Protein AF-0000000067996068 (afdb_homodimer)

Nearest PDB structures (foldseek):
  8jgx-assembly1_A  TM=4.696E-01  e=1.336E-01  Acinetobacter baumannii 15827
  3rf0-assembly2_B  TM=5.508E-01  e=2.104E+00  Yersinia pestis CO92
  9c12-assembly1_A  TM=1.066E-01  e=7.617E+00  Homo sapiens
  8jgx-assembly1_A  TM=4.696E-01  e=8.582E-02  Acinetobacter baumannii 15827
  3rf0-assembly2_B  TM=5.507E-01  e=8.607E-01  Yersinia pestis CO92

Radius of gyration: 33.27 Å; Cα contacts (8 Å, |Δi|>4): 846; chains: 2; bounding box: 46×104×80 Å

Foldseek 3Di:
DAWAKEAFDCDDPNFTWIWIADLADVVVSVVLCVVLVNDPVQDQQGTGTHTNVCVVVSVVSGHHYDHPVVVVVSSVVSLSDDDPCQGLVNLLVVQLVVVCVLQPPPSVVSVLLQCLLDDPLAFQSHSSLLSQLVVQLVQLCVVLVHDQASLLNLLSSQLQSDPLPDQLVSLLVSLVVLLVPCVPRDDNLSSNSSSVLSNCLSQLDDDDDPSCVVSVDDPVNSLSSSLSSCLQLQDDPSSVVSNVVRVCSSVVVDPLLVVLVVVLVVLCSCPVVANHDDPSSCVRGRVSNVVSSVVSNVVSVVVD/DAWAKEAFDCDDPNFTWIWIADLADVVVSVVLCVVLVNDPVQDQQGTGTGTNVCVVVSVVVGHHYDHPVVVVVSSVVSLSDDDPCLGLVNLLVVQLVVVCVLQPPPSVVSVLLQCLLDDPLAFQSHSSLLSQLLVQLVQLCVVLVHDQASLLNLLSSQLQSDPLPDQLVSLLVSLVVLLVPCVPRDDNLSSNLSSVLSNCLSQLDDDDDPSCVVSVDDPVNSLSSSLSSCLQLQDDPSSVVSNVVRVCSSVVVDPLLVVLVVVLVVLCSCPVVANHDDPSSCVRGRVSNVVSSVVSNVVSVVVD

Structure (mmCIF, N/CA/C/O backbone):
data_AF-0000000067996068-model_v1
#
loop_
_entity.id
_entity.type
_entity.pdbx_description
1 polymer 'DUF4031 domain-containing protein'
#
loop_
_atom_site.group_PDB
_atom_site.id
_atom_site.type_symbol
_atom_site.label_atom_id
_atom_site.label_alt_id
_atom_site.label_comp_id
_atom_site.label_asym_id
_atom_site.label_entity_id
_atom_site.label_seq_id
_atom_site.pdbx_PDB_ins_code
_atom_site.Cartn_x
_atom_site.Cartn_y
_atom_site.Cartn_z
_atom_site.occupancy
_atom_site.B_iso_or_equiv
_atom_site.auth_seq_id
_atom_site.auth_comp_id
_atom_site.auth_asym_id
_atom_site.auth_atom_id
_atom_site.pdbx_PDB_model_num
ATOM 1 N N . MET A 1 1 ? 14.383 -47.344 -15.992 1 62.47 1 MET A N 1
ATOM 2 C CA . MET A 1 1 ? 13.523 -46.938 -14.883 1 62.47 1 MET A CA 1
ATOM 3 C C . MET A 1 1 ? 14.102 -47.406 -13.547 1 62.47 1 MET A C 1
ATOM 5 O O . MET A 1 1 ? 14.172 -48.594 -13.266 1 62.47 1 MET A O 1
ATOM 9 N N . SER A 1 2 ? 14.93 -46.469 -12.914 1 86 2 SER A N 1
ATOM 10 C CA . SER A 1 2 ? 15.711 -47 -11.812 1 86 2 SER A CA 1
ATOM 11 C C . SER A 1 2 ? 15.422 -46.25 -10.508 1 86 2 SER A C 1
ATOM 13 O O . SER A 1 2 ? 15.18 -45.062 -10.516 1 86 2 SER A O 1
ATOM 15 N N . ILE A 1 3 ? 15.125 -47 -9.523 1 94.75 3 ILE A N 1
ATOM 16 C CA . ILE A 1 3 ? 15.125 -46.531 -8.141 1 94.75 3 ILE A CA 1
ATOM 17 C C . ILE A 1 3 ? 16.562 -46.438 -7.625 1 94.75 3 ILE A C 1
ATOM 19 O O . ILE A 1 3 ? 17.328 -47.375 -7.762 1 94.75 3 ILE A O 1
ATOM 23 N N . LEU A 1 4 ? 16.906 -45.188 -7.16 1 96.5 4 LEU A N 1
ATOM 24 C CA . LEU A 1 4 ? 18.266 -44.969 -6.672 1 96.5 4 LEU A CA 1
ATOM 25 C C . LEU A 1 4 ? 18.266 -44.656 -5.176 1 96.5 4 LEU A C 1
ATOM 27 O O . LEU A 1 4 ? 17.297 -44.094 -4.66 1 96.5 4 LEU A O 1
ATOM 31 N N . ILE A 1 5 ? 19.312 -45.062 -4.453 1 96.56 5 ILE A N 1
ATOM 32 C CA . ILE A 1 5 ? 19.438 -44.781 -3.021 1 96.56 5 ILE A CA 1
ATOM 33 C C . ILE A 1 5 ? 20.875 -44.375 -2.697 1 96.56 5 ILE A C 1
ATOM 35 O O . ILE A 1 5 ? 21.828 -44.938 -3.25 1 96.56 5 ILE A O 1
ATOM 39 N N . ASP A 1 6 ? 21.062 -43.344 -1.876 1 95.5 6 ASP A N 1
ATOM 40 C CA . ASP A 1 6 ? 22.406 -42.969 -1.442 1 95.5 6 ASP A CA 1
ATOM 41 C C . ASP A 1 6 ? 22.719 -43.531 -0.057 1 95.5 6 ASP A C 1
ATOM 43 O O . ASP A 1 6 ? 21.844 -44.094 0.604 1 95.5 6 ASP A O 1
ATOM 47 N N . PRO A 1 7 ? 24.047 -43.594 0.291 1 94.88 7 PRO A N 1
ATOM 48 C CA . PRO A 1 7 ? 24.391 -44.125 1.612 1 94.88 7 PRO A CA 1
ATOM 49 C C . PRO A 1 7 ? 23.781 -43.281 2.752 1 94.88 7 PRO A C 1
ATOM 51 O O . PRO A 1 7 ? 23.531 -42.094 2.588 1 94.88 7 PRO A O 1
ATOM 54 N N . PRO A 1 8 ? 23.438 -44 3.842 1 94.19 8 PRO A N 1
ATOM 55 C CA . PRO A 1 8 ? 22.875 -43.281 4.988 1 94.19 8 PRO A CA 1
ATOM 56 C C . PRO A 1 8 ? 23.891 -42.344 5.656 1 94.19 8 PRO A C 1
ATOM 58 O O . PRO A 1 8 ? 24.656 -42.781 6.523 1 94.19 8 PRO A O 1
ATOM 61 N N . THR A 1 9 ? 23.922 -41.094 5.254 1 90.94 9 THR A N 1
ATOM 62 C CA . THR A 1 9 ? 24.906 -40.156 5.766 1 90.94 9 THR A CA 1
ATOM 63 C C . THR A 1 9 ? 24.219 -38.875 6.258 1 90.94 9 THR A C 1
ATOM 65 O O . THR A 1 9 ? 24.859 -38.031 6.863 1 90.94 9 THR A O 1
ATOM 68 N N . TRP A 1 10 ? 23.016 -38.75 6 1 87.44 10 TRP A N 1
ATOM 69 C CA . TRP A 1 10 ? 22.312 -37.531 6.336 1 87.44 10 TRP A CA 1
ATOM 70 C C . TRP A 1 10 ? 21.797 -37.562 7.77 1 87.44 10 TRP A C 1
ATOM 72 O O . TRP A 1 10 ? 20.875 -38.312 8.086 1 87.44 10 TRP A O 1
ATOM 82 N N . ALA A 1 11 ? 22.406 -36.812 8.633 1 81.81 11 ALA A N 1
ATOM 83 C CA . ALA A 1 11 ? 22.094 -36.844 10.055 1 81.81 11 ALA A CA 1
ATOM 84 C C . ALA A 1 11 ? 20.75 -36.156 10.328 1 81.81 11 ALA A C 1
ATOM 86 O O . ALA A 1 11 ? 20.5 -35.031 9.844 1 81.81 11 ALA A O 1
ATOM 87 N N . ALA A 1 12 ? 19.828 -36.844 10.898 1 80.69 12 ALA A N 1
ATOM 88 C CA . ALA A 1 12 ? 18.547 -36.281 11.367 1 80.69 12 ALA A CA 1
ATOM 89 C C . ALA A 1 12 ? 17.953 -37.156 12.469 1 80.69 12 ALA A C 1
ATOM 91 O O . ALA A 1 12 ? 18 -38.375 12.406 1 80.69 12 ALA A O 1
ATOM 92 N N . HIS A 1 13 ? 17.406 -36.469 13.453 1 82.44 13 HIS A N 1
ATOM 93 C CA . HIS A 1 13 ? 16.656 -37.125 14.508 1 82.44 13 HIS A CA 1
ATOM 94 C C . HIS A 1 13 ? 17.516 -38.188 15.219 1 82.44 13 HIS A C 1
ATOM 96 O O . HIS A 1 13 ? 17.047 -39.281 15.492 1 82.44 13 HIS A O 1
ATOM 102 N N . GLY A 1 14 ? 18.766 -37.875 15.406 1 82.12 14 GLY A N 1
ATOM 103 C CA . GLY A 1 14 ? 19.641 -38.719 16.172 1 82.12 14 GLY A CA 1
ATOM 104 C C . GLY A 1 14 ? 20.125 -39.938 15.391 1 82.12 14 GLY A C 1
ATOM 105 O O . GLY A 1 14 ? 20.672 -40.875 15.969 1 82.12 14 GLY A O 1
ATOM 106 N N . THR A 1 15 ? 19.75 -40.062 14.203 1 86.38 15 THR A N 1
ATOM 107 C CA . THR A 1 15 ? 20.203 -41.125 13.336 1 86.38 15 THR A CA 1
ATOM 108 C C . THR A 1 15 ? 20.641 -40.594 11.977 1 86.38 15 THR A C 1
ATOM 110 O O . THR A 1 15 ? 20.812 -39.375 11.812 1 86.38 15 THR A O 1
ATOM 113 N N . VAL A 1 16 ? 20.953 -41.469 11.078 1 91 16 VAL A N 1
ATOM 114 C CA . VAL A 1 16 ? 21.359 -41.062 9.734 1 91 16 VAL A CA 1
ATOM 115 C C . VAL A 1 16 ? 20.406 -41.688 8.711 1 91 16 VAL A C 1
ATOM 117 O O . VAL A 1 16 ? 19.875 -42.781 8.922 1 91 16 VAL A O 1
ATOM 120 N N . PHE A 1 17 ? 20.156 -40.906 7.652 1 93.38 17 PHE A N 1
ATOM 121 C CA . PHE A 1 17 ? 19.156 -41.281 6.648 1 93.38 17 PHE A CA 1
ATOM 122 C C . PHE A 1 17 ? 19.797 -41.344 5.262 1 93.38 17 PHE A C 1
ATOM 124 O O . PHE A 1 17 ? 20.828 -40.75 5.023 1 93.38 17 PHE A O 1
ATOM 131 N N . SER A 1 18 ? 19.219 -42.25 4.379 1 94.88 18 SER A N 1
ATOM 132 C CA . SER A 1 18 ? 19.453 -42.25 2.939 1 94.88 18 SER A CA 1
ATOM 133 C C . SER A 1 18 ? 18.312 -41.531 2.199 1 94.88 18 SER A C 1
ATOM 135 O O . SER A 1 18 ? 17.219 -41.406 2.738 1 94.88 18 SER A O 1
ATOM 137 N N . HIS A 1 19 ? 18.672 -41.062 1.035 1 95.31 19 HIS A N 1
ATOM 138 C CA . HIS A 1 19 ? 17.641 -40.594 0.115 1 95.31 19 HIS A CA 1
ATOM 139 C C . HIS A 1 19 ? 17.328 -41.656 -0.943 1 95.31 19 HIS A C 1
ATOM 141 O O . HIS A 1 19 ? 18.234 -42.25 -1.509 1 95.31 19 HIS A O 1
ATOM 147 N N . LEU A 1 20 ? 16.078 -41.969 -1.111 1 95.25 20 LEU A N 1
ATOM 148 C CA . LEU A 1 20 ? 15.547 -42.875 -2.133 1 95.25 20 LEU A CA 1
ATOM 149 C C . LEU A 1 20 ? 14.805 -42.094 -3.211 1 95.25 20 LEU A C 1
ATOM 151 O O . LEU A 1 20 ? 13.875 -41.312 -2.91 1 95.25 20 LEU A O 1
ATOM 155 N N . ILE A 1 21 ? 15.25 -42.219 -4.5 1 94.75 21 ILE A N 1
ATOM 156 C CA . ILE A 1 21 ? 14.633 -41.438 -5.559 1 94.75 21 ILE A CA 1
ATOM 157 C C . ILE A 1 21 ? 14.336 -42.312 -6.762 1 94.75 21 ILE A C 1
ATOM 159 O O . ILE A 1 21 ? 14.812 -43.469 -6.832 1 94.75 21 ILE A O 1
ATOM 163 N N . SER A 1 22 ? 13.398 -41.938 -7.637 1 92.69 22 SER A N 1
ATOM 164 C CA . SER A 1 22 ? 13.266 -42.438 -9 1 92.69 22 SER A CA 1
ATOM 165 C C . SER A 1 22 ? 13.828 -41.469 -10.016 1 92.69 22 SER A C 1
ATOM 167 O O . SER A 1 22 ? 13.758 -40.25 -9.828 1 92.69 22 SER A O 1
ATOM 169 N N . ASP A 1 23 ? 14.445 -41.969 -10.992 1 88.25 23 ASP A N 1
ATOM 170 C CA . ASP A 1 23 ? 14.969 -41.062 -12.023 1 88.25 23 ASP A CA 1
ATOM 171 C C . ASP A 1 23 ? 13.945 -40.844 -13.133 1 88.25 23 ASP A C 1
ATOM 173 O O . ASP A 1 23 ? 14.258 -40.219 -14.148 1 88.25 23 ASP A O 1
ATOM 177 N N . THR A 1 24 ? 12.773 -41.438 -12.875 1 81.12 24 THR A N 1
ATOM 178 C CA . THR A 1 24 ? 11.828 -41.375 -13.984 1 81.12 24 THR A CA 1
ATOM 179 C C . THR A 1 24 ? 10.477 -40.844 -13.516 1 81.12 24 THR A C 1
ATOM 181 O O . THR A 1 24 ? 9.852 -40.031 -14.203 1 81.12 24 THR A O 1
ATOM 184 N N . SER A 1 25 ? 9.891 -41.344 -12.406 1 84.31 25 SER A N 1
ATOM 185 C CA . SER A 1 25 ? 8.531 -40.938 -12.039 1 84.31 25 SER A CA 1
ATOM 186 C C . SER A 1 25 ? 8.297 -41.125 -10.539 1 84.31 25 SER A C 1
ATOM 188 O O . SER A 1 25 ? 8.75 -42.094 -9.945 1 84.31 25 SER A O 1
ATOM 190 N N . LEU A 1 26 ? 7.527 -40.219 -10.047 1 85.88 26 LEU A N 1
ATOM 191 C CA . LEU A 1 26 ? 7.164 -40.312 -8.641 1 85.88 26 LEU A CA 1
ATOM 192 C C . LEU A 1 26 ? 6.242 -41.5 -8.383 1 85.88 26 LEU A C 1
ATOM 194 O O . LEU A 1 26 ? 6.281 -42.094 -7.312 1 85.88 26 LEU A O 1
ATOM 198 N N . SER A 1 27 ? 5.445 -41.812 -9.391 1 84.25 27 SER A N 1
ATOM 199 C CA . SER A 1 27 ? 4.566 -42.969 -9.242 1 84.25 27 SER A CA 1
ATOM 200 C C . SER A 1 27 ? 5.363 -44.25 -9.016 1 84.25 27 SER A C 1
ATOM 202 O O . SER A 1 27 ? 5.012 -45.062 -8.164 1 84.25 27 SER A O 1
ATOM 204 N N . GLU A 1 28 ? 6.469 -44.375 -9.797 1 89.19 28 GLU A N 1
ATOM 205 C CA . GLU A 1 28 ? 7.371 -45.5 -9.633 1 89.19 28 GLU A CA 1
ATOM 206 C C . GLU A 1 28 ? 8 -45.5 -8.242 1 89.19 28 GLU A C 1
ATOM 208 O O . GLU A 1 28 ? 8.094 -46.562 -7.605 1 89.19 28 GLU A O 1
ATOM 213 N N . LEU A 1 29 ? 8.352 -44.344 -7.828 1 93.06 29 LEU A N 1
ATOM 214 C CA . LEU A 1 29 ? 8.977 -44.188 -6.52 1 93.06 29 LEU A CA 1
ATOM 215 C C . LEU A 1 29 ? 8.016 -44.594 -5.41 1 93.06 29 LEU A C 1
ATOM 217 O O . LEU A 1 29 ? 8.367 -45.375 -4.523 1 93.06 29 LEU A O 1
ATOM 221 N N . HIS A 1 30 ? 6.809 -44.156 -5.465 1 91.88 30 HIS A N 1
ATOM 222 C CA . HIS A 1 30 ? 5.789 -44.469 -4.469 1 91.88 30 HIS A CA 1
ATOM 223 C C . HIS A 1 30 ? 5.453 -45.969 -4.477 1 91.88 30 HIS A C 1
ATOM 225 O O . HIS A 1 30 ? 5.281 -46.562 -3.418 1 91.88 30 HIS A O 1
ATOM 231 N N . ALA A 1 31 ? 5.324 -46.469 -5.676 1 91.81 31 ALA A N 1
ATOM 232 C CA . ALA A 1 31 ? 5.035 -47.906 -5.785 1 91.81 31 ALA A CA 1
ATOM 233 C C . ALA A 1 31 ? 6.125 -48.75 -5.121 1 91.81 31 ALA A C 1
ATOM 235 O O . ALA A 1 31 ? 5.832 -49.688 -4.383 1 91.81 31 ALA A O 1
ATOM 236 N N . PHE A 1 32 ? 7.371 -48.406 -5.375 1 94.44 32 PHE A N 1
ATOM 237 C CA . PHE A 1 32 ? 8.5 -49.094 -4.773 1 94.44 32 PHE A CA 1
ATOM 238 C C . PHE A 1 32 ? 8.477 -48.969 -3.258 1 94.44 32 PHE A C 1
ATOM 240 O O . PHE A 1 32 ? 8.617 -49.938 -2.535 1 94.44 32 PHE A O 1
ATOM 247 N N . ALA A 1 33 ? 8.289 -47.75 -2.783 1 94.94 33 ALA A N 1
ATOM 248 C CA . ALA A 1 33 ? 8.258 -47.469 -1.348 1 94.94 33 ALA A CA 1
ATOM 249 C C . ALA A 1 33 ? 7.148 -48.281 -0.669 1 94.94 33 ALA A C 1
ATOM 251 O O . ALA A 1 33 ? 7.371 -48.906 0.367 1 94.94 33 ALA A O 1
ATOM 252 N N . ARG A 1 34 ? 6.008 -48.281 -1.302 1 93.5 34 ARG A N 1
ATOM 253 C CA . ARG A 1 34 ? 4.875 -49.031 -0.769 1 93.5 34 ARG A CA 1
ATOM 254 C C . ARG A 1 34 ? 5.184 -50.531 -0.712 1 93.5 34 ARG A C 1
ATOM 256 O O . ARG A 1 34 ? 4.902 -51.188 0.291 1 93.5 34 ARG A O 1
ATOM 263 N N . ALA A 1 35 ? 5.715 -51.031 -1.742 1 94.94 35 ALA A N 1
ATOM 264 C CA . ALA A 1 35 ? 6.047 -52.438 -1.833 1 94.94 35 ALA A CA 1
ATOM 265 C C . ALA A 1 35 ? 7.051 -52.844 -0.755 1 94.94 35 ALA A C 1
ATOM 267 O O . ALA A 1 35 ? 7.043 -54 -0.278 1 94.94 35 ALA A O 1
ATOM 268 N N . GLN A 1 36 ? 7.883 -51.906 -0.366 1 94.69 36 GLN A N 1
ATOM 269 C CA . GLN A 1 36 ? 8.945 -52.219 0.586 1 94.69 36 GLN A CA 1
ATOM 270 C C . GLN A 1 36 ? 8.57 -51.75 1.992 1 94.69 36 GLN A C 1
ATOM 272 O O . GLN A 1 36 ? 9.406 -51.75 2.898 1 94.69 36 GLN A O 1
ATOM 277 N N . GLY A 1 37 ? 7.406 -51.25 2.102 1 93.19 37 GLY A N 1
ATOM 278 C CA . GLY A 1 37 ? 6.91 -50.875 3.42 1 93.19 37 GLY A CA 1
ATOM 279 C C . GLY A 1 37 ? 7.473 -49.562 3.939 1 93.19 37 GLY A C 1
ATOM 280 O O . GLY A 1 37 ? 7.605 -49.375 5.152 1 93.19 37 GLY A O 1
ATOM 281 N N . VAL A 1 38 ? 7.977 -48.781 3.066 1 93.62 38 VAL A N 1
ATOM 282 C CA . VAL A 1 38 ? 8.414 -47.438 3.471 1 93.62 38 VAL A CA 1
ATOM 283 C C . VAL A 1 38 ? 7.203 -46.531 3.613 1 93.62 38 VAL A C 1
ATOM 285 O O . VAL A 1 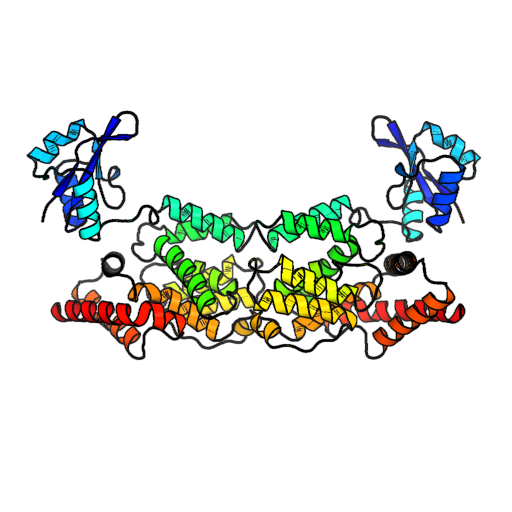38 ? 6.395 -46.406 2.691 1 93.62 38 VAL A O 1
ATOM 288 N N . SER A 1 39 ? 7.105 -45.938 4.773 1 91.19 39 SER A N 1
ATOM 289 C CA . SER A 1 39 ? 5.961 -45.094 5.066 1 91.19 39 SER A CA 1
ATOM 290 C C . SER A 1 39 ? 5.91 -43.875 4.125 1 91.19 39 SER A C 1
ATOM 292 O O . SER A 1 39 ? 6.949 -43.281 3.799 1 91.19 39 SER A O 1
ATOM 294 N N . GLU A 1 40 ? 4.672 -43.531 3.719 1 88.75 40 GLU A N 1
ATOM 295 C CA . GLU A 1 40 ? 4.488 -42.344 2.9 1 88.75 40 GLU A CA 1
ATOM 296 C C . GLU A 1 40 ? 4.93 -41.094 3.648 1 88.75 40 GLU A C 1
ATOM 298 O O . GLU A 1 40 ? 5.297 -40.094 3.031 1 88.75 40 GLU A O 1
ATOM 303 N N . ARG A 1 41 ? 4.992 -41.156 4.984 1 86.06 41 ARG A N 1
ATOM 304 C CA . ARG A 1 41 ? 5.395 -40 5.816 1 86.06 41 ARG A CA 1
ATOM 305 C C . ARG A 1 41 ? 6.867 -39.688 5.605 1 86.06 41 ARG A C 1
ATOM 307 O O . ARG A 1 41 ? 7.305 -38.562 5.926 1 86.06 41 ARG A O 1
ATOM 314 N N . ALA A 1 42 ? 7.566 -40.594 5.016 1 89.5 42 ALA A N 1
ATOM 315 C CA . ALA A 1 42 ? 9.008 -40.438 4.816 1 89.5 42 ALA A CA 1
ATOM 316 C C . ALA A 1 42 ? 9.297 -39.719 3.508 1 89.5 42 ALA A C 1
ATOM 318 O O . ALA A 1 42 ? 10.453 -39.375 3.219 1 89.5 42 ALA A O 1
ATOM 319 N N . PHE A 1 43 ? 8.312 -39.469 2.711 1 89.69 43 PHE A N 1
ATOM 320 C CA . PHE A 1 43 ? 8.477 -38.812 1.434 1 89.69 43 PHE A CA 1
ATOM 321 C C . PHE A 1 43 ? 8.617 -37.312 1.636 1 89.69 43 PHE A C 1
ATOM 323 O O . PHE A 1 43 ? 7.801 -36.688 2.32 1 89.69 43 PHE A O 1
ATOM 330 N N . ASP A 1 44 ? 9.719 -36.781 1.161 1 83.62 44 ASP A N 1
ATOM 331 C CA . ASP A 1 44 ? 9.953 -35.344 1.183 1 83.62 44 ASP A CA 1
ATOM 332 C C . ASP A 1 44 ? 10.008 -34.75 -0.234 1 83.62 44 ASP A C 1
ATOM 334 O O . ASP A 1 44 ? 11.086 -34.5 -0.763 1 83.62 44 ASP A O 1
ATOM 338 N N . MET A 1 45 ? 8.898 -34.594 -0.755 1 79.75 45 MET A N 1
ATOM 339 C CA . MET A 1 45 ? 8.562 -33.906 -2 1 79.75 45 MET A CA 1
ATOM 340 C C . MET A 1 45 ? 9.141 -34.625 -3.201 1 79.75 45 MET A C 1
ATOM 342 O O . MET A 1 45 ? 8.461 -34.812 -4.211 1 79.75 45 MET A O 1
ATOM 346 N N . ASP A 1 46 ? 10.477 -35.031 -3.115 1 85.12 46 ASP A N 1
ATOM 347 C CA . ASP A 1 46 ? 11.055 -35.625 -4.316 1 85.12 46 ASP A CA 1
ATOM 348 C C . ASP A 1 46 ? 11.883 -36.844 -3.971 1 85.12 46 ASP A C 1
ATOM 350 O O . ASP A 1 46 ? 12.492 -37.469 -4.852 1 85.12 46 ASP A O 1
ATOM 354 N N . HIS A 1 47 ? 11.953 -37.125 -2.666 1 90.94 47 HIS A N 1
ATOM 355 C CA . HIS A 1 47 ? 12.695 -38.312 -2.227 1 90.94 47 HIS A CA 1
ATOM 356 C C . HIS A 1 47 ? 12.117 -38.844 -0.928 1 90.94 47 HIS A C 1
ATOM 358 O O . HIS A 1 47 ? 11.312 -38.188 -0.267 1 90.94 47 HIS A O 1
ATOM 364 N N . TYR A 1 48 ? 12.352 -40.094 -0.69 1 93.81 48 TYR A N 1
ATOM 365 C CA . TYR A 1 48 ? 12.062 -40.656 0.621 1 93.81 48 TYR A CA 1
ATOM 366 C C . TYR A 1 48 ? 13.297 -40.625 1.511 1 93.81 48 TYR A C 1
ATOM 368 O O . TYR A 1 48 ? 14.406 -40.938 1.059 1 93.81 48 TYR A O 1
ATOM 376 N N . ASP A 1 49 ? 13.125 -40.156 2.67 1 93.25 49 ASP A N 1
ATOM 377 C CA . ASP A 1 49 ? 14.133 -40.312 3.709 1 93.25 49 ASP A CA 1
ATOM 378 C C . ASP A 1 49 ? 14.031 -41.688 4.363 1 93.25 49 ASP A C 1
ATOM 380 O O . ASP A 1 49 ? 13.047 -42 5.047 1 93.25 49 ASP A O 1
ATOM 384 N N . VAL A 1 50 ? 15.07 -42.5 4.152 1 94.75 50 VAL A N 1
ATOM 385 C CA . VAL A 1 50 ? 15.016 -43.844 4.672 1 94.75 50 VAL A CA 1
ATOM 386 C C . VAL A 1 50 ? 16.109 -44.062 5.719 1 94.75 50 VAL A C 1
ATOM 388 O O . VAL A 1 50 ? 17.266 -43.688 5.488 1 94.75 50 VAL A O 1
ATOM 391 N N . PRO A 1 51 ? 15.688 -44.531 6.953 1 93.25 51 PRO A N 1
ATOM 392 C CA . PRO A 1 51 ? 16.703 -44.719 7.992 1 93.25 51 PRO A CA 1
ATOM 393 C C . PRO A 1 51 ? 17.766 -45.75 7.594 1 93.25 51 PRO A C 1
ATOM 395 O O . PRO A 1 51 ? 17.5 -46.625 6.777 1 93.25 51 PRO A O 1
ATOM 398 N N . ALA A 1 52 ? 18.859 -45.625 8.305 1 93.94 52 ALA A N 1
ATOM 399 C CA . ALA A 1 52 ? 20.062 -46.406 7.988 1 93.94 52 ALA A CA 1
ATOM 400 C C . ALA A 1 52 ? 19.766 -47.906 8.016 1 93.94 52 ALA A C 1
ATOM 402 O O . ALA A 1 52 ? 20.266 -48.656 7.184 1 93.94 52 ALA A O 1
ATOM 403 N N . HIS A 1 53 ? 18.938 -48.312 8.898 1 93.25 53 HIS A N 1
ATOM 404 C CA . HIS A 1 53 ? 18.719 -49.75 9.094 1 93.25 53 HIS A CA 1
ATOM 405 C C . HIS A 1 53 ? 17.906 -50.344 7.945 1 93.25 53 HIS A C 1
ATOM 407 O O . HIS A 1 53 ? 17.828 -51.562 7.793 1 93.25 53 HIS A O 1
ATOM 413 N N . ARG A 1 54 ? 17.297 -49.5 7.094 1 94.81 54 ARG A N 1
ATOM 414 C CA . ARG A 1 54 ? 16.484 -49.969 5.973 1 94.81 54 ARG A CA 1
ATOM 415 C C . ARG A 1 54 ? 17.312 -50.031 4.691 1 94.81 54 ARG A C 1
ATOM 417 O O . ARG A 1 54 ? 16.844 -50.531 3.67 1 94.81 54 ARG A O 1
ATOM 424 N N . TYR A 1 55 ? 18.547 -49.594 4.656 1 95.81 55 TYR A N 1
ATOM 425 C CA . TYR A 1 55 ? 19.375 -49.406 3.465 1 95.81 55 TYR A CA 1
ATOM 426 C C . TYR A 1 55 ? 19.578 -50.75 2.748 1 95.81 55 TYR A C 1
ATOM 428 O O . TYR A 1 55 ? 19.25 -50.875 1.568 1 95.81 55 TYR A O 1
ATOM 436 N N . ASP A 1 56 ? 20.016 -51.75 3.467 1 95.69 56 ASP A N 1
ATOM 437 C CA . ASP A 1 56 ? 20.359 -53.031 2.867 1 95.69 56 ASP A CA 1
ATOM 438 C C . ASP A 1 56 ? 19.125 -53.719 2.295 1 95.69 56 ASP A C 1
ATOM 440 O O . ASP A 1 56 ? 19.172 -54.312 1.223 1 95.69 56 ASP A O 1
ATOM 444 N N . ASP A 1 57 ? 18.031 -53.562 2.998 1 95.81 57 ASP A N 1
ATOM 445 C CA . ASP A 1 57 ? 16.797 -54.188 2.531 1 95.81 57 ASP A CA 1
ATOM 446 C C . ASP A 1 57 ? 16.344 -53.562 1.209 1 95.81 57 ASP A C 1
ATOM 448 O O . ASP A 1 57 ? 15.875 -54.25 0.314 1 95.81 57 ASP A O 1
ATOM 452 N N . LEU A 1 58 ? 16.5 -52.281 1.085 1 96.69 58 LEU A N 1
ATOM 453 C CA . LEU A 1 58 ? 16.047 -51.562 -0.107 1 96.69 58 LEU A CA 1
ATOM 454 C C . LEU A 1 58 ? 16.969 -51.844 -1.292 1 96.69 58 LEU A C 1
ATOM 456 O O . LEU A 1 58 ? 16.5 -51.969 -2.428 1 96.69 58 LEU A O 1
ATOM 460 N N . VAL A 1 59 ? 18.219 -52.031 -1.036 1 96.06 59 VAL A N 1
ATOM 461 C CA . VAL A 1 59 ? 19.172 -52.406 -2.082 1 96.06 59 VAL A CA 1
ATOM 462 C C . VAL A 1 59 ? 18.844 -53.812 -2.576 1 96.06 59 VAL A C 1
ATOM 464 O O . VAL A 1 59 ? 18.828 -54.062 -3.783 1 96.06 59 VAL A O 1
ATOM 467 N N . ALA A 1 60 ? 18.562 -54.688 -1.646 1 95.75 60 ALA A N 1
ATOM 468 C CA . ALA A 1 60 ? 18.219 -56.062 -1.987 1 95.75 60 ALA A CA 1
ATOM 469 C C . ALA A 1 60 ? 16.938 -56.125 -2.801 1 95.75 60 ALA A C 1
ATOM 471 O O . ALA A 1 60 ? 16.766 -57 -3.637 1 95.75 60 ALA A O 1
ATOM 472 N N . ALA A 1 61 ? 16.094 -55.156 -2.533 1 95.31 61 ALA A N 1
ATOM 473 C CA . ALA A 1 61 ? 14.805 -55.125 -3.205 1 95.31 61 ALA A CA 1
ATOM 474 C C . ALA A 1 61 ? 14.93 -54.531 -4.609 1 95.31 61 ALA A C 1
ATOM 476 O O . ALA A 1 61 ? 13.961 -54.531 -5.371 1 95.31 61 ALA A O 1
ATOM 477 N N . GLY A 1 62 ? 16.125 -53.906 -4.922 1 94.25 62 GLY A N 1
ATOM 478 C CA . GLY A 1 62 ? 16.328 -53.5 -6.301 1 94.25 62 GLY A CA 1
ATOM 479 C C . GLY A 1 62 ? 16.781 -52.062 -6.422 1 94.25 62 GLY A C 1
ATOM 480 O O . GLY A 1 62 ? 17.031 -51.562 -7.523 1 94.25 62 GLY A O 1
ATOM 481 N N . ALA A 1 63 ? 16.812 -51.312 -5.348 1 97 63 ALA A N 1
ATOM 482 C CA . ALA A 1 63 ? 17.328 -49.969 -5.422 1 97 63 ALA A CA 1
ATOM 483 C C . ALA A 1 63 ? 18.828 -49.969 -5.73 1 97 63 ALA A C 1
ATOM 485 O O . ALA A 1 63 ? 19.594 -50.688 -5.094 1 97 63 ALA A O 1
ATOM 486 N N . ARG A 1 64 ? 19.188 -49.156 -6.629 1 96.81 64 ARG A N 1
ATOM 487 C CA . ARG A 1 64 ? 20.578 -49.094 -7.027 1 96.81 64 ARG A CA 1
ATOM 488 C C . ARG A 1 64 ? 21.359 -48.125 -6.16 1 96.81 64 ARG A C 1
ATOM 490 O O . ARG A 1 64 ? 21.047 -46.938 -6.141 1 96.81 64 ARG A O 1
ATOM 497 N N . PRO A 1 65 ? 22.375 -48.562 -5.473 1 95.94 65 PRO A N 1
ATOM 498 C CA . PRO A 1 65 ? 23.172 -47.656 -4.66 1 95.94 65 PRO A CA 1
ATOM 499 C C . PRO A 1 65 ? 24.031 -46.719 -5.504 1 95.94 65 PRO A C 1
ATOM 501 O O . PRO A 1 65 ? 24.656 -47.125 -6.477 1 95.94 65 PRO A O 1
ATOM 504 N N . VAL A 1 66 ? 23.969 -45.438 -5.215 1 95.5 66 VAL A N 1
ATOM 505 C CA . VAL A 1 66 ? 24.797 -44.406 -5.832 1 95.5 66 VAL A CA 1
ATOM 506 C C . VAL A 1 66 ? 25.312 -43.438 -4.762 1 95.5 66 VAL A C 1
ATOM 508 O O . VAL A 1 66 ? 24.828 -43.438 -3.625 1 95.5 66 VAL A O 1
ATOM 511 N N . SER A 1 67 ? 26.328 -42.688 -5.074 1 94 67 SER A N 1
ATOM 512 C CA . SER A 1 67 ? 26.797 -41.656 -4.145 1 94 67 SER A CA 1
ATOM 513 C C . SER A 1 67 ? 25.75 -40.562 -3.955 1 94 67 SER A C 1
ATOM 515 O O . SER A 1 67 ? 24.875 -40.375 -4.797 1 94 67 SER A O 1
ATOM 517 N N . GLY A 1 68 ? 25.859 -39.875 -2.867 1 93 68 GLY A N 1
ATOM 518 C CA . GLY A 1 68 ? 24.969 -38.75 -2.637 1 93 68 GLY A CA 1
ATOM 519 C C . GLY A 1 68 ? 25 -37.719 -3.748 1 93 68 GLY A C 1
ATOM 520 O O . GLY A 1 68 ? 23.953 -37.219 -4.184 1 93 68 GLY A O 1
ATOM 521 N N . ASN A 1 69 ? 26.188 -37.375 -4.16 1 91.31 69 ASN A N 1
ATOM 522 C CA . ASN A 1 69 ? 26.375 -36.406 -5.238 1 91.31 69 ASN A CA 1
ATOM 523 C C . ASN A 1 69 ? 25.703 -36.875 -6.531 1 91.31 69 ASN A C 1
ATOM 525 O O . ASN A 1 69 ? 25.047 -36.094 -7.215 1 91.31 69 ASN A O 1
ATOM 529 N N . ARG A 1 70 ? 25.953 -38.094 -6.832 1 90.25 70 ARG A N 1
ATOM 530 C CA . ARG A 1 70 ? 25.344 -38.656 -8.039 1 90.25 70 ARG A CA 1
ATOM 531 C C . ARG A 1 70 ? 23.828 -38.688 -7.926 1 90.25 70 ARG A C 1
ATOM 533 O O . ARG A 1 70 ? 23.125 -38.375 -8.891 1 90.25 70 ARG A O 1
ATOM 540 N N . LEU A 1 71 ? 23.344 -39.031 -6.77 1 93.5 71 LEU A N 1
ATOM 541 C CA . LEU A 1 71 ? 21.891 -39.062 -6.555 1 93.5 71 LEU A CA 1
ATOM 542 C C . LEU A 1 71 ? 21.281 -37.688 -6.797 1 93.5 71 LEU A C 1
ATOM 544 O O . LEU A 1 71 ? 20.266 -37.594 -7.504 1 93.5 71 LEU A O 1
ATOM 548 N N . THR A 1 72 ? 21.875 -36.719 -6.266 1 89.31 72 THR A N 1
ATOM 549 C CA . THR A 1 72 ? 21.375 -35.344 -6.43 1 89.31 72 THR A CA 1
ATOM 550 C C . THR A 1 72 ? 21.391 -34.938 -7.902 1 89.31 72 THR A C 1
ATOM 552 O O . THR A 1 72 ? 20.438 -34.375 -8.398 1 89.31 72 THR A O 1
ATOM 555 N N . ARG A 1 73 ? 22.422 -35.281 -8.547 1 88.5 73 ARG A N 1
ATOM 556 C CA . ARG A 1 73 ? 22.531 -34.969 -9.969 1 88.5 73 ARG A CA 1
ATOM 557 C C . ARG A 1 73 ? 21.438 -35.656 -10.781 1 88.5 73 ARG A C 1
ATOM 559 O O . ARG A 1 73 ? 20.844 -35.031 -11.672 1 88.5 73 ARG A O 1
ATOM 566 N N . VAL A 1 74 ? 21.25 -36.875 -10.477 1 88.06 74 VAL A N 1
ATOM 567 C CA . VAL A 1 74 ? 20.219 -37.625 -11.188 1 88.06 74 VAL A CA 1
ATOM 568 C C . VAL A 1 74 ? 18.844 -37.031 -10.891 1 88.06 74 VAL A C 1
ATOM 570 O O . VAL A 1 74 ? 18.016 -36.906 -11.789 1 88.06 74 VAL A O 1
ATOM 573 N N . LEU A 1 75 ? 18.656 -36.719 -9.68 1 88.25 75 LEU A N 1
ATOM 574 C CA . LEU A 1 75 ? 17.375 -36.156 -9.281 1 88.25 75 LEU A CA 1
ATOM 575 C C . LEU A 1 75 ? 17.109 -34.844 -10.023 1 88.25 75 LEU A C 1
ATOM 577 O O . LEU A 1 75 ? 16.016 -34.625 -10.531 1 88.25 75 LEU A O 1
ATOM 581 N N . VAL A 1 76 ? 18.141 -34.094 -10.156 1 80.88 76 VAL A N 1
ATOM 582 C CA . VAL A 1 76 ? 18.047 -32.844 -10.883 1 80.88 76 VAL A CA 1
ATOM 583 C C . VAL A 1 76 ? 17.797 -33.125 -12.367 1 80.88 76 VAL A C 1
ATOM 585 O O . VAL A 1 76 ? 16.891 -32.531 -12.969 1 80.88 76 VAL A O 1
ATOM 588 N N . ALA A 1 77 ? 18.516 -34.062 -12.875 1 78 77 ALA A N 1
ATOM 589 C CA . ALA A 1 77 ? 18.422 -34.406 -14.289 1 78 77 ALA A CA 1
ATOM 590 C C . ALA A 1 77 ? 17.062 -35 -14.641 1 78 77 ALA A C 1
ATOM 592 O O . ALA A 1 77 ? 16.562 -34.812 -15.758 1 78 77 ALA A O 1
ATOM 593 N N . SER A 1 78 ? 16.5 -35.625 -13.672 1 77.69 78 SER A N 1
ATOM 594 C CA . SER A 1 78 ? 15.211 -36.281 -13.891 1 77.69 78 SER A CA 1
ATOM 595 C C . SER A 1 78 ? 14.078 -35.281 -13.961 1 77.69 78 SER A C 1
ATOM 597 O O . SER A 1 78 ? 12.977 -35.594 -14.422 1 77.69 78 SER A O 1
ATOM 599 N N . GLY A 1 79 ? 14.398 -34.062 -13.43 1 72.38 79 GLY A N 1
ATOM 600 C CA . GLY A 1 79 ? 13.383 -33.031 -13.391 1 72.38 79 GLY A CA 1
ATOM 601 C C . GLY A 1 79 ? 12.453 -33.156 -12.195 1 72.38 79 GLY A C 1
ATOM 602 O O . GLY A 1 79 ? 11.555 -32.312 -12.016 1 72.38 79 GLY A O 1
ATOM 603 N N . LEU A 1 80 ? 12.664 -34.188 -11.414 1 74.62 80 LEU A N 1
ATOM 604 C CA . LEU A 1 80 ? 11.766 -34.469 -10.305 1 74.62 80 LEU A CA 1
ATOM 605 C C . LEU A 1 80 ? 12.148 -33.625 -9.078 1 74.62 80 LEU A C 1
ATOM 607 O O . LEU A 1 80 ? 11.375 -33.531 -8.125 1 74.62 80 LEU A O 1
ATOM 611 N N . ARG A 1 81 ? 13.336 -33.031 -9.18 1 74.5 81 ARG A N 1
ATOM 612 C CA . ARG A 1 81 ? 13.836 -32.344 -8 1 74.5 81 ARG A CA 1
ATOM 613 C C . ARG A 1 81 ? 12.984 -31.109 -7.695 1 74.5 81 ARG A C 1
ATOM 615 O O . ARG A 1 81 ? 12.719 -30.297 -8.586 1 74.5 81 ARG A O 1
ATOM 622 N N . VAL A 1 82 ? 12.516 -31.125 -6.512 1 71.06 82 VAL A N 1
ATOM 623 C CA . VAL A 1 82 ? 11.875 -29.906 -6.023 1 71.06 82 VAL A CA 1
ATOM 624 C C . VAL A 1 82 ? 12.875 -29.078 -5.215 1 71.06 82 VAL A C 1
ATOM 626 O O . VAL A 1 82 ? 13.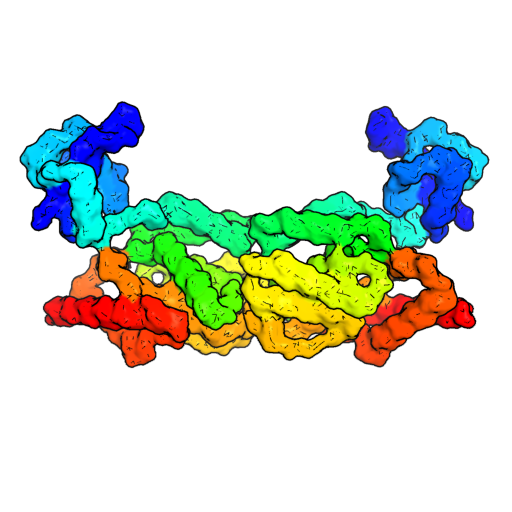258 -29.469 -4.113 1 71.06 82 VAL A O 1
ATOM 629 N N . PRO A 1 83 ? 13.289 -28.047 -5.824 1 68.25 83 PRO A N 1
ATOM 630 C CA . PRO A 1 83 ? 14.281 -27.219 -5.125 1 68.25 83 PRO A CA 1
ATOM 631 C C . PRO A 1 83 ? 13.805 -26.781 -3.742 1 68.25 83 PRO A C 1
ATOM 633 O O . PRO A 1 83 ? 12.602 -26.688 -3.498 1 68.25 83 PRO A O 1
ATOM 636 N N . LEU A 1 84 ? 14.805 -26.703 -2.812 1 61.41 84 LEU A N 1
ATOM 637 C CA . LEU A 1 84 ? 14.531 -26.328 -1.432 1 61.41 84 LEU A CA 1
ATOM 638 C C . LEU A 1 84 ? 13.656 -25.078 -1.374 1 61.41 84 LEU A C 1
ATOM 640 O O . LEU A 1 84 ? 12.742 -25 -0.552 1 61.41 84 LEU A O 1
ATOM 644 N N . LYS A 1 85 ? 13.922 -24.234 -2.307 1 63.5 85 LYS A N 1
ATOM 645 C CA . LYS A 1 85 ? 13.195 -22.969 -2.307 1 63.5 85 LYS A CA 1
ATOM 646 C C . LYS A 1 85 ? 11.734 -23.172 -2.699 1 63.5 85 LYS A C 1
ATOM 648 O O . LYS A 1 85 ? 10.898 -22.281 -2.484 1 63.5 85 LYS A O 1
ATOM 653 N N . GLU A 1 86 ? 11.492 -24.297 -3.07 1 67.25 86 GLU A N 1
ATOM 654 C CA . GLU A 1 86 ? 10.141 -24.609 -3.529 1 67.25 86 GLU A CA 1
ATOM 655 C C . GLU A 1 86 ? 9.414 -25.5 -2.529 1 67.25 86 GLU A C 1
ATOM 657 O O . GLU A 1 86 ? 8.312 -25.984 -2.805 1 67.25 86 GLU A O 1
ATOM 662 N N . ARG A 1 87 ? 10.016 -25.562 -1.428 1 71.12 87 ARG A N 1
ATOM 663 C CA . ARG A 1 87 ? 9.391 -26.375 -0.391 1 71.12 87 ARG A CA 1
ATOM 664 C C . ARG A 1 87 ? 8.25 -25.609 0.284 1 71.12 87 ARG A C 1
ATOM 666 O O . ARG A 1 87 ? 8.352 -24.406 0.516 1 71.12 87 ARG A O 1
ATOM 673 N N . PRO A 1 88 ? 7.211 -26.281 0.636 1 74.62 88 PRO A N 1
ATOM 674 C CA . PRO A 1 88 ? 5.98 -25.656 1.129 1 74.62 88 PRO A CA 1
ATOM 675 C C . PRO A 1 88 ? 6.211 -24.797 2.371 1 74.62 88 PRO A C 1
ATOM 677 O O . PRO A 1 88 ? 5.648 -23.703 2.482 1 74.62 88 PRO A O 1
ATOM 680 N N . SER A 1 89 ? 7.129 -25.297 3.271 1 76.06 89 SER A N 1
ATOM 681 C CA . SER A 1 89 ? 7.312 -24.547 4.504 1 76.06 89 SER A CA 1
ATOM 682 C C . SER A 1 89 ? 7.984 -23.203 4.234 1 76.06 89 SER A C 1
ATOM 684 O O . SER A 1 89 ? 7.621 -22.188 4.836 1 76.06 89 SER A O 1
ATOM 686 N N . LYS A 1 90 ? 8.938 -23.219 3.484 1 84.62 90 LYS A N 1
ATOM 687 C CA . LYS A 1 90 ? 9.625 -21.969 3.137 1 84.62 90 LYS A CA 1
ATOM 688 C C . LYS A 1 90 ? 8.719 -21.047 2.334 1 84.62 90 LYS A C 1
ATOM 690 O O . LYS A 1 90 ? 8.703 -19.828 2.564 1 84.62 90 LYS A O 1
ATOM 695 N N . ILE A 1 91 ? 7.996 -21.656 1.42 1 91.38 91 ILE A N 1
ATOM 696 C CA . ILE A 1 91 ? 7.055 -20.891 0.614 1 91.38 91 ILE A CA 1
ATOM 697 C C . ILE A 1 91 ? 6.027 -20.219 1.521 1 91.38 91 ILE A C 1
ATOM 699 O O . ILE A 1 91 ? 5.746 -19.016 1.376 1 91.38 91 ILE A O 1
ATOM 703 N N . ARG A 1 92 ? 5.605 -21 2.494 1 91.94 92 ARG A N 1
ATOM 704 C CA . ARG A 1 92 ? 4.598 -20.484 3.41 1 91.94 92 ARG A CA 1
ATOM 705 C C . ARG A 1 92 ? 5.133 -19.297 4.199 1 91.94 92 ARG A C 1
ATOM 707 O O . ARG A 1 92 ? 4.457 -18.266 4.328 1 91.94 92 ARG A O 1
ATOM 714 N N . ARG A 1 93 ? 6.289 -19.406 4.723 1 90.69 93 ARG A N 1
ATOM 715 C CA . ARG A 1 93 ? 6.887 -18.312 5.488 1 90.69 93 ARG A CA 1
ATOM 716 C C . ARG A 1 93 ? 7.035 -17.062 4.633 1 90.69 93 ARG A C 1
ATOM 718 O O . ARG A 1 93 ? 6.754 -15.953 5.09 1 90.69 93 ARG A O 1
ATOM 725 N N . THR A 1 94 ? 7.52 -17.266 3.436 1 94.44 94 THR A N 1
ATOM 726 C CA . THR A 1 94 ? 7.711 -16.156 2.516 1 94.44 94 THR A CA 1
ATOM 727 C C . THR A 1 94 ? 6.375 -15.477 2.197 1 94.44 94 THR A C 1
ATOM 729 O O . THR A 1 94 ? 6.273 -14.25 2.225 1 94.44 94 THR A O 1
ATOM 732 N N . LEU A 1 95 ? 5.371 -16.266 1.969 1 97.62 95 LEU A N 1
ATOM 733 C CA . LEU A 1 95 ? 4.07 -15.734 1.579 1 97.62 95 LEU A CA 1
ATOM 734 C C . LEU A 1 95 ? 3.398 -15.023 2.752 1 97.62 95 LEU A C 1
ATOM 736 O O . LEU A 1 95 ? 2.721 -14.016 2.566 1 97.62 95 LEU A O 1
ATOM 740 N N . VAL A 1 96 ? 3.604 -15.547 3.936 1 95.38 96 VAL A N 1
ATOM 741 C CA . VAL A 1 96 ? 3.074 -14.883 5.121 1 95.38 96 VAL A CA 1
ATOM 742 C C . VAL A 1 96 ? 3.68 -13.484 5.25 1 95.38 96 VAL A C 1
ATOM 744 O O . VAL A 1 96 ? 2.963 -12.516 5.5 1 95.38 96 VAL A O 1
ATOM 747 N N . GLY A 1 97 ? 4.949 -13.391 5.059 1 94.19 97 GLY A N 1
ATOM 748 C CA . GLY A 1 97 ? 5.617 -12.102 5.102 1 94.19 97 GLY A CA 1
ATOM 749 C C . GLY A 1 97 ? 5.137 -11.141 4.031 1 94.19 97 GLY A C 1
ATOM 750 O O . GLY A 1 97 ? 4.926 -9.961 4.301 1 94.19 97 GLY A O 1
ATOM 751 N N . ARG A 1 98 ? 4.945 -11.648 2.883 1 96.5 98 ARG A N 1
ATOM 752 C CA . ARG A 1 98 ? 4.492 -10.812 1.771 1 96.5 98 ARG A CA 1
ATOM 753 C C . ARG A 1 98 ? 3.076 -10.305 2.012 1 96.5 98 ARG A C 1
ATOM 755 O O . ARG A 1 98 ? 2.764 -9.156 1.697 1 96.5 98 ARG A O 1
ATOM 762 N N . TRP A 1 99 ? 2.225 -11.195 2.572 1 97.56 99 TRP A N 1
ATOM 763 C CA . TRP A 1 99 ? 0.864 -10.766 2.875 1 97.56 99 TRP A CA 1
ATOM 764 C C . TRP A 1 99 ? 0.867 -9.656 3.924 1 97.56 99 TRP A C 1
ATOM 766 O O . TRP A 1 99 ? 0.135 -8.672 3.799 1 97.56 99 TRP A O 1
ATOM 776 N N . GLU A 1 100 ? 1.702 -9.789 4.91 1 93.25 100 GLU A N 1
ATOM 777 C CA . GLU A 1 100 ? 1.762 -8.797 5.98 1 93.25 100 GLU A CA 1
ATOM 778 C C . GLU A 1 100 ? 2.205 -7.438 5.445 1 93.25 100 GLU A C 1
ATOM 780 O O . GLU A 1 100 ? 1.761 -6.398 5.934 1 93.25 100 GLU A O 1
ATOM 785 N N . ARG A 1 101 ? 3.072 -7.477 4.523 1 92.5 101 ARG A N 1
ATOM 786 C CA . ARG A 1 101 ? 3.516 -6.227 3.914 1 92.5 101 ARG A CA 1
ATOM 787 C C . ARG A 1 101 ? 2.418 -5.625 3.043 1 92.5 101 ARG A C 1
ATOM 789 O O . ARG A 1 101 ? 2.297 -4.402 2.945 1 92.5 101 ARG A O 1
ATOM 796 N N . LEU A 1 102 ? 1.629 -6.473 2.438 1 95.94 102 LEU A N 1
ATOM 797 C CA . LEU A 1 102 ? 0.567 -6.047 1.531 1 95.94 102 LEU A CA 1
ATOM 798 C C . LEU A 1 102 ? -0.594 -5.434 2.305 1 95.94 102 LEU A C 1
ATOM 800 O O . LEU A 1 102 ? -1.101 -4.371 1.935 1 95.94 102 LEU A O 1
ATOM 804 N N . LEU A 1 103 ? -1.052 -6.137 3.344 1 95.38 103 LEU A N 1
ATOM 805 C CA . LEU A 1 103 ? -2.156 -5.68 4.18 1 95.38 103 LEU A CA 1
ATOM 806 C C . LEU A 1 103 ? -1.824 -5.848 5.66 1 95.38 103 LEU A C 1
ATOM 808 O O . LEU A 1 103 ? -2.332 -6.758 6.316 1 95.38 103 LEU A O 1
ATOM 812 N N . PRO A 1 104 ? -1.05 -4.926 6.172 1 89.75 104 PRO A N 1
ATOM 813 C CA . PRO A 1 104 ? -0.639 -5.035 7.574 1 89.75 104 PRO A CA 1
ATOM 814 C C . PRO A 1 104 ? -1.825 -5.152 8.531 1 89.75 104 PRO A C 1
ATOM 816 O O . PRO A 1 104 ? -2.848 -4.488 8.336 1 89.75 104 PRO A O 1
ATOM 819 N N . GLY A 1 105 ? -1.723 -6.043 9.492 1 87.62 105 GLY A N 1
ATOM 820 C CA . GLY A 1 105 ? -2.734 -6.207 10.523 1 87.62 105 GLY A CA 1
ATOM 821 C C . GLY A 1 105 ? -3.809 -7.211 10.156 1 87.62 105 GLY A C 1
ATOM 822 O O . GLY A 1 105 ? -4.699 -7.5 10.953 1 87.62 105 GLY A O 1
ATOM 823 N N . GLN A 1 106 ? -3.711 -7.723 8.961 1 94.75 106 GLN A N 1
ATOM 824 C CA . GLN A 1 106 ? -4.719 -8.672 8.5 1 94.75 106 GLN A CA 1
ATOM 825 C C . GLN A 1 106 ? -4.129 -10.07 8.344 1 94.75 106 GLN A C 1
ATOM 827 O O . GLN A 1 106 ? -4.414 -10.766 7.363 1 94.75 106 GLN A O 1
ATOM 832 N N . SER A 1 107 ? -3.348 -10.484 9.273 1 92.69 107 SER A N 1
ATOM 833 C CA . SER A 1 107 ? -2.621 -11.75 9.203 1 92.69 107 SER A CA 1
ATOM 834 C C . SER A 1 107 ? -3.576 -12.93 9.094 1 92.69 107 SER A C 1
ATOM 836 O O . SER A 1 107 ? -3.289 -13.906 8.391 1 92.69 107 SER A O 1
ATOM 838 N N . GLU A 1 108 ? -4.695 -12.852 9.773 1 95 108 GLU A N 1
ATOM 839 C CA . GLU A 1 108 ? -5.652 -13.961 9.766 1 95 108 GLU A CA 1
ATOM 840 C C . GLU A 1 108 ? -6.219 -14.188 8.367 1 95 108 GLU A C 1
ATOM 842 O O . GLU A 1 108 ? -6.43 -15.328 7.953 1 95 108 GLU A O 1
ATOM 847 N N . LEU A 1 109 ? -6.465 -13.133 7.668 1 97.62 109 LEU A N 1
ATOM 848 C CA . LEU A 1 109 ? -6.957 -13.234 6.297 1 97.62 109 LEU A CA 1
ATOM 849 C C . LEU A 1 109 ? -5.914 -13.883 5.395 1 97.62 109 LEU A C 1
ATOM 851 O O . LEU A 1 109 ? -6.246 -14.742 4.574 1 97.62 109 LEU A O 1
ATOM 855 N N . GLY A 1 110 ? -4.66 -13.477 5.555 1 97.94 110 GLY A N 1
ATOM 856 C CA . GLY A 1 110 ? -3.578 -14.078 4.793 1 97.94 110 GLY A CA 1
ATOM 857 C C . GLY A 1 110 ? -3.434 -15.57 5.039 1 97.94 110 GLY A C 1
ATOM 858 O O . GLY A 1 110 ? -3.266 -16.344 4.094 1 97.94 110 GLY A O 1
ATOM 859 N N . LEU A 1 111 ? -3.564 -15.977 6.277 1 95.75 111 LEU A N 1
ATOM 860 C CA . LEU A 1 111 ? -3.455 -17.391 6.641 1 95.75 111 LEU A CA 1
ATOM 861 C C . LEU A 1 111 ? -4.629 -18.188 6.086 1 95.75 111 LEU A C 1
ATOM 863 O O . LEU A 1 111 ? -4.461 -19.328 5.652 1 95.75 111 LEU A O 1
ATOM 867 N N . ASN A 1 112 ? -5.758 -17.547 6.125 1 97.12 112 ASN A N 1
ATOM 868 C CA . ASN A 1 112 ? -6.934 -18.188 5.535 1 97.12 112 ASN A CA 1
ATOM 869 C C . ASN A 1 112 ? -6.746 -18.438 4.039 1 97.12 112 ASN A C 1
ATOM 871 O O . ASN A 1 112 ? -7.059 -19.516 3.543 1 97.12 112 ASN A O 1
ATOM 875 N N . LEU A 1 113 ? -6.27 -17.453 3.326 1 98.38 113 LEU A N 1
ATOM 876 C CA . LEU A 1 113 ? -6.023 -17.609 1.897 1 98.38 113 LEU A CA 1
ATOM 877 C C . LEU A 1 113 ? -4.961 -18.656 1.636 1 98.38 113 LEU A C 1
ATOM 879 O O . LEU A 1 113 ? -5.102 -19.484 0.72 1 98.38 113 LEU A O 1
ATOM 883 N N . LEU A 1 114 ? -3.924 -18.672 2.447 1 97.19 114 LEU A N 1
ATOM 884 C CA . LEU A 1 114 ? -2.852 -19.641 2.271 1 97.19 114 LEU A CA 1
ATOM 885 C C . LEU A 1 114 ? -3.363 -21.062 2.5 1 97.19 114 LEU A C 1
ATOM 887 O O . LEU A 1 114 ? -2.941 -21.984 1.815 1 97.19 114 LEU A O 1
ATOM 891 N N . ALA A 1 115 ? -4.219 -21.219 3.482 1 96.19 115 ALA A N 1
ATOM 892 C CA . ALA A 1 115 ? -4.824 -22.531 3.717 1 96.19 115 ALA A CA 1
ATOM 893 C C . ALA A 1 115 ? -5.578 -23.016 2.482 1 96.19 115 ALA A C 1
ATOM 895 O O . ALA A 1 115 ? -5.566 -24.219 2.168 1 96.19 115 ALA A O 1
ATOM 896 N N . ARG A 1 116 ? -6.203 -22.109 1.79 1 97.69 116 ARG A N 1
ATOM 897 C CA . ARG A 1 116 ? -6.91 -22.469 0.562 1 97.69 116 ARG A CA 1
ATOM 898 C C . ARG A 1 116 ? -5.934 -22.875 -0.534 1 97.69 116 ARG A C 1
ATOM 900 O O . ARG A 1 116 ? -6.145 -23.875 -1.219 1 97.69 116 ARG A O 1
ATOM 907 N N . TRP A 1 117 ? -4.852 -22.156 -0.651 1 97 117 TRP A N 1
ATOM 908 C CA . TRP A 1 117 ? -3.828 -22.422 -1.654 1 97 117 TRP A CA 1
ATOM 909 C C . TRP A 1 117 ? -3.139 -23.766 -1.375 1 97 117 TRP A C 1
ATOM 911 O O . TRP A 1 117 ? -2.506 -24.344 -2.262 1 97 117 TRP A O 1
ATOM 921 N N . GLU A 1 118 ? -3.289 -24.266 -0.195 1 93.5 118 GLU A N 1
ATOM 922 C CA . GLU A 1 118 ? -2.562 -25.469 0.225 1 93.5 118 GLU A CA 1
ATOM 923 C C . GLU A 1 118 ? -3.506 -26.641 0.404 1 93.5 118 GLU A C 1
ATOM 925 O O . GLU A 1 118 ? -3.162 -27.625 1.072 1 93.5 118 GLU A O 1
ATOM 930 N N . GLU A 1 119 ? -4.684 -26.5 -0.058 1 95.06 119 GLU A N 1
ATOM 931 C CA . GLU A 1 119 ? -5.621 -27.625 0.005 1 95.06 119 GLU A CA 1
ATOM 932 C C . GLU A 1 119 ? -5.047 -28.859 -0.68 1 95.06 119 GLU A C 1
ATOM 934 O O . GLU A 1 119 ? -4.379 -28.75 -1.71 1 95.06 119 GLU A O 1
ATOM 939 N N . PRO A 1 120 ? -5.363 -30.062 -0.293 1 90.19 120 PRO A N 1
ATOM 940 C CA . PRO A 1 120 ? -4.691 -31.297 -0.717 1 90.19 120 PRO A CA 1
ATOM 941 C C . PRO A 1 120 ? -5.004 -31.672 -2.164 1 90.19 120 PRO A C 1
ATOM 943 O O . PRO A 1 120 ? -4.191 -32.312 -2.824 1 90.19 120 PRO A O 1
ATOM 946 N N . HIS A 1 121 ? -6.168 -31.266 -2.65 1 92.62 121 HIS A N 1
ATOM 947 C CA . HIS A 1 121 ? -6.543 -31.672 -3.998 1 92.62 121 HIS A CA 1
ATOM 948 C C . HIS A 1 121 ? -5.82 -30.844 -5.051 1 92.62 121 HIS A C 1
ATOM 950 O O . HIS A 1 121 ? -5.883 -31.156 -6.242 1 92.62 121 HIS A O 1
ATOM 956 N N . ARG A 1 122 ? -5.113 -29.812 -4.566 1 94.19 122 ARG A N 1
ATOM 957 C CA . ARG A 1 122 ? -4.375 -28.953 -5.484 1 94.19 122 ARG A CA 1
ATOM 958 C C . ARG A 1 122 ? -3 -29.531 -5.797 1 94.19 122 ARG A C 1
ATOM 960 O O . ARG A 1 122 ? -2.346 -30.094 -4.914 1 94.19 122 ARG A O 1
ATOM 967 N N . SER A 1 123 ? -2.627 -29.391 -7.012 1 91.69 123 SER A N 1
ATOM 968 C CA . SER A 1 123 ? -1.319 -29.891 -7.414 1 91.69 123 SER A CA 1
ATOM 969 C C . SER A 1 123 ? -0.477 -28.797 -8.062 1 91.69 123 SER A C 1
ATOM 971 O O . SER A 1 123 ? 0.595 -28.453 -7.559 1 91.69 123 SER A O 1
ATOM 973 N N . TYR A 1 124 ? -0.899 -28.219 -9.117 1 94.25 124 TYR A N 1
ATOM 974 C CA . TYR A 1 124 ? -0.187 -27.094 -9.703 1 94.25 124 TYR A CA 1
ATOM 975 C C . TYR A 1 124 ? -0.636 -25.781 -9.07 1 94.25 124 TYR A C 1
ATOM 977 O O . TYR A 1 124 ? 0.194 -24.938 -8.711 1 94.25 124 TYR A O 1
ATOM 985 N N . HIS A 1 125 ? -1.999 -25.641 -9.016 1 96.12 125 HIS A N 1
ATOM 986 C CA . HIS A 1 125 ? -2.549 -24.406 -8.477 1 96.12 125 HIS A CA 1
ATOM 987 C C . HIS A 1 125 ? -2.479 -24.391 -6.953 1 96.12 125 HIS A C 1
ATOM 989 O O . HIS A 1 125 ? -3.51 -24.328 -6.277 1 96.12 125 HIS A O 1
ATOM 995 N N . ASN A 1 126 ? -1.247 -24.344 -6.453 1 95.25 126 ASN A N 1
ATOM 996 C CA . ASN A 1 126 ? -0.94 -24.344 -5.027 1 95.25 126 ASN A CA 1
ATOM 997 C C . ASN A 1 126 ? -0.109 -23.109 -4.637 1 95.25 126 ASN A C 1
ATOM 999 O O . ASN A 1 126 ? 0.006 -22.172 -5.41 1 95.25 126 ASN A O 1
ATOM 1003 N N . SER A 1 127 ? 0.407 -23.125 -3.42 1 95.81 127 SER A N 1
ATOM 1004 C CA . SER A 1 127 ? 1.123 -21.969 -2.9 1 95.81 127 SER A CA 1
ATOM 1005 C C . SER A 1 127 ? 2.395 -21.703 -3.697 1 95.81 127 SER A C 1
ATOM 1007 O O . SER A 1 127 ? 2.828 -20.562 -3.818 1 95.81 127 SER A O 1
ATOM 1009 N N . ALA A 1 128 ? 2.982 -22.719 -4.289 1 93.5 128 ALA A N 1
ATOM 1010 C CA . ALA A 1 128 ? 4.16 -22.516 -5.133 1 93.5 128 ALA A CA 1
ATOM 1011 C C . ALA A 1 128 ? 3.818 -21.688 -6.367 1 93.5 128 ALA A C 1
ATOM 1013 O O . ALA A 1 128 ? 4.578 -20.797 -6.75 1 93.5 128 ALA A O 1
ATOM 1014 N N . HIS A 1 129 ? 2.676 -22 -7.004 1 96.5 129 HIS A N 1
ATOM 1015 C CA . HIS A 1 129 ? 2.215 -21.219 -8.141 1 96.5 129 HIS A CA 1
ATOM 1016 C C . HIS A 1 129 ? 1.987 -19.766 -7.75 1 96.5 129 HIS A C 1
ATOM 1018 O O . HIS A 1 129 ? 2.383 -18.844 -8.477 1 96.5 129 HIS A O 1
ATOM 1024 N N . LEU A 1 130 ? 1.352 -19.562 -6.605 1 98 130 LEU A N 1
ATOM 1025 C CA . LEU A 1 130 ? 1.104 -18.203 -6.125 1 98 130 LEU A CA 1
ATOM 1026 C C . LEU A 1 130 ? 2.41 -17.438 -5.965 1 98 130 LEU A C 1
ATOM 1028 O O . LEU A 1 130 ? 2.537 -16.312 -6.453 1 98 130 LEU A O 1
ATOM 1032 N N . LEU A 1 131 ? 3.379 -18.094 -5.289 1 96.94 131 LEU A N 1
ATOM 1033 C CA . LEU A 1 131 ? 4.66 -17.422 -5.066 1 96.94 131 LEU A CA 1
ATOM 1034 C C . LEU A 1 131 ? 5.344 -17.109 -6.395 1 96.94 131 LEU A C 1
ATOM 1036 O O . LEU A 1 131 ? 5.891 -16.016 -6.57 1 96.94 131 LEU A O 1
ATOM 1040 N N . GLU A 1 132 ? 5.297 -18 -7.305 1 96.25 132 GLU A N 1
ATOM 1041 C CA . GLU A 1 132 ? 5.898 -17.797 -8.617 1 96.25 132 GLU A CA 1
ATOM 1042 C C . GLU A 1 132 ? 5.246 -16.625 -9.344 1 96.25 132 GLU A C 1
ATOM 1044 O O . GLU A 1 132 ? 5.938 -15.789 -9.938 1 96.25 132 GLU A O 1
ATOM 1049 N N . MET A 1 133 ? 3.947 -16.594 -9.297 1 98.06 133 MET A N 1
ATOM 1050 C CA . MET A 1 133 ? 3.23 -15.508 -9.969 1 98.06 133 MET A CA 1
ATOM 1051 C C . MET A 1 133 ? 3.596 -14.156 -9.367 1 98.06 133 MET A C 1
ATOM 1053 O O . MET A 1 133 ? 3.811 -13.188 -10.102 1 98.06 133 MET A O 1
ATOM 1057 N N . LEU A 1 134 ? 3.637 -14.094 -8.055 1 98.19 134 LEU A N 1
ATOM 1058 C CA . LEU A 1 134 ? 4 -12.852 -7.375 1 98.19 134 LEU A CA 1
ATOM 1059 C C . LEU A 1 134 ? 5.406 -12.406 -7.773 1 98.19 134 LEU A C 1
ATOM 1061 O O . LEU A 1 134 ? 5.637 -11.227 -8.023 1 98.19 134 LEU A O 1
ATOM 1065 N N . ASN A 1 135 ? 6.328 -13.359 -7.844 1 97.31 135 ASN A N 1
ATOM 1066 C CA . ASN A 1 135 ? 7.684 -13.055 -8.289 1 97.31 135 ASN A CA 1
ATOM 1067 C C . ASN A 1 135 ? 7.699 -12.523 -9.719 1 97.31 135 ASN A C 1
ATOM 1069 O O . ASN A 1 135 ? 8.406 -11.562 -10.016 1 97.31 135 ASN A O 1
ATOM 1073 N N . HIS A 1 136 ? 6.953 -13.133 -10.555 1 98.19 136 HIS A N 1
ATOM 1074 C CA . HIS A 1 136 ? 6.898 -12.703 -11.945 1 98.19 136 HIS A CA 1
ATOM 1075 C C . HIS A 1 136 ? 6.27 -11.32 -12.078 1 98.19 136 HIS A C 1
ATOM 1077 O O . HIS A 1 136 ? 6.695 -10.516 -12.906 1 98.19 136 HIS A O 1
ATOM 1083 N N . LEU A 1 137 ? 5.219 -11.062 -11.305 1 98.06 137 LEU A N 1
ATOM 1084 C CA . LEU A 1 137 ? 4.598 -9.742 -11.32 1 98.06 137 LEU A CA 1
ATOM 1085 C C . LEU A 1 137 ? 5.621 -8.656 -11.016 1 98.06 137 LEU A C 1
ATOM 1087 O O . LEU A 1 137 ? 5.703 -7.656 -11.727 1 98.06 137 LEU A O 1
ATOM 1091 N N . GLU A 1 138 ? 6.379 -8.875 -9.945 1 95.56 138 GLU A N 1
ATOM 1092 C CA . GLU A 1 138 ? 7.391 -7.91 -9.539 1 95.56 138 GLU A CA 1
ATOM 1093 C C . GLU A 1 138 ? 8.461 -7.738 -10.609 1 95.56 138 GLU A C 1
ATOM 1095 O O . GLU A 1 138 ? 8.836 -6.613 -10.953 1 95.56 138 GLU A O 1
ATOM 1100 N N . ARG A 1 139 ? 8.898 -8.805 -11.164 1 96.81 139 ARG A N 1
ATOM 1101 C CA . ARG A 1 139 ? 9.953 -8.781 -12.172 1 96.81 139 ARG A CA 1
ATOM 1102 C C . ARG A 1 139 ? 9.477 -8.07 -13.438 1 96.81 139 ARG A C 1
ATOM 1104 O O . ARG A 1 139 ? 10.188 -7.23 -13.992 1 96.81 139 ARG A O 1
ATOM 1111 N N . LEU A 1 140 ? 8.312 -8.445 -13.93 1 97.88 140 LEU A N 1
ATOM 1112 C CA . LEU A 1 140 ? 7.77 -7.852 -15.148 1 97.88 140 LEU A CA 1
ATOM 1113 C C . LEU A 1 140 ? 7.535 -6.355 -14.969 1 97.88 140 LEU A C 1
ATOM 1115 O O . LEU A 1 140 ? 7.844 -5.562 -15.859 1 97.88 140 LEU A O 1
ATOM 1119 N N . ALA A 1 141 ? 6.996 -5.973 -13.844 1 96.88 141 ALA A N 1
ATOM 1120 C CA . ALA A 1 141 ? 6.781 -4.551 -13.57 1 96.88 141 ALA A CA 1
ATOM 1121 C C . ALA A 1 141 ? 8.102 -3.783 -13.594 1 96.88 141 ALA A C 1
ATOM 1123 O O . ALA A 1 141 ? 8.172 -2.682 -14.148 1 96.88 141 ALA A O 1
ATOM 1124 N N . GLN A 1 142 ? 9.109 -4.406 -12.992 1 93.81 142 GLN A N 1
ATOM 1125 C CA . GLN A 1 142 ? 10.43 -3.783 -12.961 1 93.81 142 GLN A CA 1
ATOM 1126 C C . GLN A 1 142 ? 10.977 -3.58 -14.367 1 93.81 142 GLN A C 1
ATOM 1128 O O . GLN A 1 142 ? 11.461 -2.494 -14.703 1 93.81 142 GLN A O 1
ATOM 1133 N N . ILE A 1 143 ? 10.875 -4.57 -15.172 1 95.5 143 ILE A N 1
ATOM 1134 C CA . ILE A 1 143 ? 11.406 -4.508 -16.531 1 95.5 143 ILE A CA 1
ATOM 1135 C C . ILE A 1 143 ? 10.617 -3.496 -17.344 1 95.5 143 ILE A C 1
ATOM 1137 O O . ILE A 1 143 ? 11.188 -2.727 -18.125 1 95.5 143 ILE A O 1
ATOM 1141 N N . GLU A 1 144 ? 9.258 -3.482 -17.188 1 95.62 144 GLU A N 1
ATOM 1142 C CA . GLU A 1 144 ? 8.391 -2.566 -17.938 1 95.62 144 GLU A CA 1
ATOM 1143 C C . GLU A 1 144 ? 8.555 -1.133 -17.438 1 95.62 144 GLU A C 1
ATOM 1145 O O . GLU A 1 144 ? 8.148 -0.186 -18.109 1 95.62 144 GLU A O 1
ATOM 1150 N N . GLY A 1 145 ? 9.156 -0.991 -16.25 1 92.94 145 GLY A N 1
ATOM 1151 C CA . GLY A 1 145 ? 9.352 0.333 -15.68 1 92.94 145 GLY A CA 1
ATOM 1152 C C . GLY A 1 145 ? 8.062 0.949 -15.164 1 92.94 145 GLY A C 1
ATOM 1153 O O . GLY A 1 145 ? 7.84 2.152 -15.312 1 92.94 145 GLY A O 1
ATOM 1154 N N . VAL A 1 146 ? 7.145 0.139 -14.625 1 95.69 146 VAL A N 1
ATOM 1155 C CA . VAL A 1 146 ? 5.883 0.654 -14.094 1 95.69 146 VAL A CA 1
ATOM 1156 C C . VAL A 1 146 ? 5.73 0.252 -12.633 1 95.69 146 VAL A C 1
ATOM 1158 O O . VAL A 1 146 ? 6.348 -0.714 -12.18 1 95.69 146 VAL A O 1
ATOM 1161 N N . CYS A 1 147 ? 4.957 1.012 -11.859 1 95.44 147 CYS A N 1
ATOM 1162 C CA . CYS A 1 147 ? 4.652 0.664 -10.477 1 95.44 147 CYS A CA 1
ATOM 1163 C C . CYS A 1 147 ? 3.74 -0.555 -10.406 1 95.44 147 CYS A C 1
ATOM 1165 O O . CYS A 1 147 ? 2.902 -0.759 -11.289 1 95.44 147 CYS A O 1
ATOM 1167 N N . LEU A 1 148 ? 3.922 -1.334 -9.445 1 95.94 148 LEU A N 1
ATOM 1168 C CA . LEU A 1 148 ? 3.051 -2.48 -9.203 1 95.94 148 LEU A CA 1
ATOM 1169 C C . LEU A 1 148 ? 1.988 -2.146 -8.164 1 95.94 148 LEU A C 1
ATOM 1171 O O . LEU A 1 148 ? 2.273 -2.123 -6.961 1 95.94 148 LEU A O 1
ATOM 1175 N N . PRO A 1 149 ? 0.749 -1.934 -8.594 1 96.19 149 PRO A N 1
ATOM 1176 C CA . PRO A 1 149 ? -0.306 -1.6 -7.633 1 96.19 149 PRO A CA 1
ATOM 1177 C C . PRO A 1 149 ? -0.652 -2.766 -6.711 1 96.19 149 PRO A C 1
ATOM 1179 O O . PRO A 1 149 ? -0.666 -3.92 -7.145 1 96.19 149 PRO A O 1
ATOM 1182 N N . ASN A 1 150 ? -1.013 -2.473 -5.477 1 96.06 150 ASN A N 1
ATOM 1183 C CA . ASN A 1 150 ? -1.433 -3.494 -4.523 1 96.06 150 ASN A CA 1
ATOM 1184 C C . ASN A 1 150 ? -2.623 -4.293 -5.043 1 96.06 150 ASN A C 1
ATOM 1186 O O . ASN A 1 150 ? -2.777 -5.469 -4.719 1 96.06 150 ASN A O 1
ATOM 1190 N N . THR A 1 151 ? -3.43 -3.643 -5.863 1 97.94 151 THR A N 1
ATOM 1191 C CA . THR A 1 151 ? -4.602 -4.289 -6.438 1 97.94 151 THR A CA 1
ATOM 1192 C C . THR A 1 151 ? -4.203 -5.543 -7.215 1 97.94 151 THR A C 1
ATOM 1194 O O . THR A 1 151 ? -4.887 -6.566 -7.148 1 97.94 151 THR A O 1
ATOM 1197 N N . LEU A 1 152 ? -3.098 -5.457 -7.957 1 98.25 152 LEU A N 1
ATOM 1198 C CA . LEU A 1 152 ? -2.629 -6.609 -8.719 1 98.25 152 LEU A CA 1
ATOM 1199 C C . LEU A 1 152 ? -2.164 -7.723 -7.789 1 98.25 152 LEU A C 1
ATOM 1201 O O . LEU A 1 152 ? -2.412 -8.898 -8.055 1 98.25 152 LEU A O 1
ATOM 1205 N N . VAL A 1 153 ? -1.473 -7.344 -6.746 1 98.62 153 VAL A N 1
ATOM 1206 C CA . VAL A 1 153 ? -0.969 -8.312 -5.781 1 98.62 153 VAL A CA 1
ATOM 1207 C C . VAL A 1 153 ? -2.139 -9 -5.082 1 98.62 153 VAL A C 1
ATOM 1209 O O . VAL A 1 153 ? -2.129 -10.219 -4.895 1 98.62 153 VAL A O 1
ATOM 1212 N N . LEU A 1 154 ? -3.148 -8.195 -4.738 1 98.81 154 LEU A N 1
ATOM 1213 C CA . LEU A 1 154 ? -4.355 -8.766 -4.148 1 98.81 154 LEU A CA 1
ATOM 1214 C C . LEU A 1 154 ? -5.027 -9.734 -5.113 1 98.81 154 LEU A C 1
ATOM 1216 O O . LEU A 1 154 ? -5.449 -10.82 -4.715 1 98.81 154 LEU A O 1
ATOM 1220 N N . ALA A 1 155 ? -5.098 -9.336 -6.355 1 98.81 155 ALA A N 1
ATOM 1221 C CA . ALA A 1 155 ? -5.711 -10.203 -7.355 1 98.81 155 ALA A CA 1
ATOM 1222 C C . ALA A 1 155 ? -4.953 -11.523 -7.48 1 98.81 155 ALA A C 1
ATOM 1224 O O . ALA A 1 155 ? -5.559 -12.586 -7.645 1 98.81 155 ALA A O 1
ATOM 1225 N N . ALA A 1 156 ? -3.645 -11.445 -7.414 1 98.81 156 ALA A N 1
ATOM 1226 C CA . ALA A 1 156 ? -2.836 -12.656 -7.473 1 98.81 156 ALA A CA 1
ATOM 1227 C C . ALA A 1 156 ? -3.156 -13.586 -6.305 1 98.81 156 ALA A C 1
ATOM 1229 O O . ALA A 1 156 ? -3.275 -14.805 -6.484 1 98.81 156 ALA A O 1
ATOM 1230 N N . TRP A 1 157 ? -3.342 -13.055 -5.16 1 98.81 157 TRP A N 1
ATOM 1231 C CA . TRP A 1 157 ? -3.652 -13.844 -3.971 1 98.81 157 TRP A CA 1
ATOM 1232 C C . TRP A 1 157 ? -5.02 -14.508 -4.102 1 98.81 157 TRP A C 1
ATOM 1234 O O . TRP A 1 157 ? -5.223 -15.625 -3.613 1 98.81 157 TRP A O 1
ATOM 1244 N N . PHE A 1 158 ? -5.945 -13.875 -4.879 1 98.88 158 PHE A N 1
ATOM 1245 C CA . PHE A 1 158 ? -7.328 -14.336 -4.859 1 98.88 158 PHE A CA 1
ATOM 1246 C C . PHE A 1 158 ? -7.648 -15.148 -6.109 1 98.88 158 PHE A C 1
ATOM 1248 O O . PHE A 1 158 ? -8.656 -15.859 -6.152 1 98.88 158 PHE A O 1
ATOM 1255 N N . HIS A 1 159 ? -7.023 -15.031 -7.402 1 97.44 159 HIS A N 1
ATOM 1256 C CA . HIS A 1 159 ? -7.438 -15.539 -8.703 1 97.44 159 HIS A CA 1
ATOM 1257 C C . HIS A 1 159 ? -7.578 -17.062 -8.688 1 97.44 159 HIS A C 1
ATOM 1259 O O . HIS A 1 159 ? -8.336 -17.625 -9.477 1 97.44 159 HIS A O 1
ATOM 1265 N N . ASP A 1 160 ? -7.508 -17.844 -7.84 1 96.62 160 ASP A N 1
ATOM 1266 C CA . ASP A 1 160 ? -7.648 -19.281 -7.656 1 96.62 160 ASP A CA 1
ATOM 1267 C C . ASP A 1 160 ? -7.848 -19.625 -6.18 1 96.62 160 ASP A C 1
ATOM 1269 O O . ASP A 1 160 ? -7.59 -20.766 -5.766 1 96.62 160 ASP A O 1
ATOM 1273 N N . ALA A 1 161 ? -8.273 -18.688 -5.465 1 98.31 161 ALA A N 1
ATOM 1274 C CA . ALA A 1 161 ? -8.477 -18.953 -4.043 1 98.31 161 ALA A CA 1
ATOM 1275 C C . ALA A 1 161 ? -9.516 -20.062 -3.836 1 98.31 161 ALA A C 1
ATOM 1277 O O . ALA A 1 161 ? -9.43 -20.828 -2.877 1 98.31 161 ALA A O 1
ATOM 1278 N N . VAL A 1 162 ? -10.461 -20.062 -4.633 1 98.19 162 VAL A N 1
ATOM 1279 C CA . VAL A 1 162 ? -11.367 -21.203 -4.754 1 98.19 162 VAL A CA 1
ATOM 1280 C C . VAL A 1 162 ? -11 -22.031 -5.984 1 98.19 162 VAL A C 1
ATOM 1282 O O . VAL A 1 162 ? -10.961 -21.5 -7.102 1 98.19 162 VAL A O 1
ATOM 1285 N N . TYR A 1 163 ? -10.68 -23.281 -5.781 1 96.94 163 TYR A N 1
ATOM 1286 C CA . TYR A 1 163 ? -10.25 -24.141 -6.879 1 96.94 163 TYR A CA 1
ATOM 1287 C C . TYR A 1 163 ? -10.812 -25.547 -6.723 1 96.94 163 TYR A C 1
ATOM 1289 O O . TYR A 1 163 ? -10.25 -26.375 -6 1 96.94 163 TYR A O 1
ATOM 1297 N N . GLN A 1 164 ? -11.836 -25.828 -7.473 1 93.12 164 GLN A N 1
ATOM 1298 C CA . GLN A 1 164 ? -12.516 -27.109 -7.422 1 93.12 164 GLN A CA 1
ATOM 1299 C C . GLN A 1 164 ? -12.453 -27.828 -8.773 1 93.12 164 GLN A C 1
ATOM 1301 O O . GLN A 1 164 ? -13.07 -28.875 -8.961 1 93.12 164 GLN A O 1
ATOM 1306 N N . GLY A 1 165 ? -11.773 -27.25 -9.711 1 88.56 165 GLY A N 1
ATOM 1307 C CA . GLY A 1 165 ? -11.617 -27.844 -11.023 1 88.56 165 GLY A CA 1
ATOM 1308 C C . GLY A 1 165 ? -12.797 -27.594 -11.945 1 88.56 165 GLY A C 1
ATOM 1309 O O . GLY A 1 165 ? -13.094 -28.422 -12.82 1 88.56 165 GLY A O 1
ATOM 1310 N N . VAL A 1 166 ? -13.516 -26.531 -11.703 1 88.81 166 VAL A N 1
ATOM 1311 C CA . VAL A 1 166 ? -14.641 -26.141 -12.555 1 88.81 166 VAL A CA 1
ATOM 1312 C C . VAL A 1 166 ? -14.344 -24.797 -13.219 1 88.81 166 VAL A C 1
ATOM 1314 O O . VAL A 1 166 ? -14.68 -23.75 -12.68 1 88.81 166 VAL A O 1
ATOM 1317 N N . PRO A 1 167 ? -13.867 -24.906 -14.461 1 86.12 167 PRO A N 1
ATOM 1318 C CA . PRO A 1 167 ? -13.492 -23.672 -15.141 1 86.12 167 PRO A CA 1
ATOM 1319 C C . PRO A 1 167 ? -14.648 -22.688 -15.258 1 86.12 167 PRO A C 1
ATOM 1321 O O . PRO A 1 167 ? -15.781 -23.094 -15.531 1 86.12 167 PRO A O 1
ATOM 1324 N N . GLY A 1 168 ? -14.414 -21.453 -15.062 1 89.62 168 GLY A N 1
ATOM 1325 C CA . GLY A 1 168 ? -15.438 -20.422 -15.094 1 89.62 168 GLY A CA 1
ATOM 1326 C C . GLY A 1 168 ? -16.078 -20.172 -13.734 1 89.62 168 GLY A C 1
ATOM 1327 O O . GLY A 1 168 ? -16.141 -19.031 -13.273 1 89.62 168 GLY A O 1
ATOM 1328 N N . SER A 1 169 ? -16.484 -21.266 -13.117 1 93.56 169 SER A N 1
ATOM 1329 C CA . SER A 1 169 ? -17.125 -21.156 -11.805 1 93.56 169 SER A CA 1
ATOM 1330 C C . SER A 1 169 ? -16.109 -20.828 -10.719 1 93.56 169 SER A C 1
ATOM 1332 O O . SER A 1 169 ? -16.359 -19.969 -9.867 1 93.56 169 SER A O 1
ATOM 1334 N N . ASP A 1 170 ? -14.953 -21.469 -10.734 1 96.31 170 ASP A N 1
ATOM 1335 C CA . ASP A 1 170 ? -13.922 -21.234 -9.727 1 96.31 170 ASP A CA 1
ATOM 1336 C C . ASP A 1 170 ? -13.492 -19.766 -9.711 1 96.31 170 ASP A C 1
ATOM 1338 O O . ASP A 1 170 ? -13.336 -19.172 -8.641 1 96.31 170 ASP A O 1
ATOM 1342 N N . GLU A 1 171 ? -13.328 -19.188 -10.93 1 96.94 171 GLU A N 1
ATOM 1343 C CA . GLU A 1 171 ? -12.922 -17.797 -11.031 1 96.94 171 GLU A CA 1
ATOM 1344 C C . GLU A 1 171 ? -14.008 -16.859 -10.5 1 96.94 171 GLU A C 1
ATOM 1346 O O . GLU A 1 171 ? -13.719 -15.906 -9.773 1 96.94 171 GLU A O 1
ATOM 1351 N N . ALA A 1 172 ? -15.281 -17.203 -10.812 1 97.81 172 ALA A N 1
ATOM 1352 C CA . ALA A 1 172 ? -16.391 -16.375 -10.352 1 97.81 172 ALA A CA 1
ATOM 1353 C C . ALA A 1 172 ? -16.516 -16.422 -8.828 1 97.81 172 ALA A C 1
ATOM 1355 O O . ALA A 1 172 ? -16.719 -15.398 -8.18 1 97.81 172 ALA A O 1
ATOM 1356 N N . VAL A 1 173 ? -16.391 -17.609 -8.297 1 98.5 173 VAL A N 1
ATOM 1357 C CA . VAL A 1 173 ? -16.516 -17.766 -6.852 1 98.5 173 VAL A CA 1
ATOM 1358 C C . VAL A 1 173 ? -15.32 -17.125 -6.148 1 98.5 173 VAL A C 1
ATOM 1360 O O . VAL A 1 173 ? -15.461 -16.547 -5.07 1 98.5 173 VAL A O 1
ATOM 1363 N N . SER A 1 174 ? -14.125 -17.25 -6.727 1 98.75 174 SER A N 1
ATOM 1364 C CA . SER A 1 174 ? -12.945 -16.578 -6.188 1 98.75 174 SER A CA 1
ATOM 1365 C C . SER A 1 174 ? -13.117 -15.07 -6.191 1 98.75 174 SER A C 1
ATOM 1367 O O . SER A 1 174 ? -12.711 -14.391 -5.246 1 98.75 174 SER A O 1
ATOM 1369 N N . ALA A 1 175 ? -13.703 -14.531 -7.273 1 98.62 175 ALA A N 1
ATOM 1370 C CA . ALA A 1 175 ? -13.977 -13.102 -7.355 1 98.62 175 ALA A CA 1
ATOM 1371 C C . ALA A 1 175 ? -14.945 -12.664 -6.262 1 98.62 175 ALA A C 1
ATOM 1373 O O . ALA A 1 175 ? -14.734 -11.641 -5.613 1 98.62 175 ALA A O 1
ATOM 1374 N N . ASP A 1 176 ? -15.961 -13.492 -6.051 1 98.75 176 ASP A N 1
ATOM 1375 C CA . ASP A 1 176 ? -16.938 -13.195 -4.996 1 98.75 176 ASP A CA 1
ATOM 1376 C C . ASP A 1 176 ? -16.281 -13.25 -3.619 1 98.75 176 ASP A C 1
ATOM 1378 O O . ASP A 1 176 ? -16.594 -12.445 -2.74 1 98.75 176 ASP A O 1
ATOM 1382 N N . LEU A 1 177 ? -15.422 -14.195 -3.445 1 98.81 177 LEU A N 1
ATOM 1383 C CA . LEU A 1 177 ? -14.68 -14.305 -2.193 1 98.81 177 LEU A CA 1
ATOM 1384 C C . LEU A 1 177 ? -13.859 -13.047 -1.939 1 98.81 177 LEU A C 1
ATOM 1386 O O . LEU A 1 177 ? -13.797 -12.555 -0.809 1 98.81 177 LEU A O 1
ATOM 1390 N N . ALA A 1 178 ? -13.203 -12.516 -2.969 1 98.81 178 ALA A N 1
ATOM 1391 C CA . ALA A 1 178 ? -12.438 -11.281 -2.852 1 98.81 178 ALA A CA 1
ATOM 1392 C C . ALA A 1 178 ? -13.328 -10.117 -2.408 1 98.81 178 ALA A C 1
ATOM 1394 O O . ALA A 1 178 ? -12.961 -9.352 -1.518 1 98.81 178 ALA A O 1
ATOM 1395 N N . ARG A 1 179 ? -14.516 -10.008 -3.031 1 98.75 179 ARG A N 1
ATOM 1396 C CA . ARG A 1 179 ? -15.445 -8.945 -2.66 1 98.75 179 ARG A CA 1
ATOM 1397 C C . ARG A 1 179 ? -15.828 -9.047 -1.188 1 98.75 179 ARG A C 1
ATOM 1399 O O . ARG A 1 179 ? -15.867 -8.039 -0.482 1 98.75 179 ARG A O 1
ATOM 1406 N N . GLN A 1 180 ? -16.031 -10.227 -0.747 1 98.5 180 GLN A N 1
ATOM 1407 C CA . GLN A 1 180 ? -16.484 -10.453 0.62 1 98.5 180 GLN A CA 1
ATOM 1408 C C . GLN A 1 180 ? -15.375 -10.18 1.627 1 98.5 180 GLN A C 1
ATOM 1410 O O . GLN A 1 180 ? -15.586 -9.461 2.607 1 98.5 180 GLN A O 1
ATOM 1415 N N . LEU A 1 181 ? -14.227 -10.688 1.39 1 98.44 181 LEU A N 1
ATOM 1416 C CA . LEU A 1 181 ? -13.18 -10.688 2.404 1 98.44 181 LEU A CA 1
ATOM 1417 C C . LEU A 1 181 ? -12.438 -9.352 2.42 1 98.44 181 LEU A C 1
ATOM 1419 O O . LEU A 1 181 ? -11.867 -8.961 3.441 1 98.44 181 LEU A O 1
ATOM 1423 N N . LEU A 1 182 ? -12.461 -8.641 1.305 1 98.44 182 LEU A N 1
ATOM 1424 C CA . LEU A 1 182 ? -11.719 -7.387 1.234 1 98.44 182 LEU A CA 1
ATOM 1425 C C . LEU A 1 182 ? -12.617 -6.207 1.584 1 98.44 182 LEU A C 1
ATOM 1427 O O . LEU A 1 182 ? -12.133 -5.09 1.775 1 98.44 182 LEU A O 1
ATOM 1431 N N . ALA A 1 183 ? -13.922 -6.477 1.652 1 97.31 183 ALA A N 1
ATOM 1432 C CA . ALA A 1 183 ? -14.867 -5.406 1.964 1 97.31 183 ALA A CA 1
ATOM 1433 C C . ALA A 1 183 ? -14.5 -4.707 3.268 1 97.31 183 ALA A C 1
ATOM 1435 O O . ALA A 1 183 ? -14.328 -5.359 4.301 1 97.31 183 ALA A O 1
ATOM 1436 N N . GLY A 1 184 ? -14.328 -3.408 3.188 1 94.06 184 GLY A N 1
ATOM 1437 C CA . GLY A 1 184 ? -14.047 -2.619 4.375 1 94.06 184 GLY A CA 1
ATOM 1438 C C . GLY A 1 184 ? -12.57 -2.588 4.742 1 94.06 184 GLY A C 1
ATOM 1439 O O . GLY A 1 184 ? -12.156 -1.798 5.59 1 94.06 184 GLY A O 1
ATOM 1440 N N . LEU A 1 185 ? -11.766 -3.432 4.105 1 93.94 185 LEU A N 1
ATOM 1441 C CA . LEU A 1 185 ? -10.336 -3.484 4.402 1 93.94 185 LEU A CA 1
ATOM 1442 C C . LEU A 1 185 ? -9.547 -2.602 3.441 1 93.94 185 LEU A C 1
ATOM 1444 O O . LEU A 1 185 ? -8.484 -2.088 3.795 1 93.94 185 LEU A O 1
ATOM 1448 N N . VAL A 1 186 ? -10.055 -2.439 2.217 1 95.31 186 VAL A N 1
ATOM 1449 C CA . VAL A 1 186 ? -9.516 -1.552 1.192 1 95.31 186 VAL A CA 1
ATOM 1450 C C . VAL A 1 186 ? -10.648 -0.772 0.532 1 95.31 186 VAL A C 1
ATOM 1452 O O . VAL A 1 186 ? -11.828 -1.032 0.798 1 95.31 186 VAL A O 1
ATOM 1455 N N . CYS A 1 187 ? -10.305 0.19 -0.244 1 94.69 187 CYS A N 1
ATOM 1456 C CA . CYS A 1 187 ? -11.336 1.031 -0.835 1 94.69 187 CYS A CA 1
ATOM 1457 C C . CYS A 1 187 ? -12.195 0.235 -1.811 1 94.69 187 CYS A C 1
ATOM 1459 O O . CYS A 1 187 ? -11.766 -0.794 -2.33 1 94.69 187 CYS A O 1
ATOM 1461 N N . ASP A 1 188 ? -13.367 0.653 -2.1 1 96.62 188 ASP A N 1
ATOM 1462 C CA . ASP A 1 188 ? -14.367 -0.075 -2.883 1 96.62 188 ASP A CA 1
ATOM 1463 C C . ASP A 1 188 ? -13.867 -0.327 -4.305 1 96.62 188 ASP A C 1
ATOM 1465 O O . ASP A 1 188 ? -14.078 -1.405 -4.859 1 96.62 188 ASP A O 1
ATOM 1469 N N . ALA A 1 189 ? -13.289 0.644 -4.898 1 97.12 189 ALA A N 1
ATOM 1470 C CA . ALA A 1 189 ? -12.797 0.482 -6.266 1 97.12 189 ALA A CA 1
ATOM 1471 C C . ALA A 1 189 ? -11.742 -0.618 -6.336 1 97.12 189 ALA A C 1
ATOM 1473 O O . ALA A 1 189 ? -11.695 -1.384 -7.301 1 97.12 189 ALA A O 1
ATOM 1474 N N . THR A 1 190 ? -10.891 -0.692 -5.293 1 97.94 190 THR A N 1
ATOM 1475 C CA . THR A 1 190 ? -9.875 -1.737 -5.227 1 97.94 190 THR A CA 1
ATOM 1476 C C . THR A 1 190 ? -10.523 -3.113 -5.102 1 97.94 190 THR A C 1
ATOM 1478 O O . THR A 1 190 ? -10.086 -4.074 -5.738 1 97.94 190 THR A O 1
ATOM 1481 N N . VAL A 1 191 ? -11.555 -3.186 -4.262 1 98.56 191 VAL A N 1
ATOM 1482 C CA . VAL A 1 191 ? -12.289 -4.438 -4.098 1 98.56 191 VAL A CA 1
ATOM 1483 C C . VAL A 1 191 ? -12.82 -4.906 -5.449 1 98.56 191 VAL A C 1
ATOM 1485 O O . VAL A 1 191 ? -12.578 -6.043 -5.859 1 98.56 191 VAL A O 1
ATOM 1488 N N . GLU A 1 192 ? -13.469 -4.027 -6.105 1 98.56 192 GLU A N 1
ATOM 1489 C CA . GLU A 1 192 ? -14.125 -4.379 -7.355 1 98.56 192 GLU A CA 1
ATOM 1490 C C . GLU A 1 192 ? -13.109 -4.684 -8.453 1 98.56 192 GLU A C 1
ATOM 1492 O O . GLU A 1 192 ? -13.289 -5.621 -9.227 1 98.56 192 GLU A O 1
ATOM 1497 N N . ALA A 1 193 ? -12.094 -3.885 -8.547 1 98.38 193 ALA A N 1
ATOM 1498 C CA . ALA A 1 193 ? -11.047 -4.121 -9.531 1 98.38 193 ALA A CA 1
ATOM 1499 C C . ALA A 1 193 ? -10.375 -5.477 -9.305 1 98.38 193 ALA A C 1
ATOM 1501 O O . ALA A 1 193 ? -10.109 -6.207 -10.266 1 98.38 193 ALA A O 1
ATOM 1502 N N . THR A 1 194 ? -10.078 -5.793 -8.016 1 98.75 194 THR A N 1
ATOM 1503 C CA . THR A 1 194 ? -9.492 -7.086 -7.672 1 98.75 194 THR A CA 1
ATOM 1504 C C . THR A 1 194 ? -10.391 -8.227 -8.141 1 98.75 194 THR A C 1
ATOM 1506 O O . THR A 1 194 ? -9.938 -9.148 -8.812 1 98.75 194 THR A O 1
ATOM 1509 N N . ALA A 1 195 ? -11.656 -8.102 -7.848 1 98.69 195 ALA A N 1
ATOM 1510 C CA . ALA A 1 195 ? -12.617 -9.141 -8.211 1 98.69 195 ALA A CA 1
ATOM 1511 C C . ALA A 1 195 ? -12.727 -9.281 -9.727 1 98.69 195 ALA A C 1
ATOM 1513 O O . ALA A 1 195 ? -12.797 -10.398 -10.242 1 98.69 195 ALA A O 1
ATOM 1514 N N . GLN A 1 196 ? -12.719 -8.188 -10.352 1 98.44 196 GLN A N 1
ATOM 1515 C CA . GLN A 1 196 ? -12.852 -8.211 -11.805 1 98.44 196 GLN A CA 1
ATOM 1516 C C . GLN A 1 196 ? -11.625 -8.852 -12.461 1 98.44 196 GLN A C 1
ATOM 1518 O O . GLN A 1 196 ? -11.758 -9.586 -13.438 1 98.44 196 GLN A O 1
ATOM 1523 N N . LEU A 1 197 ? -10.461 -8.562 -11.969 1 98.25 197 LEU A N 1
ATOM 1524 C CA . LEU A 1 197 ? -9.242 -9.188 -12.484 1 98.25 197 LEU A CA 1
ATOM 1525 C C . LEU A 1 197 ? -9.266 -10.695 -12.25 1 98.25 197 LEU A C 1
ATOM 1527 O O . LEU A 1 197 ? -8.898 -11.469 -13.141 1 98.25 197 LEU A O 1
ATOM 1531 N N . VAL A 1 198 ? -9.695 -11.086 -11.031 1 98.44 198 VAL A N 1
ATOM 1532 C CA . VAL A 1 198 ? -9.797 -12.5 -10.688 1 98.44 198 VAL A CA 1
ATOM 1533 C C . VAL A 1 198 ? -10.758 -13.195 -11.648 1 98.44 198 VAL A C 1
ATOM 1535 O O . VAL A 1 198 ? -10.438 -14.25 -12.195 1 98.44 198 VAL A O 1
ATOM 1538 N N . GLN A 1 199 ? -11.891 -12.578 -11.883 1 97.56 199 GLN A N 1
ATOM 1539 C CA . GLN A 1 199 ? -12.891 -13.141 -12.789 1 97.56 199 GLN A CA 1
ATOM 1540 C C . GLN A 1 199 ? -12.336 -13.25 -14.203 1 97.56 199 GLN A C 1
ATOM 1542 O O . GLN A 1 199 ? -12.625 -14.219 -14.914 1 97.56 199 GLN A O 1
ATOM 1547 N N . ALA A 1 200 ? -11.523 -12.336 -14.594 1 96.31 200 ALA A N 1
ATOM 1548 C CA . ALA A 1 200 ? -11.008 -12.25 -15.961 1 96.31 200 ALA A CA 1
ATOM 1549 C C . ALA A 1 200 ? -9.984 -13.344 -16.234 1 96.31 200 ALA A C 1
ATOM 1551 O O . ALA A 1 200 ? -9.625 -13.602 -17.391 1 96.31 200 ALA A O 1
ATOM 1552 N N . THR A 1 201 ? -9.484 -14.023 -15.211 1 94.75 201 THR A N 1
ATOM 1553 C CA . THR A 1 201 ? -8.516 -15.086 -15.414 1 94.75 201 THR A CA 1
ATOM 1554 C C . THR A 1 201 ? -9.164 -16.281 -16.109 1 94.75 201 THR A C 1
ATOM 1556 O O . THR A 1 201 ? -8.461 -17.156 -16.625 1 94.75 201 THR A O 1
ATOM 1559 N N . ALA A 1 202 ? -10.5 -16.297 -16.156 1 91.69 202 ALA A N 1
ATOM 1560 C CA . ALA A 1 202 ? -11.203 -17.359 -16.859 1 91.69 202 ALA A CA 1
ATOM 1561 C C . ALA A 1 202 ? -10.898 -17.328 -18.359 1 91.69 202 ALA A C 1
ATOM 1563 O O . ALA A 1 202 ? -10.867 -18.375 -19.016 1 91.69 202 ALA A O 1
ATOM 1564 N N . THR A 1 203 ? -10.617 -16.125 -18.844 1 86.94 203 THR A N 1
ATOM 1565 C CA . THR A 1 203 ? -10.383 -15.984 -20.281 1 86.94 203 THR A CA 1
ATOM 1566 C C . THR A 1 203 ? -9.055 -15.297 -20.547 1 86.94 203 THR A C 1
ATOM 1568 O O . THR A 1 203 ? -8.617 -15.195 -21.703 1 86.94 203 THR A O 1
ATOM 1571 N N . HIS A 1 204 ? -8.391 -14.789 -19.547 1 88.38 204 HIS A N 1
ATOM 1572 C CA . HIS A 1 204 ? -7.137 -14.047 -19.609 1 88.38 204 HIS A CA 1
ATOM 1573 C C . HIS A 1 204 ? -7.223 -12.898 -20.609 1 88.38 204 HIS A C 1
ATOM 1575 O O . HIS A 1 204 ? -6.309 -12.695 -21.422 1 88.38 204 HIS A O 1
ATOM 1581 N N . SER A 1 205 ? -8.273 -12.328 -20.609 1 81.75 205 SER A N 1
ATOM 1582 C CA . SER A 1 205 ? -8.555 -11.133 -21.406 1 81.75 205 SER A CA 1
ATOM 1583 C C . SER A 1 205 ? -9.539 -10.211 -20.688 1 81.75 205 SER A C 1
ATOM 1585 O O . SER A 1 205 ? -10.492 -10.68 -20.062 1 81.75 205 SER A O 1
ATOM 1587 N N . SER A 1 206 ? -9.07 -8.945 -20.656 1 82.62 206 SER A N 1
ATOM 1588 C CA . SER A 1 206 ? -9.969 -7.977 -20.031 1 82.62 206 SER A CA 1
ATOM 1589 C C . SER A 1 206 ? -9.703 -6.566 -20.547 1 82.62 206 SER A C 1
ATOM 1591 O O . SER A 1 206 ? -8.625 -6.285 -21.078 1 82.62 206 SER A O 1
ATOM 1593 N N . GLN A 1 207 ? -10.773 -5.871 -20.484 1 90.62 207 GLN A N 1
ATOM 1594 C CA . GLN A 1 207 ? -10.672 -4.441 -20.75 1 90.62 207 GLN A CA 1
ATOM 1595 C C . GLN A 1 207 ? -10.703 -3.633 -19.453 1 90.62 207 GLN A C 1
ATOM 1597 O O . GLN A 1 207 ? -11.266 -4.074 -18.453 1 90.62 207 GLN A O 1
ATOM 1602 N N . LEU A 1 208 ? -10.109 -2.525 -19.609 1 94.12 208 LEU A N 1
ATOM 1603 C CA . LEU A 1 208 ? -10.086 -1.632 -18.453 1 94.12 208 LEU A CA 1
ATOM 1604 C C . LEU A 1 208 ? -11.484 -1.148 -18.109 1 94.12 208 LEU A C 1
ATOM 1606 O O . LEU A 1 208 ? -12.211 -0.652 -18.969 1 94.12 208 LEU A O 1
ATOM 1610 N N . THR A 1 209 ? -11.891 -1.338 -16.875 1 95.81 209 THR A N 1
ATOM 1611 C CA . THR A 1 209 ? -13.195 -0.879 -16.406 1 95.81 209 THR A CA 1
ATOM 1612 C C . THR A 1 209 ? -13.055 0.401 -15.586 1 95.81 209 THR A C 1
ATOM 1614 O O . THR A 1 209 ? -11.945 0.817 -15.258 1 95.81 209 THR A O 1
ATOM 1617 N N . HIS A 1 210 ? -14.195 0.96 -15.297 1 94.56 210 HIS A N 1
ATOM 1618 C CA . HIS A 1 210 ? -14.211 2.164 -14.477 1 94.56 210 HIS A CA 1
ATOM 1619 C C . HIS A 1 210 ? -13.625 1.894 -13.094 1 94.56 210 HIS A C 1
ATOM 1621 O O . HIS A 1 210 ? -12.875 2.709 -12.562 1 94.56 210 HIS A O 1
ATOM 1627 N N . ALA A 1 211 ? -13.969 0.793 -12.5 1 95.31 211 ALA A N 1
ATOM 1628 C CA . ALA A 1 211 ? -13.469 0.426 -11.18 1 95.31 211 ALA A CA 1
ATOM 1629 C C . ALA A 1 211 ? -11.953 0.25 -11.203 1 95.31 211 ALA A C 1
ATOM 1631 O O . ALA A 1 211 ? -11.266 0.637 -10.25 1 95.31 211 ALA A O 1
ATOM 1632 N N . MET A 1 212 ? -11.445 -0.289 -12.273 1 96.06 212 MET A N 1
ATOM 1633 C CA . MET A 1 212 ? -10.008 -0.499 -12.398 1 96.06 212 MET A CA 1
ATOM 1634 C C . MET A 1 212 ? -9.273 0.832 -12.508 1 96.06 212 MET A C 1
ATOM 1636 O O . MET A 1 212 ? -8.242 1.028 -11.859 1 96.06 212 MET A O 1
ATOM 1640 N N . VAL A 1 213 ? -9.852 1.689 -13.25 1 93.81 213 VAL A N 1
ATOM 1641 C CA . VAL A 1 213 ? -9.266 3.021 -13.359 1 93.81 213 VAL A CA 1
ATOM 1642 C C . VAL A 1 213 ? -9.305 3.717 -12 1 93.81 213 VAL A C 1
ATOM 1644 O O . VAL A 1 213 ? -8.312 4.312 -11.57 1 93.81 213 VAL A O 1
ATOM 1647 N N . ALA A 1 214 ? -10.406 3.619 -11.352 1 93.44 214 ALA A N 1
ATOM 1648 C CA . ALA A 1 214 ? -10.586 4.242 -10.039 1 93.44 214 ALA A CA 1
ATOM 1649 C C . ALA A 1 214 ? -9.633 3.645 -9.008 1 93.44 214 ALA A C 1
ATOM 1651 O O . ALA A 1 214 ? -9.273 4.305 -8.031 1 93.44 214 ALA A O 1
ATOM 1652 N N . ALA A 1 215 ? -9.188 2.465 -9.258 1 95.06 215 ALA A N 1
ATOM 1653 C CA . ALA A 1 215 ? -8.234 1.807 -8.367 1 95.06 215 ALA A CA 1
ATOM 1654 C C . ALA A 1 215 ? -6.797 2.119 -8.773 1 95.06 215 ALA A C 1
ATOM 1656 O O . ALA A 1 215 ? -5.852 1.594 -8.188 1 95.06 215 ALA A O 1
ATOM 1657 N N . GLY A 1 216 ? -6.656 2.906 -9.844 1 91.31 216 GLY A N 1
ATOM 1658 C CA . GLY A 1 216 ? -5.34 3.355 -10.266 1 91.31 216 GLY A CA 1
ATOM 1659 C C . GLY A 1 216 ? -4.695 2.436 -11.289 1 91.31 216 GLY A C 1
ATOM 1660 O O . GLY A 1 216 ? -3.473 2.439 -11.453 1 91.31 216 GLY A O 1
ATOM 1661 N N . LEU A 1 217 ? -5.461 1.611 -11.93 1 95.44 217 LEU A N 1
ATOM 1662 C CA . LEU A 1 217 ? -4.898 0.663 -12.883 1 95.44 217 LEU A CA 1
ATOM 1663 C C . LEU A 1 217 ? -4.945 1.225 -14.297 1 95.44 217 LEU A C 1
ATOM 1665 O O . LEU A 1 217 ? -5.863 1.973 -14.641 1 95.44 217 LEU A O 1
ATOM 1669 N N . GLU A 1 218 ? -3.977 0.851 -15.07 1 94.06 218 GLU A N 1
ATOM 1670 C CA . GLU A 1 218 ? -3.912 1.078 -16.516 1 94.06 218 GLU A CA 1
ATOM 1671 C C . GLU A 1 218 ? -3.881 -0.241 -17.281 1 94.06 218 GLU A C 1
ATOM 1673 O O . GLU A 1 218 ? -3.762 -1.311 -16.672 1 94.06 218 GLU A O 1
ATOM 1678 N N . GLN A 1 219 ? -3.969 -0.16 -18.5 1 95.06 219 GLN A N 1
ATOM 1679 C CA . GLN A 1 219 ? -4.004 -1.357 -19.328 1 95.06 219 GLN A CA 1
ATOM 1680 C C . GLN A 1 219 ? -2.754 -2.209 -19.125 1 95.06 219 GLN A C 1
ATOM 1682 O O . GLN A 1 219 ? -2.834 -3.439 -19.078 1 95.06 219 GLN A O 1
ATOM 1687 N N . VAL A 1 220 ? -1.634 -1.59 -18.984 1 95.75 220 VAL A N 1
ATOM 1688 C CA . VAL A 1 220 ? -0.382 -2.324 -18.828 1 95.75 220 VAL A CA 1
ATOM 1689 C C . VAL A 1 220 ? -0.45 -3.209 -17.578 1 95.75 220 VAL A C 1
ATOM 1691 O O . VAL A 1 220 ? 0.133 -4.297 -17.562 1 95.75 220 VAL A O 1
ATOM 1694 N N . HIS A 1 221 ? -1.18 -2.787 -16.594 1 97.12 221 HIS A N 1
ATOM 1695 C CA . HIS A 1 221 ? -1.31 -3.559 -15.359 1 97.12 221 HIS A CA 1
ATOM 1696 C C . HIS A 1 221 ? -2.076 -4.855 -15.602 1 97.12 221 HIS A C 1
ATOM 1698 O O . HIS A 1 221 ? -1.711 -5.906 -15.07 1 97.12 221 HIS A O 1
ATOM 1704 N N . LEU A 1 222 ? -3.109 -4.766 -16.406 1 97.75 222 LEU A N 1
ATOM 1705 C CA . LEU A 1 222 ? -3.859 -5.965 -16.75 1 97.75 222 LEU A CA 1
ATOM 1706 C C . LEU A 1 222 ? -2.98 -6.949 -17.516 1 97.75 222 LEU A C 1
ATOM 1708 O O . LEU A 1 222 ? -2.982 -8.148 -17.219 1 97.75 222 LEU A O 1
ATOM 1712 N N . ASP A 1 223 ? -2.26 -6.371 -18.453 1 97.38 223 ASP A N 1
ATOM 1713 C CA . ASP A 1 223 ? -1.365 -7.195 -19.266 1 97.38 223 ASP A CA 1
ATOM 1714 C C . ASP A 1 223 ? -0.324 -7.895 -18.391 1 97.38 223 ASP A C 1
ATOM 1716 O O . ASP A 1 223 ? -0.052 -9.086 -18.578 1 97.38 223 ASP A O 1
ATOM 1720 N N . LEU A 1 224 ? 0.237 -7.156 -17.453 1 97.94 224 LEU A N 1
ATOM 1721 C CA . LEU A 1 224 ? 1.217 -7.711 -16.531 1 97.94 224 LEU A CA 1
ATOM 1722 C C . LEU A 1 224 ? 0.614 -8.859 -15.727 1 97.94 224 LEU A C 1
ATOM 1724 O O . LEU A 1 224 ? 1.266 -9.883 -15.508 1 97.94 224 LEU A O 1
ATOM 1728 N N . PHE A 1 225 ? -0.605 -8.703 -15.305 1 98.5 225 PHE A N 1
ATOM 1729 C CA . PHE A 1 225 ? -1.294 -9.68 -14.469 1 98.5 225 PHE A CA 1
ATOM 1730 C C . PHE A 1 225 ? -1.445 -11.008 -15.188 1 98.5 225 PHE A C 1
ATOM 1732 O O . PHE A 1 225 ? -1.088 -12.055 -14.656 1 98.5 225 PHE A O 1
ATOM 1739 N N . PHE A 1 226 ? -1.906 -10.898 -16.359 1 97.94 226 PHE A N 1
ATOM 1740 C CA . PHE A 1 226 ? -2.143 -12.117 -17.141 1 97.94 226 PHE A CA 1
ATOM 1741 C C . PHE A 1 226 ? -0.824 -12.75 -17.562 1 97.94 226 PHE A C 1
ATOM 1743 O O . PHE A 1 226 ? -0.678 -13.969 -17.531 1 97.94 226 PHE A O 1
ATOM 1750 N N . ASP A 1 227 ? 0.131 -11.883 -17.969 1 98.25 227 ASP A N 1
ATOM 1751 C CA . ASP A 1 227 ? 1.446 -12.391 -18.344 1 98.25 227 ASP A CA 1
ATOM 1752 C C . ASP A 1 227 ? 2.1 -13.141 -17.188 1 98.25 227 ASP A C 1
ATOM 1754 O O . ASP A 1 227 ? 2.703 -14.195 -17.391 1 98.25 227 ASP A O 1
ATOM 1758 N N . ALA A 1 228 ? 1.96 -12.609 -16.031 1 98.5 228 ALA A N 1
ATOM 1759 C CA . ALA A 1 228 ? 2.568 -13.242 -14.859 1 98.5 228 ALA A CA 1
ATOM 1760 C C . ALA A 1 228 ? 1.931 -14.602 -14.57 1 98.5 228 ALA A C 1
ATOM 1762 O O . ALA A 1 228 ? 2.623 -15.555 -14.219 1 98.5 228 ALA A O 1
ATOM 1763 N N . ASP A 1 229 ? 0.629 -14.68 -14.711 1 98.12 229 ASP A N 1
ATOM 1764 C CA . ASP A 1 229 ? -0.098 -15.922 -14.469 1 98.12 229 ASP A CA 1
ATOM 1765 C C . ASP A 1 229 ? 0.289 -16.984 -15.484 1 98.12 229 ASP A C 1
ATOM 1767 O O . ASP A 1 229 ? 0.338 -18.172 -15.156 1 98.12 229 ASP A O 1
ATOM 1771 N N . LEU A 1 230 ? 0.607 -16.562 -16.703 1 97.94 230 LEU A N 1
ATOM 1772 C CA . LEU A 1 230 ? 0.877 -17.5 -17.781 1 97.94 230 LEU A CA 1
ATOM 1773 C C . LEU A 1 230 ? 2.375 -17.75 -17.922 1 97.94 230 LEU A C 1
ATOM 1775 O O . LEU A 1 230 ? 2.799 -18.547 -18.766 1 97.94 230 LEU A O 1
ATOM 1779 N N . ALA A 1 231 ? 3.168 -17.172 -17.094 1 98.38 231 ALA A N 1
ATOM 1780 C CA . ALA A 1 231 ? 4.621 -17.234 -17.219 1 98.38 231 ALA A CA 1
ATOM 1781 C C . ALA A 1 231 ? 5.113 -18.688 -17.109 1 98.38 231 ALA A C 1
ATOM 1783 O O . ALA A 1 231 ? 6.152 -19.031 -17.672 1 98.38 231 ALA A O 1
ATOM 1784 N N . ILE A 1 232 ? 4.34 -19.531 -16.453 1 97.94 232 ILE A N 1
ATOM 1785 C CA . ILE A 1 232 ? 4.695 -20.938 -16.266 1 97.94 232 ILE A CA 1
ATOM 1786 C C . ILE A 1 232 ? 4.875 -21.594 -17.625 1 97.94 232 ILE A C 1
ATOM 1788 O O . ILE A 1 232 ? 5.695 -22.516 -17.781 1 97.94 232 ILE A O 1
ATOM 1792 N N . LEU A 1 233 ? 4.211 -21.172 -18.656 1 98.25 233 LEU A N 1
ATOM 1793 C CA . LEU A 1 233 ? 4.301 -21.766 -19.984 1 98.25 233 LEU A CA 1
ATOM 1794 C C . LEU A 1 233 ? 5.68 -21.531 -20.594 1 98.25 233 LEU A C 1
ATOM 1796 O O . LEU A 1 233 ? 6.094 -22.25 -21.5 1 98.25 233 LEU A O 1
ATOM 1800 N N . GLY A 1 234 ? 6.355 -20.531 -20.062 1 98.12 234 GLY A N 1
ATOM 1801 C CA . GLY A 1 234 ? 7.691 -20.203 -20.547 1 98.12 234 GLY A CA 1
ATOM 1802 C C . GLY A 1 234 ? 8.789 -20.641 -19.594 1 98.12 234 GLY A C 1
ATOM 1803 O O . GLY A 1 234 ? 9.938 -20.203 -19.719 1 98.12 234 GLY A O 1
ATOM 1804 N N . SER A 1 235 ? 8.492 -21.484 -18.625 1 95.81 235 SER A N 1
ATOM 1805 C CA . SER A 1 235 ? 9.484 -21.984 -17.672 1 95.81 235 SER A CA 1
ATOM 1806 C C . SER A 1 235 ? 10.445 -22.953 -18.344 1 95.81 235 SER A C 1
ATOM 1808 O O . SER A 1 235 ? 10.258 -23.328 -19.5 1 95.81 235 SER A O 1
ATOM 1810 N N . ASN A 1 236 ? 11.562 -23.281 -17.672 1 91.94 236 ASN A N 1
ATOM 1811 C CA . ASN A 1 236 ? 12.453 -24.297 -18.219 1 91.94 236 ASN A CA 1
ATOM 1812 C C . ASN A 1 236 ? 11.766 -25.656 -18.328 1 91.94 236 ASN A C 1
ATOM 1814 O O . ASN A 1 236 ? 10.719 -25.875 -17.719 1 91.94 236 ASN A O 1
ATOM 1818 N N . LEU A 1 237 ? 12.359 -26.516 -19.016 1 89.5 237 LEU A N 1
ATOM 1819 C CA . LEU A 1 237 ? 11.711 -27.766 -19.422 1 89.5 237 LEU A CA 1
ATOM 1820 C C . LEU A 1 237 ? 11.359 -28.594 -18.203 1 89.5 237 LEU A C 1
ATOM 1822 O O . LEU A 1 237 ? 10.273 -29.172 -18.125 1 89.5 237 LEU A O 1
ATOM 1826 N N . ASP A 1 238 ? 12.188 -28.641 -17.203 1 82.44 238 ASP A N 1
ATOM 1827 C CA . ASP A 1 238 ? 11.938 -29.453 -16.016 1 82.44 238 ASP A CA 1
ATOM 1828 C C . ASP A 1 238 ? 10.734 -28.922 -15.234 1 82.44 238 ASP A C 1
ATOM 1830 O O . ASP A 1 238 ? 9.859 -29.688 -14.836 1 82.44 238 ASP A O 1
ATOM 1834 N N . ARG A 1 239 ? 10.711 -27.672 -15.07 1 90 239 ARG A N 1
ATOM 1835 C CA . ARG A 1 239 ? 9.594 -27.062 -14.359 1 90 239 ARG A CA 1
ATOM 1836 C C . ARG A 1 239 ? 8.305 -27.188 -15.164 1 90 239 ARG A C 1
ATOM 1838 O O . ARG A 1 239 ? 7.227 -27.391 -14.594 1 90 239 ARG A O 1
ATOM 1845 N N . TYR A 1 240 ? 8.406 -27.062 -16.469 1 94.94 240 TYR A N 1
ATOM 1846 C CA . TYR A 1 240 ? 7.227 -27.188 -17.312 1 94.94 240 TYR A CA 1
ATOM 1847 C C . TYR A 1 240 ? 6.625 -28.594 -17.219 1 94.94 240 TYR A C 1
ATOM 1849 O O . TYR A 1 240 ? 5.402 -28.734 -17.172 1 94.94 240 TYR A O 1
ATOM 1857 N N . ARG A 1 241 ? 7.469 -29.594 -17.172 1 90.38 241 ARG A N 1
ATOM 1858 C CA . ARG A 1 241 ? 7 -30.969 -17.047 1 90.38 241 ARG A CA 1
ATOM 1859 C C . ARG A 1 241 ? 6.258 -31.172 -15.734 1 90.38 241 ARG A C 1
ATOM 1861 O O . ARG A 1 241 ? 5.211 -31.828 -15.703 1 90.38 241 ARG A O 1
ATOM 1868 N N . ARG A 1 242 ? 6.762 -30.625 -14.664 1 88.75 242 ARG A N 1
ATOM 1869 C CA . ARG A 1 242 ? 6.086 -30.719 -13.375 1 88.75 242 ARG A CA 1
ATOM 1870 C C . ARG A 1 242 ? 4.75 -29.984 -13.406 1 88.75 242 ARG A C 1
ATOM 1872 O O . ARG A 1 242 ? 3.777 -30.438 -12.797 1 88.75 242 ARG A O 1
ATOM 1879 N N . TYR A 1 243 ? 4.777 -28.922 -14.125 1 95 243 TYR A N 1
ATOM 1880 C CA . TYR A 1 243 ? 3.549 -28.156 -14.32 1 95 243 TYR A CA 1
ATOM 1881 C C . TYR A 1 243 ? 2.494 -29 -15.023 1 95 243 TYR A C 1
ATOM 1883 O O . TYR A 1 243 ? 1.359 -29.109 -14.555 1 95 243 TYR A O 1
ATOM 1891 N N . VAL A 1 244 ? 2.865 -29.609 -16.094 1 95.25 244 VAL A N 1
ATOM 1892 C CA . VAL A 1 244 ? 1.941 -30.422 -16.875 1 95.25 244 VAL A CA 1
ATOM 1893 C C . VAL A 1 244 ? 1.436 -31.594 -16.047 1 95.25 244 VAL A C 1
ATOM 1895 O O . VAL A 1 244 ? 0.24 -31.891 -16.047 1 95.25 244 VAL A O 1
ATOM 1898 N N . ALA A 1 245 ? 2.33 -32.188 -15.336 1 90.56 245 ALA A N 1
ATOM 1899 C CA . ALA A 1 245 ? 1.947 -33.312 -14.461 1 90.56 245 ALA A CA 1
ATOM 1900 C C . ALA A 1 245 ? 0.98 -32.844 -13.375 1 90.56 245 ALA A C 1
ATOM 1902 O O . ALA A 1 245 ? 0.045 -33.562 -13.023 1 90.56 245 ALA A O 1
ATOM 1903 N N . GLY A 1 246 ? 1.223 -31.688 -12.844 1 92.56 246 GLY A N 1
ATOM 1904 C CA . GLY A 1 246 ? 0.343 -31.125 -11.836 1 92.56 246 GLY A CA 1
ATOM 1905 C C . GLY A 1 246 ? -1.053 -30.844 -12.352 1 92.56 246 GLY A C 1
ATOM 1906 O O . GLY A 1 246 ? -2.045 -31.156 -11.688 1 92.56 246 GLY A O 1
ATOM 1907 N N . VAL A 1 247 ? -1.115 -30.312 -13.539 1 95.62 247 VAL A N 1
ATOM 1908 C CA . VAL A 1 247 ? -2.406 -30.031 -14.156 1 95.62 247 VAL A CA 1
ATOM 1909 C C . VAL A 1 247 ? -3.164 -31.344 -14.383 1 95.62 247 VAL A C 1
ATOM 1911 O O . VAL A 1 247 ? -4.359 -31.438 -14.094 1 95.62 247 VAL A O 1
ATOM 1914 N N . ARG A 1 248 ? -2.473 -32.344 -14.859 1 94.31 248 ARG A N 1
ATOM 1915 C CA . ARG A 1 248 ? -3.111 -33.656 -15.078 1 94.31 248 ARG A CA 1
ATOM 1916 C C . ARG A 1 248 ? -3.646 -34.219 -13.773 1 94.31 248 ARG A C 1
ATOM 1918 O O . ARG A 1 248 ? -4.758 -34.75 -13.734 1 94.31 248 ARG A O 1
ATOM 1925 N N . ALA A 1 249 ? -2.896 -34.094 -12.742 1 91.12 249 ALA A N 1
ATOM 1926 C CA . ALA A 1 249 ? -3.305 -34.625 -11.438 1 91.12 249 ALA A CA 1
ATOM 1927 C C . ALA A 1 249 ? -4.57 -33.906 -10.945 1 91.12 249 ALA A C 1
ATOM 1929 O O . ALA A 1 249 ? -5.441 -34.562 -10.344 1 91.12 249 ALA A O 1
ATOM 1930 N N . GLU A 1 250 ? -4.707 -32.688 -11.219 1 93.12 250 GLU A N 1
ATOM 1931 C CA . GLU A 1 250 ? -5.855 -31.922 -10.773 1 93.12 250 GLU A CA 1
ATOM 1932 C C . GLU A 1 250 ? -7.125 -32.312 -11.516 1 93.12 250 GLU A C 1
ATOM 1934 O O . GLU A 1 250 ? -8.234 -32.125 -11.016 1 93.12 250 GLU A O 1
ATOM 1939 N N . PHE A 1 251 ? -6.926 -32.906 -12.695 1 94.25 251 PHE A N 1
ATOM 1940 C CA . PHE A 1 251 ? -8.07 -33.344 -13.484 1 94.25 251 PHE A CA 1
ATOM 1941 C C . PHE A 1 251 ? -8.07 -34.875 -13.633 1 94.25 251 PHE A C 1
ATOM 1943 O O . PHE A 1 251 ? -8.484 -35.406 -14.672 1 94.25 251 PHE A O 1
ATOM 1950 N N . SER A 1 252 ? -7.602 -35.562 -12.672 1 90.75 252 SER A N 1
ATOM 1951 C CA . SER A 1 252 ? -7.434 -37 -12.695 1 90.75 252 SER A CA 1
ATOM 1952 C C . SER A 1 252 ? -8.773 -37.719 -12.859 1 90.75 252 SER A C 1
ATOM 1954 O O . SER A 1 252 ? -8.828 -38.844 -13.352 1 90.75 252 SER A O 1
ATOM 1956 N N . GLN A 1 253 ? -9.836 -37.031 -12.461 1 91.38 253 GLN A N 1
ATOM 1957 C CA . GLN A 1 253 ? -11.156 -37.656 -12.531 1 91.38 253 GLN A CA 1
ATOM 1958 C C . GLN A 1 253 ? -11.656 -37.719 -13.969 1 91.38 253 GLN A C 1
ATOM 1960 O O . GLN A 1 253 ? -12.602 -38.469 -14.273 1 91.38 253 GLN A O 1
ATOM 1965 N N . LEU A 1 254 ? -11.047 -37.031 -14.875 1 93.56 254 LEU A N 1
ATOM 1966 C CA . LEU A 1 254 ? -11.453 -37.031 -16.281 1 93.56 254 LEU A CA 1
ATOM 1967 C C . LEU A 1 254 ? -10.797 -38.188 -17.031 1 93.56 254 LEU A C 1
ATOM 1969 O O . LEU A 1 254 ? -9.609 -38.469 -16.828 1 93.56 254 LEU A O 1
ATOM 1973 N N . PRO A 1 255 ? -11.57 -38.844 -17.844 1 95.5 255 PRO A N 1
ATOM 1974 C CA . PRO A 1 255 ? -10.93 -39.812 -18.734 1 95.5 255 PRO A CA 1
ATOM 1975 C C . PRO A 1 255 ? -9.836 -39.188 -19.594 1 95.5 255 PRO A C 1
ATOM 1977 O O . PRO A 1 255 ? -9.93 -38.031 -19.969 1 95.5 255 PRO A O 1
ATOM 1980 N N . GLU A 1 256 ? -8.898 -40 -19.875 1 93.88 256 GLU A N 1
ATOM 1981 C CA . GLU A 1 256 ? -7.715 -39.531 -20.578 1 93.88 256 GLU A CA 1
ATOM 1982 C C . GLU A 1 256 ? -8.094 -38.781 -21.859 1 93.88 256 GLU A C 1
ATOM 1984 O O . GLU A 1 256 ? -7.547 -37.719 -22.156 1 93.88 256 GLU A O 1
ATOM 1989 N N . HIS A 1 257 ? -9.023 -39.406 -22.562 1 95.5 257 HIS A N 1
ATOM 1990 C CA . HIS A 1 257 ? -9.406 -38.844 -23.844 1 95.5 257 HIS A CA 1
ATOM 1991 C C . HIS A 1 257 ? -10.016 -37.438 -23.672 1 95.5 257 HIS A C 1
ATOM 1993 O O . HIS A 1 257 ? -9.719 -36.531 -24.438 1 95.5 257 HIS A O 1
ATOM 1999 N N . ASP A 1 258 ? -10.836 -37.25 -22.625 1 95.56 258 ASP A N 1
ATOM 2000 C CA . ASP A 1 258 ? -11.484 -36 -22.359 1 95.56 258 ASP A CA 1
ATOM 2001 C C . ASP A 1 258 ? -10.469 -34.938 -21.906 1 95.56 258 ASP A C 1
ATOM 2003 O O . ASP A 1 258 ? -10.547 -33.781 -22.312 1 95.56 258 ASP A O 1
ATOM 2007 N N . PHE A 1 259 ? -9.625 -35.438 -21.125 1 95.88 259 PHE A N 1
ATOM 2008 C CA . PHE A 1 259 ? -8.586 -34.531 -20.641 1 95.88 259 PHE A CA 1
ATOM 2009 C C . PHE A 1 259 ? -7.734 -34.031 -21.797 1 95.88 259 PHE A C 1
ATOM 2011 O O . PHE A 1 259 ? -7.469 -32.812 -21.906 1 95.88 259 PHE A O 1
ATOM 2018 N N . VAL A 1 260 ? -7.27 -34.906 -22.641 1 97.19 260 VAL A N 1
ATOM 2019 C CA . VAL A 1 260 ? -6.387 -34.562 -23.75 1 97.19 260 VAL A CA 1
ATOM 2020 C C . VAL A 1 260 ? -7.062 -33.562 -24.672 1 97.19 260 VAL A C 1
ATOM 2022 O O . VAL A 1 260 ? -6.453 -32.562 -25.062 1 97.19 260 VAL A O 1
ATOM 2025 N N . ARG A 1 261 ? -8.32 -33.75 -24.984 1 96.94 261 ARG A N 1
ATOM 2026 C CA . ARG A 1 261 ? -9.055 -32.812 -25.844 1 96.94 261 ARG A CA 1
ATOM 2027 C C . ARG A 1 261 ? -9.172 -31.438 -25.203 1 96.94 261 ARG A C 1
ATOM 2029 O O . ARG A 1 261 ? -8.992 -30.422 -25.875 1 96.94 261 ARG A O 1
ATOM 2036 N N . GLY A 1 262 ? -9.5 -31.453 -23.906 1 95.38 262 GLY A N 1
ATOM 2037 C CA . GLY A 1 262 ? -9.625 -30.188 -23.188 1 95.38 262 GLY A CA 1
ATOM 2038 C C . GLY A 1 262 ? -8.32 -29.422 -23.094 1 95.38 262 GLY A C 1
ATOM 2039 O O . GLY A 1 262 ? -8.289 -28.219 -23.312 1 95.38 262 GLY A O 1
ATOM 2040 N N . ARG A 1 263 ? -7.32 -30.141 -22.781 1 96.56 263 ARG A N 1
ATOM 2041 C CA . ARG A 1 263 ? -6.008 -29.516 -22.656 1 96.56 263 ARG A CA 1
ATOM 2042 C C . ARG A 1 263 ? -5.531 -28.953 -23.984 1 96.56 263 ARG A C 1
ATOM 2044 O O . ARG A 1 263 ? -4.992 -27.844 -24.031 1 96.56 263 ARG A O 1
ATOM 2051 N N . LEU A 1 264 ? -5.691 -29.734 -25.031 1 97.12 264 LEU A N 1
ATOM 2052 C CA . LEU A 1 264 ? -5.332 -29.25 -26.375 1 97.12 264 LEU A CA 1
ATOM 2053 C C . LEU A 1 264 ? -6.098 -27.984 -26.719 1 97.12 264 LEU A C 1
ATOM 2055 O O . LEU A 1 264 ? -5.527 -27.047 -27.297 1 97.12 264 LEU A O 1
ATOM 2059 N N . ALA A 1 265 ? -7.359 -27.938 -26.375 1 95.62 265 ALA A N 1
ATOM 2060 C CA . ALA A 1 265 ? -8.188 -26.766 -26.656 1 95.62 265 ALA A CA 1
ATOM 2061 C C . ALA A 1 265 ? -7.664 -25.531 -25.922 1 95.62 265 ALA A C 1
ATOM 2063 O O . ALA A 1 265 ? -7.609 -24.438 -26.5 1 95.62 265 ALA A O 1
ATOM 2064 N N . VAL A 1 266 ? -7.32 -25.719 -24.703 1 94.31 266 VAL A N 1
ATOM 2065 C CA . VAL A 1 266 ? -6.809 -24.625 -23.891 1 94.31 266 VAL A CA 1
ATOM 2066 C C . VAL A 1 266 ? -5.5 -24.109 -24.469 1 94.31 266 VAL A C 1
ATOM 2068 O O . VAL A 1 266 ? -5.309 -22.891 -24.609 1 94.31 266 VAL A O 1
ATOM 2071 N N . LEU A 1 267 ? -4.594 -24.984 -24.828 1 97.12 267 LEU A N 1
ATOM 2072 C CA . LEU A 1 267 ? -3.293 -24.594 -25.375 1 97.12 267 LEU A CA 1
ATOM 2073 C C . LEU A 1 267 ? -3.453 -23.891 -26.703 1 97.12 267 LEU A C 1
ATOM 2075 O O . LEU A 1 267 ? -2.77 -22.891 -26.984 1 97.12 267 LEU A O 1
ATOM 2079 N N . LYS A 1 268 ? -4.34 -24.391 -27.531 1 96.31 268 LYS A N 1
ATOM 2080 C CA . LYS A 1 268 ? -4.594 -23.766 -28.828 1 96.31 268 LYS A CA 1
ATOM 2081 C C . LYS A 1 268 ? -5.141 -22.344 -28.656 1 96.31 268 LYS A C 1
ATOM 2083 O O . LYS A 1 268 ? -4.758 -21.438 -29.375 1 96.31 268 LYS A O 1
ATOM 2088 N N . GLN A 1 269 ? -5.992 -22.219 -27.734 1 94 269 GLN A N 1
ATOM 2089 C CA . GLN A 1 269 ? -6.559 -20.891 -27.469 1 94 269 GLN A CA 1
ATOM 2090 C C . GLN A 1 269 ? -5.484 -19.922 -26.969 1 94 269 GLN A C 1
ATOM 2092 O O . GLN A 1 269 ? -5.426 -18.781 -27.406 1 94 269 GLN A O 1
ATOM 2097 N N . LEU A 1 270 ? -4.637 -20.391 -26.078 1 94.12 270 LEU A N 1
ATOM 2098 C CA . LEU A 1 270 ? -3.621 -19.547 -25.453 1 94.12 270 LEU A CA 1
ATOM 2099 C C . LEU A 1 270 ? -2.562 -19.141 -26.469 1 94.12 270 LEU A C 1
ATOM 2101 O O . LEU A 1 270 ? -1.994 -18.047 -26.391 1 94.12 270 LEU A O 1
ATOM 2105 N N . THR A 1 271 ? -2.35 -19.953 -27.453 1 95.06 271 THR A N 1
ATOM 2106 C CA . THR A 1 271 ? -1.248 -19.703 -28.375 1 95.06 271 THR A CA 1
ATOM 2107 C C . THR A 1 271 ? -1.75 -19.031 -29.656 1 95.06 271 THR A C 1
ATOM 2109 O O . THR A 1 271 ? -0.954 -18.625 -30.516 1 95.06 271 THR A O 1
ATOM 2112 N N . ALA A 1 272 ? -3.051 -18.891 -29.812 1 92 272 ALA A N 1
ATOM 2113 C CA . ALA A 1 272 ? -3.664 -18.422 -31.062 1 92 272 ALA A CA 1
ATOM 2114 C C . ALA A 1 272 ? -3.162 -17.016 -31.422 1 92 272 ALA A C 1
ATOM 2116 O O . ALA A 1 272 ? -2.918 -16.734 -32.594 1 92 272 ALA A O 1
ATOM 2117 N N . HIS A 1 273 ? -3.037 -16.078 -30.516 1 88.38 273 HIS A N 1
ATOM 2118 C CA . HIS A 1 273 ? -2.654 -14.711 -30.812 1 88.38 273 HIS A CA 1
ATOM 2119 C C . HIS A 1 273 ? -1.437 -14.289 -29.984 1 88.38 273 HIS A C 1
ATOM 2121 O O . HIS A 1 273 ? -1.271 -13.109 -29.672 1 88.38 273 HIS A O 1
ATOM 2127 N N . GLY A 1 274 ? -0.591 -15.312 -29.703 1 91.5 274 GLY A N 1
ATOM 2128 C CA . GLY A 1 274 ? 0.528 -15 -28.828 1 91.5 274 GLY A CA 1
ATOM 2129 C C . GLY A 1 274 ? 0.171 -15.07 -27.359 1 91.5 274 GLY A C 1
ATOM 2130 O O . GLY A 1 274 ? -0.87 -14.555 -26.953 1 91.5 274 GLY A O 1
ATOM 2131 N N . ILE A 1 275 ? 0.988 -15.586 -26.625 1 95.06 275 ILE A N 1
ATOM 2132 C CA . ILE A 1 275 ? 0.694 -15.883 -25.219 1 95.06 275 ILE A CA 1
ATOM 2133 C C . ILE A 1 275 ? 0.876 -14.625 -24.375 1 95.06 275 ILE A C 1
ATOM 2135 O O . ILE A 1 275 ? 0.025 -14.297 -23.547 1 95.06 275 ILE A O 1
ATOM 2139 N N . PHE A 1 276 ? 1.943 -13.906 -24.625 1 97.38 276 PHE A N 1
ATOM 2140 C CA . PHE A 1 276 ? 2.32 -12.789 -23.781 1 97.38 276 PHE A CA 1
ATOM 2141 C C . PHE A 1 276 ? 2.062 -11.461 -24.484 1 97.38 276 PHE A C 1
ATOM 2143 O O . PHE A 1 276 ? 2.27 -11.344 -25.688 1 97.38 276 PHE A O 1
ATOM 2150 N N . VAL A 1 277 ? 1.687 -10.445 -23.797 1 96.06 277 VAL A N 1
ATOM 2151 C CA . VAL A 1 277 ? 1.299 -9.156 -24.359 1 96.06 277 VAL A CA 1
ATOM 2152 C C . VAL A 1 277 ? 2.389 -8.125 -24.078 1 96.06 277 VAL A C 1
ATOM 2154 O O . VAL A 1 277 ? 2.771 -7.363 -24.969 1 96.06 277 VAL A O 1
ATOM 2157 N N . THR A 1 278 ? 2.947 -8.094 -22.891 1 97.12 278 THR A N 1
ATOM 2158 C CA . THR A 1 278 ? 3.943 -7.086 -22.547 1 97.12 278 THR A CA 1
ATOM 2159 C C . THR A 1 278 ? 5.285 -7.406 -23.188 1 97.12 278 THR A C 1
ATOM 2161 O O . THR A 1 278 ? 5.617 -8.57 -23.406 1 97.12 278 THR A O 1
ATOM 2164 N N . ASP A 1 279 ? 6.059 -6.402 -23.469 1 97.5 279 ASP A N 1
ATOM 2165 C CA . ASP A 1 279 ? 7.391 -6.594 -24.031 1 97.5 279 ASP A CA 1
ATOM 2166 C C . ASP A 1 279 ? 8.281 -7.379 -23.062 1 97.5 279 ASP A C 1
ATOM 2168 O O . ASP A 1 279 ? 9.062 -8.234 -23.484 1 97.5 279 ASP A O 1
ATOM 2172 N N . ALA A 1 280 ? 8.133 -7.098 -21.812 1 97.25 280 ALA A N 1
ATOM 2173 C CA . ALA A 1 280 ? 8.93 -7.773 -20.781 1 97.25 280 ALA A CA 1
ATOM 2174 C C . ALA A 1 280 ? 8.672 -9.273 -20.797 1 97.25 280 ALA A C 1
ATOM 2176 O O . ALA A 1 280 ? 9.617 -10.07 -20.797 1 97.25 280 ALA A O 1
ATOM 2177 N N . ALA A 1 281 ? 7.453 -9.68 -20.859 1 98.38 281 ALA A N 1
ATOM 2178 C CA . ALA A 1 281 ? 7.109 -11.094 -20.844 1 98.38 281 ALA A CA 1
ATOM 2179 C C . ALA A 1 281 ? 7.547 -11.789 -22.125 1 98.38 281 ALA A C 1
ATOM 2181 O O . ALA A 1 281 ? 7.996 -12.938 -22.094 1 98.38 281 ALA A O 1
ATOM 2182 N N . ARG A 1 282 ? 7.375 -11.117 -23.219 1 97.94 282 ARG A N 1
ATOM 2183 C CA . ARG A 1 282 ? 7.828 -11.68 -24.484 1 97.94 282 ARG A CA 1
ATOM 2184 C C . ARG A 1 282 ? 9.328 -11.93 -24.469 1 97.94 282 ARG A C 1
ATOM 2186 O O . ARG A 1 282 ? 9.789 -12.984 -24.922 1 97.94 282 ARG A O 1
ATOM 2193 N N . GLN A 1 283 ? 10 -10.969 -23.969 1 96.69 283 GLN A N 1
ATOM 2194 C CA . GLN A 1 283 ? 11.453 -11.078 -23.891 1 96.69 283 GLN A CA 1
ATOM 2195 C C . GLN A 1 283 ? 11.875 -12.234 -23 1 96.69 283 GLN A C 1
ATOM 2197 O O . GLN A 1 283 ? 12.812 -12.969 -23.328 1 96.69 283 GLN A O 1
ATOM 2202 N N . LEU A 1 284 ? 11.203 -12.492 -21.953 1 97.12 284 LEU A N 1
ATOM 2203 C CA . LEU A 1 284 ? 11.625 -13.453 -20.938 1 97.12 284 LEU A CA 1
ATOM 2204 C C . LEU A 1 284 ? 11.117 -14.852 -21.281 1 97.12 284 LEU A C 1
ATOM 2206 O O . LEU A 1 284 ? 11.797 -15.844 -21 1 97.12 284 LEU A O 1
ATOM 2210 N N . PHE A 1 285 ? 9.891 -14.906 -21.891 1 97.94 285 PHE A N 1
ATOM 2211 C CA . PHE A 1 285 ? 9.227 -16.203 -21.797 1 97.94 285 PHE A CA 1
ATOM 2212 C C . PHE A 1 285 ? 8.812 -16.703 -23.172 1 97.94 285 PHE A C 1
ATOM 2214 O O . PHE A 1 285 ? 8.516 -17.891 -23.344 1 97.94 285 PHE A O 1
ATOM 2221 N N . ALA A 1 286 ? 8.727 -15.867 -24.188 1 97.62 286 ALA A N 1
ATOM 2222 C CA . ALA A 1 286 ? 8.031 -16.188 -25.438 1 97.62 286 ALA A CA 1
ATOM 2223 C C . ALA A 1 286 ? 8.68 -17.375 -26.125 1 97.62 286 ALA A C 1
ATOM 2225 O O . ALA A 1 286 ? 7.988 -18.281 -26.609 1 97.62 286 ALA A O 1
ATOM 2226 N N . GLU A 1 287 ? 9.969 -17.375 -26.234 1 97.25 287 GLU A N 1
ATOM 2227 C CA . GLU A 1 287 ? 10.664 -18.438 -26.953 1 97.25 287 GLU A CA 1
ATOM 2228 C C . GLU A 1 287 ? 10.453 -19.797 -26.266 1 97.25 287 GLU A C 1
ATOM 2230 O O . GLU A 1 287 ? 10.07 -20.766 -26.922 1 97.25 287 GLU A O 1
ATOM 2235 N N . SER A 1 288 ? 10.703 -19.828 -24.984 1 97.88 288 SER A N 1
ATOM 2236 C CA . SER A 1 288 ? 10.531 -21.078 -24.25 1 97.88 288 SER A CA 1
ATOM 2237 C C . SER A 1 288 ? 9.07 -21.516 -24.234 1 97.88 288 SER A C 1
ATOM 2239 O O . SER A 1 288 ? 8.773 -22.703 -24.328 1 97.88 288 SER A O 1
ATOM 2241 N N . ALA A 1 289 ? 8.18 -20.578 -24.156 1 98.44 289 ALA A N 1
ATOM 2242 C CA . ALA A 1 289 ? 6.758 -20.906 -24.141 1 98.44 289 ALA A CA 1
ATOM 2243 C C . ALA A 1 289 ? 6.336 -21.547 -25.453 1 98.44 289 ALA A C 1
ATOM 2245 O O . ALA A 1 289 ? 5.562 -22.516 -25.469 1 98.44 289 ALA A O 1
ATOM 2246 N N . SER A 1 290 ? 6.824 -21 -26.5 1 97.75 290 SER A N 1
ATOM 2247 C CA . SER A 1 290 ? 6.527 -21.562 -27.812 1 97.75 290 SER A CA 1
ATOM 2248 C C . SER A 1 290 ? 7.023 -23 -27.938 1 97.75 290 SER A C 1
ATOM 2250 O O . SER A 1 290 ? 6.289 -23.875 -28.391 1 97.75 290 SER A O 1
ATOM 2252 N N . ARG A 1 291 ? 8.18 -23.219 -27.5 1 97.69 291 ARG A N 1
ATOM 2253 C CA . ARG A 1 291 ? 8.758 -24.562 -27.562 1 97.69 291 ARG A CA 1
ATOM 2254 C C . ARG A 1 291 ? 8 -25.531 -26.656 1 97.69 291 ARG A C 1
ATOM 2256 O O . ARG A 1 291 ? 7.664 -26.641 -27.078 1 97.69 291 ARG A O 1
ATOM 2263 N N . ASN A 1 292 ? 7.781 -25.109 -25.453 1 98.06 292 ASN A N 1
ATOM 2264 C CA . ASN A 1 292 ? 7.121 -25.953 -24.469 1 98.06 292 ASN A CA 1
ATOM 2265 C C . ASN A 1 292 ? 5.711 -26.344 -24.906 1 98.06 292 ASN A C 1
ATOM 2267 O O . ASN A 1 292 ? 5.34 -27.516 -24.859 1 98.06 292 ASN A O 1
ATOM 2271 N N . THR A 1 293 ? 4.965 -25.375 -25.359 1 98.25 293 THR A N 1
ATOM 2272 C CA . THR A 1 293 ? 3.572 -25.625 -25.703 1 98.25 293 THR A CA 1
ATOM 2273 C C . THR A 1 293 ? 3.475 -26.453 -26.984 1 98.25 293 THR A C 1
ATOM 2275 O O . THR A 1 293 ? 2.617 -27.328 -27.094 1 98.25 293 THR A O 1
ATOM 2278 N N . ALA A 1 294 ? 4.359 -26.219 -27.922 1 97.56 294 ALA A N 1
ATOM 2279 C CA . ALA A 1 294 ? 4.379 -27.016 -29.156 1 97.56 294 ALA A CA 1
ATOM 2280 C C . ALA A 1 294 ? 4.684 -28.484 -28.859 1 97.56 294 ALA A C 1
ATOM 2282 O O . ALA A 1 294 ? 4.047 -29.375 -29.406 1 97.56 294 ALA A O 1
ATOM 2283 N N . ALA A 1 295 ? 5.637 -28.656 -28.031 1 97.69 295 ALA A N 1
ATOM 2284 C CA . ALA A 1 295 ? 6 -30.016 -27.656 1 97.69 295 ALA A CA 1
ATOM 2285 C C . ALA A 1 295 ? 4.848 -30.719 -26.953 1 97.69 295 ALA A C 1
ATOM 2287 O O . ALA A 1 295 ? 4.562 -31.891 -27.219 1 97.69 295 ALA A O 1
ATOM 2288 N N . GLU A 1 296 ? 4.234 -30.016 -26.047 1 97.69 296 GLU A N 1
ATOM 2289 C CA . GLU A 1 296 ? 3.1 -30.609 -25.344 1 97.69 296 GLU A CA 1
ATOM 2290 C C . GLU A 1 296 ? 1.963 -30.938 -26.312 1 97.69 296 GLU A C 1
ATOM 2292 O O . GLU A 1 296 ? 1.356 -32 -26.234 1 97.69 296 GLU A O 1
ATOM 2297 N N . MET A 1 297 ? 1.67 -30.047 -27.188 1 97.69 297 MET A N 1
ATOM 2298 C CA . MET A 1 297 ? 0.577 -30.25 -28.141 1 97.69 297 MET A CA 1
ATOM 2299 C C . MET A 1 297 ? 0.86 -31.453 -29.031 1 97.69 297 MET A C 1
A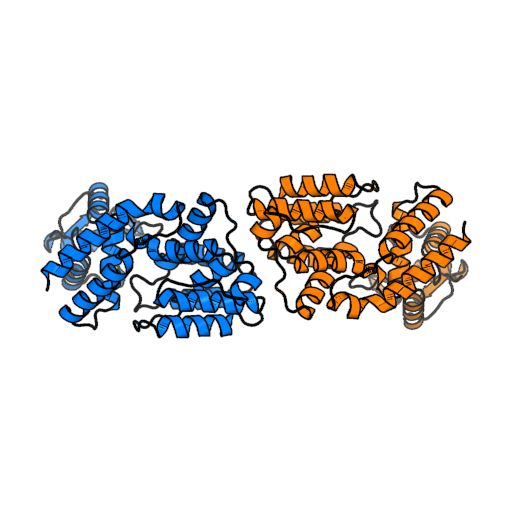TOM 2301 O O . MET A 1 297 ? -0.039 -32.25 -29.328 1 97.69 297 MET A O 1
ATOM 2305 N N . ARG A 1 298 ? 2.084 -31.641 -29.438 1 97.31 298 ARG A N 1
ATOM 2306 C CA . ARG A 1 298 ? 2.461 -32.781 -30.25 1 97.31 298 ARG A CA 1
ATOM 2307 C C . ARG A 1 298 ? 2.248 -34.094 -29.484 1 97.31 298 ARG A C 1
ATOM 2309 O O . ARG A 1 298 ? 1.727 -35.062 -30.031 1 97.31 298 ARG A O 1
ATOM 2316 N N . GLU A 1 299 ? 2.654 -34 -28.297 1 96 299 GLU A N 1
ATOM 2317 C CA . GLU A 1 299 ? 2.486 -35.156 -27.453 1 96 299 GLU A CA 1
ATOM 2318 C C . GLU A 1 299 ? 1.01 -35.5 -27.266 1 96 299 GLU A C 1
ATOM 2320 O O . GLU A 1 299 ? 0.622 -36.688 -27.328 1 96 299 GLU A O 1
ATOM 2325 N N . LEU A 1 300 ? 0.225 -34.562 -27.047 1 96.62 300 LEU A N 1
ATOM 2326 C CA . LEU A 1 300 ? -1.203 -34.75 -26.828 1 96.62 300 LEU A CA 1
ATOM 2327 C C . LEU A 1 300 ? -1.892 -35.25 -28.094 1 96.62 300 LEU A C 1
ATOM 2329 O O . LEU A 1 300 ? -2.752 -36.125 -28.047 1 96.62 300 LEU A O 1
ATOM 2333 N N . GLU A 1 301 ? -1.514 -34.688 -29.172 1 95.38 301 GLU A N 1
ATOM 2334 C CA . GLU A 1 301 ? -2.09 -35.062 -30.453 1 95.38 301 GLU A CA 1
ATOM 2335 C C . GLU A 1 301 ? -1.775 -36.531 -30.766 1 95.38 301 GLU A C 1
ATOM 2337 O O . GLU A 1 301 ? -2.588 -37.219 -31.375 1 95.38 301 GLU A O 1
ATOM 2342 N N . GLY A 1 302 ? -0.66 -36.938 -30.328 1 93.56 302 GLY A N 1
ATOM 2343 C CA . GLY A 1 302 ? -0.273 -38.312 -30.531 1 93.56 302 GLY A CA 1
ATOM 2344 C C . GLY A 1 302 ? -1.1 -39.281 -29.719 1 93.56 302 GLY A C 1
ATOM 2345 O O . GLY A 1 302 ? -1.142 -40.469 -30.016 1 93.56 302 GLY A O 1
ATOM 2346 N N . ARG A 1 303 ? -1.755 -38.812 -28.766 1 90.81 303 ARG A N 1
ATOM 2347 C CA . ARG A 1 303 ? -2.547 -39.656 -27.875 1 90.81 303 ARG A CA 1
ATOM 2348 C C . ARG A 1 303 ? -4.004 -39.688 -28.312 1 90.81 303 ARG A C 1
ATOM 2350 O O . ARG A 1 303 ? -4.824 -40.375 -27.703 1 90.81 303 ARG A O 1
ATOM 2357 N N . LEU A 1 304 ? -4.289 -38.844 -29.281 1 87.62 304 LEU A N 1
ATOM 2358 C CA . LEU A 1 304 ? -5.645 -38.875 -29.828 1 87.62 304 LEU A CA 1
ATOM 2359 C C . LEU A 1 304 ? -5.75 -39.906 -30.969 1 87.62 304 LEU A C 1
ATOM 2361 O O . LEU A 1 304 ? -4.797 -40.094 -31.719 1 87.62 304 LEU A O 1
ATOM 2365 N N . MET B 1 1 ? -7.625 39.156 33.062 1 62.19 1 MET B N 1
ATOM 2366 C CA . MET B 1 1 ? -6.43 38.344 32.812 1 62.19 1 MET B CA 1
ATOM 2367 C C . MET B 1 1 ? -6.027 37.562 34.062 1 62.19 1 MET B C 1
ATOM 2369 O O . MET B 1 1 ? -5.625 38.156 35.062 1 62.19 1 MET B O 1
ATOM 2373 N N . SER B 1 2 ? -6.559 36.25 34.156 1 86.12 2 SER B N 1
ATOM 2374 C CA . SER B 1 2 ? -6.414 35.656 35.5 1 86.12 2 SER B CA 1
ATOM 2375 C C . SER B 1 2 ? -5.645 34.344 35.438 1 86.12 2 SER B C 1
ATOM 2377 O O . SER B 1 2 ? -5.781 33.594 34.469 1 86.12 2 SER B O 1
ATOM 2379 N N . ILE B 1 3 ? -4.66 34.25 36.188 1 94.75 3 ILE B N 1
ATOM 2380 C CA . ILE B 1 3 ? -3.992 33 36.531 1 94.75 3 ILE B CA 1
ATOM 2381 C C . ILE B 1 3 ? -4.848 32.188 37.5 1 94.75 3 ILE B C 1
ATOM 2383 O O . ILE B 1 3 ? -5.289 32.719 38.531 1 94.75 3 ILE B O 1
ATOM 2387 N N . LEU B 1 4 ? -5.188 30.953 37.031 1 96.44 4 LEU B N 1
ATOM 2388 C CA . LEU B 1 4 ? -6.027 30.094 37.875 1 96.44 4 LEU B CA 1
ATOM 2389 C C . LEU B 1 4 ? -5.254 28.859 38.344 1 96.44 4 LEU B C 1
ATOM 2391 O O . LEU B 1 4 ? -4.344 28.391 37.656 1 96.44 4 LEU B O 1
ATOM 2395 N N . ILE B 1 5 ? -5.582 28.359 39.562 1 96.56 5 ILE B N 1
ATOM 2396 C CA . ILE B 1 5 ? -4.938 27.172 40.094 1 96.56 5 ILE B CA 1
ATOM 2397 C C . ILE B 1 5 ? -5.98 26.281 40.781 1 96.56 5 ILE B C 1
ATOM 2399 O O . ILE B 1 5 ? -6.891 26.781 41.438 1 96.56 5 ILE B O 1
ATOM 2403 N N . ASP B 1 6 ? -5.926 24.984 40.531 1 95.38 6 ASP B N 1
ATOM 2404 C CA . ASP B 1 6 ? -6.828 24.047 41.219 1 95.38 6 ASP B CA 1
ATOM 2405 C C . ASP B 1 6 ? -6.145 23.406 42.406 1 95.38 6 ASP B C 1
ATOM 2407 O O . ASP B 1 6 ? -4.941 23.578 42.625 1 95.38 6 ASP B O 1
ATOM 2411 N N . PRO B 1 7 ? -6.988 22.844 43.375 1 94.88 7 PRO B N 1
ATOM 2412 C CA . PRO B 1 7 ? -6.375 22.219 44.562 1 94.88 7 PRO B CA 1
ATOM 2413 C C . PRO B 1 7 ? -5.465 21.047 44.188 1 94.88 7 PRO B C 1
ATOM 2415 O O . PRO B 1 7 ? -5.66 20.422 43.125 1 94.88 7 PRO B O 1
ATOM 2418 N N . PRO B 1 8 ? -4.395 20.859 44.969 1 94 8 PRO B N 1
ATOM 2419 C CA . PRO B 1 8 ? -3.49 19.734 44.688 1 94 8 PRO B CA 1
ATOM 2420 C C . PRO B 1 8 ? -4.148 18.375 44.938 1 94 8 PRO B C 1
ATOM 2422 O O . PRO B 1 8 ? -4.141 17.859 46.031 1 94 8 PRO B O 1
ATOM 2425 N N . THR B 1 9 ? -4.703 17.828 43.906 1 90.75 9 THR B N 1
ATOM 2426 C CA . THR B 1 9 ? -5.426 16.562 44.031 1 90.75 9 THR B CA 1
ATOM 2427 C C . THR B 1 9 ? -4.938 15.555 43 1 90.75 9 THR B C 1
ATOM 2429 O O . THR B 1 9 ? -5.324 14.383 43.031 1 90.75 9 THR B O 1
ATOM 2432 N N . TRP B 1 10 ? -4.16 15.984 42.125 1 87.31 10 TRP B N 1
ATOM 2433 C CA . TRP B 1 10 ? -3.74 15.109 41.031 1 87.31 10 TRP B CA 1
ATOM 2434 C C . TRP B 1 10 ? -2.516 14.297 41.438 1 87.31 10 TRP B C 1
ATOM 2436 O O . TRP B 1 10 ? -1.426 14.844 41.625 1 87.31 10 TRP B O 1
ATOM 2446 N N . ALA B 1 11 ? -2.691 12.984 41.688 1 80 11 ALA B N 1
ATOM 2447 C CA . ALA B 1 11 ? -1.627 12.109 42.156 1 80 11 ALA B CA 1
ATOM 2448 C C . ALA B 1 11 ? -0.61 11.82 41.062 1 80 11 ALA B C 1
ATOM 2450 O O . ALA B 1 11 ? -0.983 11.5 39.938 1 80 11 ALA B O 1
ATOM 2451 N N . ALA B 1 12 ? 0.63 12.172 41.25 1 80.25 12 ALA B N 1
ATOM 2452 C CA . ALA B 1 12 ? 1.742 11.82 40.375 1 80.25 12 ALA B CA 1
ATOM 2453 C C . ALA B 1 12 ? 3.064 11.812 41.125 1 80.25 12 ALA B C 1
ATOM 2455 O O . ALA B 1 12 ? 3.301 12.672 41.969 1 80.25 12 ALA B O 1
ATOM 2456 N N . HIS B 1 13 ? 3.873 10.859 40.781 1 82.44 13 HIS B N 1
ATOM 2457 C CA . HIS B 1 13 ? 5.234 10.781 41.281 1 82.44 13 HIS B CA 1
ATOM 2458 C C . HIS B 1 13 ? 5.242 10.773 42.812 1 82.44 13 HIS B C 1
ATOM 2460 O O . HIS B 1 13 ? 6.051 11.461 43.438 1 82.44 13 HIS B O 1
ATOM 2466 N N . GLY B 1 14 ? 4.301 10.07 43.406 1 81.94 14 GLY B N 1
ATOM 2467 C CA . GLY B 1 14 ? 4.277 9.891 44.844 1 81.94 14 GLY B CA 1
ATOM 2468 C C . GLY B 1 14 ? 3.764 11.102 45.594 1 81.94 14 GLY B C 1
ATOM 2469 O O . GLY B 1 14 ? 3.91 11.195 46.812 1 81.94 14 GLY B O 1
ATOM 2470 N N . THR B 1 15 ? 3.412 12.102 44.906 1 86.31 15 THR B N 1
ATOM 2471 C CA . THR B 1 15 ? 2.836 13.297 45.531 1 86.31 15 THR B CA 1
ATOM 2472 C C . THR B 1 15 ? 1.588 13.742 44.781 1 86.31 15 THR B C 1
ATOM 2474 O O . THR B 1 15 ? 1.034 12.984 43.969 1 86.31 15 THR B O 1
ATOM 2477 N N . VAL B 1 16 ? 1.064 14.859 45.156 1 91 16 VAL B N 1
ATOM 2478 C CA . VAL B 1 16 ? -0.117 15.406 44.5 1 91 16 VAL B CA 1
ATOM 2479 C C . VAL B 1 16 ? 0.202 16.781 43.938 1 91 16 VAL B C 1
ATOM 2481 O O . VAL B 1 16 ? 1.02 17.516 44.469 1 91 16 VAL B O 1
ATOM 2484 N N . PHE B 1 17 ? -0.428 17.047 42.75 1 93.25 17 PHE B N 1
ATOM 2485 C CA . PHE B 1 17 ? -0.123 18.25 42 1 93.25 17 PHE B CA 1
ATOM 2486 C C . PHE B 1 17 ? -1.386 19.078 41.781 1 93.25 17 PHE B C 1
ATOM 2488 O O . PHE B 1 17 ? -2.496 18.547 41.812 1 93.25 17 PHE B O 1
ATOM 2495 N N . SER B 1 18 ? -1.203 20.422 41.656 1 94.81 18 SER B N 1
ATOM 2496 C CA . SER B 1 18 ? -2.197 21.344 41.125 1 94.81 18 SER B CA 1
ATOM 2497 C C . SER B 1 18 ? -1.908 21.688 39.688 1 94.81 18 SER B C 1
ATOM 2499 O O . SER B 1 18 ? -0.779 21.531 39.219 1 94.81 18 SER B O 1
ATOM 2501 N N . HIS B 1 19 ? -2.986 22.078 39 1 95.12 19 HIS B N 1
ATOM 2502 C CA . HIS B 1 19 ? -2.826 22.672 37.656 1 95.12 19 HIS B CA 1
ATOM 2503 C C . HIS B 1 19 ? -2.91 24.188 37.719 1 95.12 19 HIS B C 1
ATOM 2505 O O . HIS B 1 19 ? -3.781 24.75 38.406 1 95.12 19 HIS B O 1
ATOM 2511 N N . LEU B 1 20 ? -1.937 24.859 37.156 1 95.25 20 LEU B N 1
ATOM 2512 C CA . LEU B 1 20 ? -1.872 26.297 37 1 95.25 20 LEU B CA 1
ATOM 2513 C C . LEU B 1 20 ? -2.102 26.719 35.531 1 95.25 20 LEU B C 1
ATOM 2515 O O . LEU B 1 20 ? -1.403 26.25 34.656 1 95.25 20 LEU B O 1
ATOM 2519 N N . ILE B 1 21 ? -3.154 27.562 35.312 1 94.69 21 ILE B N 1
ATOM 2520 C CA . ILE B 1 21 ? -3.473 27.906 33.906 1 94.69 21 ILE B CA 1
ATOM 2521 C C . ILE B 1 21 ? -3.695 29.422 33.812 1 94.69 21 ILE B C 1
ATOM 2523 O O . ILE B 1 21 ? -3.814 30.109 34.812 1 94.69 21 ILE B O 1
ATOM 2527 N N . SER B 1 22 ? -3.529 30.016 32.625 1 92.69 22 SER B N 1
ATOM 2528 C CA . SER B 1 22 ? -4.062 31.328 32.25 1 92.69 22 SER B CA 1
ATOM 2529 C C . SER B 1 22 ? -5.336 31.203 31.422 1 92.69 22 SER B C 1
ATOM 2531 O O . SER B 1 22 ? -5.477 30.266 30.641 1 92.69 22 SER B O 1
ATOM 2533 N N . ASP B 1 23 ? -6.246 32.031 31.688 1 88.12 23 ASP B N 1
ATOM 2534 C CA . ASP B 1 23 ? -7.465 31.984 30.891 1 88.12 23 ASP B CA 1
ATOM 2535 C C . ASP B 1 23 ? -7.348 32.875 29.656 1 88.12 23 ASP B C 1
ATOM 2537 O O . ASP B 1 23 ? -8.328 33.062 28.922 1 88.12 23 ASP B O 1
ATOM 2541 N N . THR B 1 24 ? -6.148 33.438 29.5 1 81.06 24 THR B N 1
ATOM 2542 C CA . THR B 1 24 ? -6.043 34.406 28.422 1 81.06 24 THR B CA 1
ATOM 2543 C C . THR B 1 24 ? -4.859 34.094 27.516 1 81.06 24 THR B C 1
ATOM 2545 O O . THR B 1 24 ? -4.965 34.188 26.297 1 81.06 24 THR B O 1
ATOM 2548 N N . SER B 1 25 ? -3.635 33.844 28.047 1 84.25 25 SER B N 1
ATOM 2549 C CA . SER B 1 25 ? -2.469 33.688 27.172 1 84.25 25 SER B CA 1
ATOM 2550 C C . SER B 1 25 ? -1.391 32.844 27.859 1 84.25 25 SER B C 1
ATOM 2552 O O . SER B 1 25 ? -1.156 32.969 29.062 1 84.25 25 SER B O 1
ATOM 2554 N N . LEU B 1 26 ? -0.751 32.094 27.016 1 85.94 26 LEU B N 1
ATOM 2555 C CA . LEU B 1 26 ? 0.355 31.281 27.516 1 85.94 26 LEU B CA 1
ATOM 2556 C C . LEU B 1 26 ? 1.525 32.156 27.938 1 85.94 26 LEU B C 1
ATOM 2558 O O . LEU B 1 26 ? 2.26 31.828 28.859 1 85.94 26 LEU B O 1
ATOM 2562 N N . SER B 1 27 ? 1.673 33.281 27.266 1 84.31 27 SER B N 1
ATOM 2563 C CA . SER B 1 27 ? 2.738 34.219 27.625 1 84.31 27 SER B CA 1
ATOM 2564 C C . SER B 1 27 ? 2.57 34.719 29.062 1 84.31 27 SER B C 1
ATOM 2566 O O . SER B 1 27 ? 3.541 34.781 29.828 1 84.31 27 SER B O 1
ATOM 2568 N N . GLU B 1 28 ? 1.296 35.031 29.406 1 89.25 28 GLU B N 1
ATOM 2569 C CA . GLU B 1 28 ? 0.978 35.438 30.766 1 89.25 28 GLU B CA 1
ATOM 2570 C C . GLU B 1 28 ? 1.273 34.312 31.766 1 89.25 28 GLU B C 1
ATOM 2572 O O . GLU B 1 28 ? 1.828 34.562 32.844 1 89.25 28 GLU B O 1
ATOM 2577 N N . LEU B 1 29 ? 0.935 33.156 31.328 1 93 29 LEU B N 1
ATOM 2578 C CA . LEU B 1 29 ? 1.148 32 32.188 1 93 29 LEU B CA 1
ATOM 2579 C C . LEU B 1 29 ? 2.637 31.766 32.438 1 93 29 LEU B C 1
ATOM 2581 O O . LEU B 1 29 ? 3.059 31.594 33.594 1 93 29 LEU B O 1
ATOM 2585 N N . HIS B 1 30 ? 3.424 31.828 31.438 1 91.69 30 HIS B N 1
ATOM 2586 C CA . HIS B 1 30 ? 4.867 31.641 31.547 1 91.69 30 HIS B CA 1
ATOM 2587 C C . HIS B 1 30 ? 5.508 32.75 32.375 1 91.69 30 HIS B C 1
ATOM 2589 O O . HIS B 1 30 ? 6.398 32.469 33.188 1 91.69 30 HIS B O 1
ATOM 2595 N N . ALA B 1 31 ? 5.059 33.938 32.125 1 91.94 31 ALA B N 1
ATOM 2596 C CA . ALA B 1 31 ? 5.586 35.062 32.906 1 91.94 31 ALA B CA 1
ATOM 2597 C C . ALA B 1 31 ? 5.324 34.875 34.406 1 91.94 31 ALA B C 1
ATOM 2599 O O . ALA B 1 31 ? 6.211 35.094 35.219 1 91.94 31 ALA B O 1
ATOM 2600 N N . PHE B 1 32 ? 4.125 34.469 34.75 1 94.5 32 PHE B N 1
ATOM 2601 C CA . PHE B 1 32 ? 3.76 34.219 36.125 1 94.5 32 PHE B CA 1
ATOM 2602 C C . PHE B 1 32 ? 4.605 33.094 36.719 1 94.5 32 PHE B C 1
ATOM 2604 O O . PHE B 1 32 ? 5.152 33.25 37.812 1 94.5 32 PHE B O 1
ATOM 2611 N N . ALA B 1 33 ? 4.707 32.031 36 1 94.94 33 ALA B N 1
ATOM 2612 C CA . ALA B 1 33 ? 5.48 30.875 36.438 1 94.94 33 ALA B CA 1
ATOM 2613 C C . ALA B 1 33 ? 6.938 31.25 36.688 1 94.94 33 ALA B C 1
ATOM 2615 O O . ALA B 1 33 ? 7.508 30.906 37.719 1 94.94 33 ALA B O 1
ATOM 2616 N N . ARG B 1 34 ? 7.469 32 35.781 1 93.56 34 ARG B N 1
ATOM 2617 C CA . ARG B 1 34 ? 8.852 32.469 35.906 1 93.56 34 ARG B CA 1
ATOM 2618 C C . ARG B 1 34 ? 9.023 33.344 37.125 1 93.56 34 ARG B C 1
ATOM 2620 O O . ARG B 1 34 ? 9.984 33.188 37.906 1 93.56 34 ARG B O 1
ATOM 2627 N N . ALA B 1 35 ? 8.156 34.25 37.312 1 94.94 35 ALA B N 1
ATOM 2628 C CA . ALA B 1 35 ? 8.203 35.188 38.438 1 94.94 35 ALA B CA 1
ATOM 2629 C C . ALA B 1 35 ? 8.133 34.438 39.75 1 94.94 35 ALA B C 1
ATOM 2631 O O . ALA B 1 35 ? 8.703 34.875 40.75 1 94.94 35 ALA B O 1
ATOM 2632 N N . GLN B 1 36 ? 7.469 33.281 39.75 1 94.62 36 GLN B N 1
ATOM 2633 C CA . GLN B 1 36 ? 7.258 32.562 41 1 94.62 36 GLN B CA 1
ATOM 2634 C C . GLN B 1 36 ? 8.227 31.391 41.094 1 94.62 36 GLN B C 1
ATOM 2636 O O . GLN B 1 36 ? 8.102 30.562 42 1 94.62 36 GLN B O 1
ATOM 2641 N N . GLY B 1 37 ? 9.07 31.297 40.156 1 93.19 37 GLY B N 1
ATOM 2642 C CA . GLY B 1 37 ? 10.117 30.281 40.25 1 93.19 37 GLY B CA 1
ATOM 2643 C C . GLY B 1 37 ? 9.633 28.891 39.906 1 93.19 37 GLY B C 1
ATOM 2644 O O . GLY B 1 37 ? 10.164 27.906 40.406 1 93.19 37 GLY B O 1
ATOM 2645 N N . VAL B 1 38 ? 8.547 28.812 39.219 1 93.5 38 VAL B N 1
ATOM 2646 C CA . VAL B 1 38 ? 8.094 27.516 38.75 1 93.5 38 VAL B CA 1
ATOM 2647 C C . VAL B 1 38 ? 8.883 27.125 37.5 1 93.5 38 VAL B C 1
ATOM 2649 O O . VAL B 1 38 ? 8.977 27.891 36.531 1 93.5 38 VAL B O 1
ATOM 2652 N N . SER B 1 39 ? 9.461 25.953 37.562 1 91.19 39 SER B N 1
ATOM 2653 C CA . SER B 1 39 ? 10.305 25.484 36.469 1 91.19 39 SER B CA 1
ATOM 2654 C C . SER B 1 39 ? 9.508 25.328 35.188 1 91.19 39 SER B C 1
ATOM 2656 O O . SER B 1 39 ? 8.359 24.891 35.219 1 91.19 39 SER B O 1
ATOM 2658 N N . GLU B 1 40 ? 10.164 25.719 34.062 1 88.69 40 GLU B N 1
ATOM 2659 C CA . GLU B 1 40 ? 9.539 25.516 32.75 1 88.69 40 GLU B CA 1
ATOM 2660 C C . GLU B 1 40 ? 9.289 24.031 32.5 1 88.69 40 GLU B C 1
ATOM 2662 O O . GLU B 1 40 ? 8.391 23.672 31.719 1 88.69 40 GLU B O 1
ATOM 2667 N N . ARG B 1 41 ? 9.977 23.156 33.188 1 85.56 41 ARG B N 1
ATOM 2668 C CA . ARG B 1 41 ? 9.836 21.719 33.031 1 85.56 41 ARG B CA 1
ATOM 2669 C C . ARG B 1 41 ? 8.477 21.234 33.531 1 85.56 41 ARG B C 1
ATOM 2671 O O . ARG B 1 41 ? 8.023 20.156 33.156 1 85.56 41 ARG B O 1
ATOM 2678 N N . ALA B 1 42 ? 7.855 22.062 34.281 1 89.31 42 ALA B N 1
ATOM 2679 C CA . ALA B 1 42 ? 6.574 21.703 34.875 1 89.31 42 ALA B CA 1
ATOM 2680 C C . ALA B 1 42 ? 5.418 22.016 33.938 1 89.31 42 ALA B C 1
ATOM 2682 O O . ALA B 1 42 ? 4.266 21.688 34.219 1 89.31 42 ALA B O 1
ATOM 2683 N N . PHE B 1 43 ? 5.699 22.688 32.844 1 89.56 43 PHE B N 1
ATOM 2684 C CA . PHE B 1 43 ? 4.668 23.047 31.875 1 89.56 43 PHE B CA 1
ATOM 2685 C C . PHE B 1 43 ? 4.285 21.844 31.016 1 89.56 43 PHE B C 1
ATOM 2687 O O . PHE B 1 43 ? 5.156 21.172 30.453 1 89.56 43 PHE B O 1
ATOM 2694 N N . ASP B 1 44 ? 3.025 21.531 31.047 1 83.44 44 ASP B N 1
ATOM 2695 C CA . ASP B 1 44 ? 2.482 20.469 30.203 1 83.44 44 ASP B CA 1
ATOM 2696 C C . ASP B 1 44 ? 1.487 21.031 29.188 1 83.44 44 ASP B C 1
ATOM 2698 O O . ASP B 1 44 ? 0.274 20.906 29.375 1 83.44 44 ASP B O 1
ATOM 2702 N N . MET B 1 45 ? 2.01 21.562 28.203 1 79.81 45 MET B N 1
ATOM 2703 C CA . MET B 1 45 ? 1.386 22.031 26.969 1 79.81 45 MET B CA 1
ATOM 2704 C C . MET B 1 45 ? 0.45 23.203 27.25 1 79.81 45 MET B C 1
ATOM 2706 O O . MET B 1 45 ? 0.477 24.219 26.547 1 79.81 45 MET B O 1
ATOM 2710 N N . ASP B 1 46 ? -0.459 23.047 28.297 1 85 46 ASP B N 1
ATOM 2711 C CA . ASP B 1 46 ? -1.437 24.109 28.484 1 85 46 ASP B CA 1
ATOM 2712 C C . ASP B 1 46 ? -1.57 24.484 29.953 1 85 46 ASP B C 1
ATOM 2714 O O . ASP B 1 46 ? -2.383 25.344 30.312 1 85 46 ASP B O 1
ATOM 2718 N N . HIS B 1 47 ? -0.809 23.766 30.766 1 90.88 47 HIS B N 1
ATOM 2719 C CA . HIS B 1 47 ? -0.837 24.062 32.188 1 90.88 47 HIS B CA 1
ATOM 2720 C C . HIS B 1 47 ? 0.489 23.703 32.875 1 90.88 47 HIS B C 1
ATOM 2722 O O . HIS B 1 47 ? 1.325 23.031 32.25 1 90.88 47 HIS B O 1
ATOM 2728 N N . TYR B 1 48 ? 0.751 24.312 33.969 1 93.81 48 TYR B N 1
ATOM 2729 C CA . TYR B 1 48 ? 1.865 23.891 34.812 1 93.81 48 TYR B CA 1
ATOM 2730 C C . TYR B 1 48 ? 1.396 22.922 35.875 1 93.81 48 TYR B C 1
ATOM 2732 O O . TYR B 1 48 ? 0.35 23.125 36.5 1 93.81 48 TYR B O 1
ATOM 2740 N N . ASP B 1 49 ? 2.068 21.859 35.969 1 93.19 49 ASP B N 1
ATOM 2741 C CA . ASP B 1 49 ? 1.908 20.984 37.125 1 93.19 49 ASP B CA 1
ATOM 2742 C C . ASP B 1 49 ? 2.715 21.5 38.312 1 93.19 49 ASP B C 1
ATOM 2744 O O . ASP B 1 49 ? 3.947 21.484 38.281 1 93.19 49 ASP B O 1
ATOM 2748 N N . VAL B 1 50 ? 1.979 21.891 39.375 1 94.75 50 VAL B N 1
ATOM 2749 C CA . VAL B 1 50 ? 2.67 22.469 40.5 1 94.75 50 VAL B CA 1
ATOM 2750 C C . VAL B 1 50 ? 2.457 21.594 41.75 1 94.75 50 VAL B C 1
ATOM 2752 O O . VAL B 1 50 ? 1.328 21.203 42.062 1 94.75 50 VAL B O 1
ATOM 2755 N N . PRO B 1 51 ? 3.609 21.203 42.406 1 93.12 51 PRO B N 1
ATOM 2756 C CA . PRO B 1 51 ? 3.455 20.359 43.594 1 93.12 51 PRO B CA 1
ATOM 2757 C C . PRO B 1 51 ? 2.652 21.031 44.688 1 93.12 51 PRO B C 1
ATOM 2759 O O . PRO B 1 51 ? 2.623 22.25 44.781 1 93.12 51 PRO B O 1
ATOM 2762 N N . ALA B 1 52 ? 2.158 20.172 45.562 1 93.94 52 ALA B N 1
ATOM 2763 C CA . ALA B 1 52 ? 1.237 20.578 46.625 1 93.94 52 ALA B CA 1
ATOM 2764 C C . ALA B 1 52 ? 1.866 21.656 47.5 1 93.94 52 ALA B C 1
ATOM 2766 O O . ALA B 1 52 ? 1.186 22.594 47.938 1 93.94 52 ALA B O 1
ATOM 2767 N N . HIS B 1 53 ? 3.119 21.547 47.719 1 93.06 53 HIS B N 1
ATOM 2768 C CA . HIS B 1 53 ? 3.764 22.438 48.688 1 93.06 53 HIS B CA 1
ATOM 2769 C C . HIS B 1 53 ? 3.902 23.844 48.094 1 93.06 53 HIS B C 1
ATOM 2771 O O . HIS B 1 53 ? 4.18 24.797 48.844 1 93.06 53 HIS B O 1
ATOM 2777 N N . ARG B 1 54 ? 3.68 24.016 46.781 1 94.75 54 ARG B N 1
ATOM 2778 C CA . ARG B 1 54 ? 3.801 25.328 46.156 1 94.75 54 ARG B CA 1
ATOM 2779 C C . ARG B 1 54 ? 2.443 26.016 46.062 1 94.75 54 ARG B C 1
ATOM 2781 O O . ARG B 1 54 ? 2.359 27.188 45.656 1 94.75 54 ARG B O 1
ATOM 2788 N N . TYR B 1 55 ? 1.346 25.406 46.438 1 95.69 55 TYR B N 1
ATOM 2789 C CA . TYR B 1 55 ? -0.02 25.875 46.219 1 95.69 55 TYR B CA 1
ATOM 2790 C C . TYR B 1 55 ? -0.247 27.219 46.938 1 95.69 55 TYR B C 1
ATOM 2792 O O . TYR B 1 55 ? -0.616 28.203 46.281 1 95.69 55 TYR B O 1
ATOM 2800 N N . ASP B 1 56 ? 0.069 27.281 48.188 1 95.62 56 ASP B N 1
ATOM 2801 C CA . ASP B 1 56 ? -0.213 28.469 49 1 95.62 56 ASP B CA 1
ATOM 2802 C C . ASP B 1 56 ? 0.61 29.656 48.531 1 95.62 56 ASP B C 1
ATOM 2804 O O . ASP B 1 56 ? 0.112 30.781 48.469 1 95.62 56 ASP B O 1
ATOM 2808 N N . ASP B 1 57 ? 1.828 29.375 48.125 1 95.69 57 ASP B N 1
ATOM 2809 C CA . ASP B 1 57 ? 2.695 30.438 47.625 1 95.69 57 ASP B CA 1
ATOM 2810 C C . ASP B 1 57 ? 2.137 31.047 46.344 1 95.69 57 ASP B C 1
ATOM 2812 O O . ASP B 1 57 ? 2.186 32.25 46.156 1 95.69 57 ASP B O 1
ATOM 2816 N N . LEU B 1 58 ? 1.612 30.219 45.5 1 96.62 58 LEU B N 1
ATOM 2817 C CA . LEU B 1 58 ? 1.115 30.688 44.219 1 96.62 58 LEU B CA 1
ATOM 2818 C C . LEU B 1 58 ? -0.2 31.438 44.375 1 96.62 58 LEU B C 1
ATOM 2820 O O . LEU B 1 58 ? -0.441 32.438 43.688 1 96.62 58 LEU B O 1
ATOM 2824 N N . VAL B 1 59 ? -1.006 31.031 45.312 1 96 59 VAL B N 1
ATOM 2825 C CA . VAL B 1 59 ? -2.238 31.75 45.625 1 96 59 VAL B CA 1
ATOM 2826 C C . VAL B 1 59 ? -1.906 33.125 46.188 1 96 59 VAL B C 1
ATOM 2828 O O . VAL B 1 59 ? -2.506 34.125 45.781 1 96 59 VAL B O 1
ATOM 2831 N N . ALA B 1 60 ? -0.935 33.156 47.062 1 95.81 60 ALA B N 1
ATOM 2832 C CA . ALA B 1 60 ? -0.503 34.406 47.656 1 95.81 60 ALA B CA 1
ATOM 2833 C C . ALA B 1 60 ? 0.06 35.344 46.594 1 95.81 60 ALA B C 1
ATOM 2835 O O . ALA B 1 60 ? -0.05 36.594 46.75 1 95.81 60 ALA B O 1
ATOM 2836 N N . ALA B 1 61 ? 0.611 34.75 45.594 1 95.25 61 ALA B N 1
ATOM 2837 C CA . ALA B 1 61 ? 1.236 35.531 44.531 1 95.25 61 ALA B CA 1
ATOM 2838 C C . ALA B 1 61 ? 0.193 36.062 43.562 1 95.25 61 ALA B C 1
ATOM 2840 O O . ALA B 1 61 ? 0.515 36.844 42.656 1 95.25 61 ALA B O 1
ATOM 2841 N N . GLY B 1 62 ? -1.078 35.531 43.656 1 94.31 62 GLY B N 1
ATOM 2842 C CA . GLY B 1 62 ? -2.119 36.156 42.844 1 94.31 62 GLY B CA 1
ATOM 2843 C C . GLY B 1 62 ? -2.916 35.125 42.031 1 94.31 62 GLY B C 1
ATOM 2844 O O . GLY B 1 62 ? -3.865 35.469 41.344 1 94.31 62 GLY B O 1
ATOM 2845 N N . ALA B 1 63 ? -2.518 33.875 42.062 1 96.94 63 ALA B N 1
ATOM 2846 C CA . ALA B 1 63 ? -3.322 32.875 41.375 1 96.94 63 ALA B CA 1
ATOM 2847 C C . ALA B 1 63 ? -4.664 32.688 42.062 1 96.94 63 ALA B C 1
ATOM 2849 O O . ALA B 1 63 ? -4.723 32.531 43.312 1 96.94 63 ALA B O 1
ATOM 2850 N N . ARG B 1 64 ? -5.66 32.688 41.312 1 96.81 64 ARG B N 1
ATOM 2851 C CA . ARG B 1 64 ? -6.996 32.531 41.875 1 96.81 64 ARG B CA 1
ATOM 2852 C C . ARG B 1 64 ? -7.371 31.062 42.031 1 96.81 64 ARG B C 1
ATOM 2854 O O . ARG B 1 64 ? -7.414 30.312 41.062 1 96.81 64 ARG B O 1
ATOM 2861 N N . PRO B 1 65 ? -7.668 30.609 43.219 1 95.88 65 PRO B N 1
ATOM 2862 C CA . PRO B 1 65 ? -8.078 29.219 43.406 1 95.88 65 PRO B CA 1
ATOM 2863 C C . PRO B 1 65 ? -9.469 28.922 42.844 1 95.88 65 PRO B C 1
ATOM 2865 O O . PRO B 1 65 ? -10.398 29.719 43.062 1 95.88 65 PRO B O 1
ATOM 2868 N N . VAL B 1 66 ? -9.57 27.891 42.062 1 95.44 66 VAL B N 1
ATOM 2869 C CA . VAL B 1 66 ? -10.844 27.391 41.562 1 95.44 66 VAL B CA 1
ATOM 2870 C C . VAL B 1 66 ? -10.883 25.875 41.656 1 95.44 66 VAL B C 1
ATOM 2872 O O . VAL B 1 66 ? -9.859 25.234 41.938 1 95.44 66 VAL B O 1
ATOM 2875 N N . SER B 1 67 ? -12.055 25.281 41.562 1 93.94 67 SER B N 1
ATOM 2876 C CA . SER B 1 67 ? -12.164 23.828 41.562 1 93.94 67 SER B CA 1
ATOM 2877 C C . SER B 1 67 ? -11.523 23.234 40.312 1 93.94 67 SER B C 1
ATOM 2879 O O . SER B 1 67 ? -11.352 23.922 39.312 1 93.94 67 SER B O 1
ATOM 2881 N N . GLY B 1 68 ? -11.148 22.016 40.406 1 92.94 68 GLY B N 1
ATOM 2882 C CA . GLY B 1 68 ? -10.609 21.328 39.25 1 92.94 68 GLY B CA 1
ATOM 2883 C C . GLY B 1 68 ? -11.539 21.391 38.031 1 92.94 68 GLY B C 1
ATOM 2884 O O . GLY B 1 68 ? -11.094 21.625 36.906 1 92.94 68 GLY B O 1
ATOM 2885 N N . ASN B 1 69 ? -12.789 21.109 38.25 1 91.19 69 ASN B N 1
ATOM 2886 C CA . ASN B 1 69 ? -13.789 21.141 37.188 1 91.19 69 ASN B CA 1
ATOM 2887 C C . ASN B 1 69 ? -13.883 22.531 36.562 1 91.19 69 ASN B C 1
ATOM 2889 O O . ASN B 1 69 ? -13.945 22.641 35.344 1 91.19 69 ASN B O 1
ATOM 2893 N N . ARG B 1 70 ? -13.922 23.5 37.406 1 90.31 70 ARG B N 1
ATOM 2894 C CA . ARG B 1 70 ? -13.984 24.875 36.906 1 90.31 70 ARG B CA 1
ATOM 2895 C C . ARG B 1 70 ? -12.719 25.219 36.125 1 90.31 70 ARG B C 1
ATOM 2897 O O . ARG B 1 70 ? -12.789 25.859 35.062 1 90.31 70 ARG B O 1
ATOM 2904 N N . LEU B 1 71 ? -11.594 24.797 36.594 1 93.5 71 LEU B N 1
ATOM 2905 C CA . LEU B 1 71 ? -10.328 25.062 35.906 1 93.5 71 LEU B CA 1
ATOM 2906 C C . LEU B 1 71 ? -10.336 24.453 34.5 1 93.5 71 LEU B C 1
ATOM 2908 O O . LEU B 1 71 ? -9.984 25.141 33.531 1 93.5 71 LEU B O 1
ATOM 2912 N N . THR B 1 72 ? -10.758 23.266 34.406 1 89.31 72 THR B N 1
ATOM 2913 C CA . THR B 1 72 ? -10.812 22.578 33.125 1 89.31 72 THR B CA 1
ATOM 2914 C C . THR B 1 72 ? -11.766 23.312 32.188 1 89.31 72 THR B C 1
ATOM 2916 O O . THR B 1 72 ? -11.445 23.516 31 1 89.31 72 THR B O 1
ATOM 2919 N N . ARG B 1 73 ? -12.844 23.703 32.688 1 88.62 73 ARG B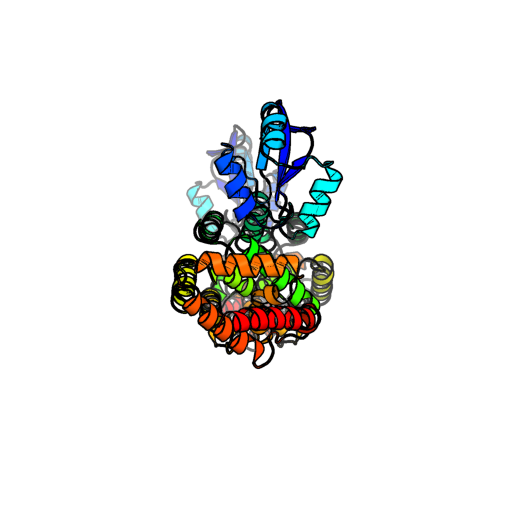 N 1
ATOM 2920 C CA . ARG B 1 73 ? -13.828 24.406 31.859 1 88.62 73 ARG B CA 1
ATOM 2921 C C . ARG B 1 73 ? -13.258 25.719 31.344 1 88.62 73 ARG B C 1
ATOM 2923 O O . ARG B 1 73 ? -13.461 26.078 30.188 1 88.62 73 ARG B O 1
ATOM 2930 N N . VAL B 1 74 ? -12.617 26.422 32.219 1 88 74 VAL B N 1
ATOM 2931 C CA . VAL B 1 74 ? -12.016 27.703 31.844 1 88 74 VAL B CA 1
ATOM 2932 C C . VAL B 1 74 ? -10.922 27.469 30.812 1 88 74 VAL B C 1
ATOM 2934 O O . VAL B 1 74 ? -10.805 28.219 29.828 1 88 74 VAL B O 1
ATOM 2937 N N . LEU B 1 75 ? -10.156 26.469 31.016 1 88.12 75 LEU B N 1
ATOM 2938 C CA . LEU B 1 75 ? -9.078 26.156 30.094 1 88.12 75 LEU B CA 1
ATOM 2939 C C . LEU B 1 75 ? -9.633 25.844 28.703 1 88.12 75 LEU B C 1
ATOM 2941 O O . LEU B 1 75 ? -9.109 26.328 27.703 1 88.12 75 LEU B O 1
ATOM 2945 N N . VAL B 1 76 ? -10.695 25.141 28.703 1 80.81 76 VAL B N 1
ATOM 2946 C CA . VAL B 1 76 ? -11.359 24.812 27.438 1 80.81 76 VAL B CA 1
ATOM 2947 C C . VAL B 1 76 ? -11.938 26.078 26.812 1 80.81 76 VAL B C 1
ATOM 2949 O O . VAL B 1 76 ? -11.719 26.344 25.625 1 80.81 76 VAL B O 1
ATOM 2952 N N . ALA B 1 77 ? -12.539 26.875 27.641 1 78 77 ALA B N 1
ATOM 2953 C CA . ALA B 1 77 ? -13.195 28.094 27.156 1 78 77 ALA B CA 1
ATOM 2954 C C . ALA B 1 77 ? -12.172 29.094 26.641 1 78 77 ALA B C 1
ATOM 2956 O O . ALA B 1 77 ? -12.461 29.875 25.734 1 78 77 ALA B O 1
ATOM 2957 N N . SER B 1 78 ? -11.016 29.031 27.219 1 77.5 78 SER B N 1
ATOM 2958 C CA . SER B 1 78 ? -9.961 29.969 26.844 1 77.5 78 SER B CA 1
ATOM 2959 C C . SER B 1 78 ? -9.375 29.641 25.484 1 77.5 78 SER B C 1
ATOM 2961 O O . SER B 1 78 ? -8.695 30.469 24.875 1 77.5 78 SER B O 1
ATOM 2963 N N . GLY B 1 79 ? -9.625 28.359 25.062 1 71.94 79 GLY B N 1
ATOM 2964 C CA . GLY B 1 79 ? -9.07 27.906 23.797 1 71.94 79 GLY B CA 1
ATOM 2965 C C . GLY B 1 79 ? -7.633 27.422 23.922 1 71.94 79 GLY B C 1
ATOM 2966 O O . GLY B 1 79 ? -7.039 26.984 22.938 1 71.94 79 GLY B O 1
ATOM 2967 N N . LEU B 1 80 ? -7.086 27.547 25.109 1 74.44 80 LEU B N 1
ATOM 2968 C CA . LEU B 1 80 ? -5.68 27.219 25.312 1 74.44 80 LEU B CA 1
ATOM 2969 C C . LEU B 1 80 ? -5.5 25.719 25.516 1 74.44 80 LEU B C 1
ATOM 2971 O O . LEU B 1 80 ? -4.379 25.203 25.453 1 74.44 80 LEU B O 1
ATOM 2975 N N . ARG B 1 81 ? -6.645 25.062 25.734 1 74.19 81 ARG B N 1
ATOM 2976 C CA . ARG B 1 81 ? -6.555 23.641 26.062 1 74.19 81 ARG B CA 1
ATOM 2977 C C . ARG B 1 81 ? -6.035 22.828 24.891 1 74.19 81 ARG B C 1
ATOM 2979 O O . ARG B 1 81 ? -6.535 22.969 23.766 1 74.19 81 ARG B O 1
ATOM 2986 N N . VAL B 1 82 ? -4.988 22.172 25.172 1 70.44 82 VAL B N 1
ATOM 2987 C CA . VAL B 1 82 ? -4.527 21.188 24.203 1 70.44 82 VAL B CA 1
ATOM 2988 C C . VAL B 1 82 ? -5.07 19.812 24.562 1 70.44 82 VAL B C 1
ATOM 2990 O O . VAL B 1 82 ? -4.648 19.219 25.547 1 70.44 82 VAL B O 1
ATOM 2993 N N . PRO B 1 83 ? -6.008 19.422 23.797 1 67.81 83 PRO B N 1
ATOM 2994 C CA . PRO B 1 83 ? -6.602 18.109 24.109 1 67.81 83 PRO B CA 1
ATOM 2995 C C . PRO B 1 83 ? -5.566 16.984 24.172 1 67.81 83 PRO B C 1
ATOM 2997 O O . PRO B 1 83 ? -4.512 17.078 23.547 1 67.81 83 PRO B O 1
ATOM 3000 N N . LEU B 1 84 ? -5.855 16.031 25.109 1 60.91 84 LEU B N 1
ATOM 3001 C CA . LEU B 1 84 ? -4.957 14.906 25.328 1 60.91 84 LEU B CA 1
ATOM 3002 C C . LEU B 1 84 ? -4.562 14.258 24.016 1 60.91 84 LEU B C 1
ATOM 3004 O O . LEU B 1 84 ? -3.4 13.891 23.812 1 60.91 84 LEU B O 1
ATOM 3008 N N . LYS B 1 85 ? -5.52 14.242 23.172 1 63.38 85 LYS B N 1
ATOM 3009 C CA . LYS B 1 85 ? -5.281 13.578 21.891 1 63.38 85 LYS B CA 1
ATOM 3010 C C . LYS B 1 85 ? -4.305 14.375 21.031 1 63.38 85 LYS B C 1
ATOM 3012 O O . LYS B 1 85 ? -3.76 13.859 20.047 1 63.38 85 LYS B O 1
ATOM 3017 N N . GLU B 1 86 ? -4.031 15.469 21.469 1 66.94 86 GLU B N 1
ATOM 3018 C CA . GLU B 1 86 ? -3.148 16.359 20.719 1 66.94 86 GLU B CA 1
ATOM 3019 C C . GLU B 1 86 ? -1.782 16.469 21.391 1 66.94 86 GLU B C 1
ATOM 3021 O O . GLU B 1 86 ? -0.945 17.266 20.969 1 66.94 86 GLU B O 1
ATOM 3026 N N . ARG B 1 87 ? -1.625 15.594 22.297 1 70.25 87 ARG B N 1
ATOM 3027 C CA . ARG B 1 87 ? -0.338 15.602 22.984 1 70.25 87 ARG B CA 1
ATOM 3028 C C . ARG B 1 87 ? 0.735 14.922 22.141 1 70.25 87 ARG B C 1
ATOM 3030 O O . ARG B 1 87 ? 0.469 13.906 21.484 1 70.25 87 ARG B O 1
ATOM 3037 N N . PRO B 1 88 ? 1.917 15.398 22.172 1 73.88 88 PRO B N 1
ATOM 3038 C CA . PRO B 1 88 ? 2.996 14.961 21.297 1 73.88 88 PRO B CA 1
ATOM 3039 C C . PRO B 1 88 ? 3.279 13.461 21.406 1 73.88 88 PRO B C 1
ATOM 3041 O O . PRO B 1 88 ? 3.5 12.789 20.406 1 73.88 88 PRO B O 1
ATOM 3044 N N . SER B 1 89 ? 3.186 12.953 22.688 1 75.38 89 SER B N 1
ATOM 3045 C CA . SER B 1 89 ? 3.529 11.539 22.844 1 75.38 89 SER B CA 1
ATOM 3046 C C . SER B 1 89 ? 2.498 10.641 22.172 1 75.38 89 SER B C 1
ATOM 3048 O O . SER B 1 89 ? 2.854 9.633 21.562 1 75.38 89 SER B O 1
ATOM 3050 N N . LYS B 1 90 ? 1.335 10.914 22.375 1 83.94 90 LYS B N 1
ATOM 3051 C CA . LYS B 1 90 ? 0.274 10.133 21.734 1 83.94 90 LYS B CA 1
ATOM 3052 C C . LYS B 1 90 ? 0.299 10.297 20.219 1 83.94 90 LYS B C 1
ATOM 3054 O O . LYS B 1 90 ? 0.126 9.32 19.484 1 83.94 90 LYS B O 1
ATOM 3059 N N . ILE B 1 91 ? 0.51 11.516 19.797 1 91.19 91 ILE B N 1
ATOM 3060 C CA . ILE B 1 91 ? 0.603 11.797 18.359 1 91.19 91 ILE B CA 1
ATOM 3061 C C . ILE B 1 91 ? 1.743 10.984 17.75 1 91.19 91 ILE B C 1
ATOM 3063 O O . ILE B 1 91 ? 1.573 10.352 16.703 1 91.19 91 ILE B O 1
ATOM 3067 N N . ARG B 1 92 ? 2.824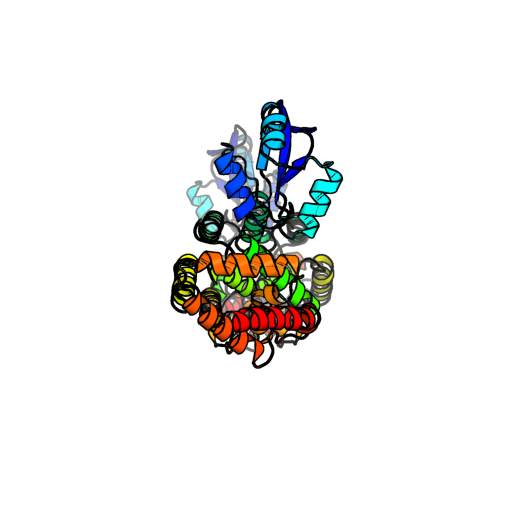 10.969 18.516 1 91.75 92 ARG B N 1
ATOM 3068 C CA . ARG B 1 92 ? 3.996 10.258 18.016 1 91.75 92 ARG B CA 1
ATOM 3069 C C . ARG B 1 92 ? 3.707 8.766 17.875 1 91.75 92 ARG B C 1
ATOM 3071 O O . ARG B 1 92 ? 4.047 8.164 16.859 1 91.75 92 ARG B O 1
ATOM 3078 N N . ARG B 1 93 ? 3.125 8.172 18.844 1 90.69 93 ARG B N 1
ATOM 3079 C CA . ARG B 1 93 ? 2.797 6.754 18.781 1 90.69 93 ARG B CA 1
ATOM 3080 C C . ARG B 1 93 ? 1.873 6.453 17.609 1 90.69 93 ARG B C 1
ATOM 3082 O O . ARG B 1 93 ? 2.064 5.461 16.906 1 90.69 93 ARG B O 1
ATOM 3089 N N . THR B 1 94 ? 0.868 7.281 17.469 1 94.69 94 THR B N 1
ATOM 3090 C CA . THR B 1 94 ? -0.085 7.105 16.375 1 94.69 94 THR B CA 1
ATOM 3091 C C . THR B 1 94 ? 0.614 7.219 15.023 1 94.69 94 THR B C 1
ATOM 3093 O O . THR B 1 94 ? 0.392 6.395 14.133 1 94.69 94 THR B O 1
ATOM 3096 N N . LEU B 1 95 ? 1.485 8.18 14.883 1 97.69 95 LEU B N 1
ATOM 3097 C CA . LEU B 1 95 ? 2.152 8.422 13.609 1 97.69 95 LEU B CA 1
ATOM 3098 C C . LEU B 1 95 ? 3.152 7.316 13.297 1 97.69 95 LEU B C 1
ATOM 3100 O O . LEU B 1 95 ? 3.316 6.934 12.141 1 97.69 95 LEU B O 1
ATOM 3104 N N . VAL B 1 96 ? 3.787 6.809 14.328 1 95.31 96 VAL B N 1
ATOM 3105 C CA . VAL B 1 96 ? 4.695 5.684 14.125 1 95.31 96 VAL B CA 1
ATOM 3106 C C . VAL B 1 96 ? 3.926 4.488 13.57 1 95.31 96 VAL B C 1
ATOM 3108 O O . VAL B 1 96 ? 4.375 3.846 12.617 1 95.31 96 VAL B O 1
ATOM 3111 N N . GLY B 1 97 ? 2.803 4.219 14.133 1 94.5 97 GLY B N 1
ATOM 3112 C CA . GLY B 1 97 ? 1.965 3.135 13.641 1 94.5 97 GLY B CA 1
ATOM 3113 C C . GLY B 1 97 ? 1.495 3.346 12.211 1 94.5 97 GLY B C 1
ATOM 3114 O O . GLY B 1 97 ? 1.501 2.414 11.406 1 94.5 97 GLY B O 1
ATOM 3115 N N . ARG B 1 98 ? 1.124 4.523 11.906 1 96.62 98 ARG B N 1
ATOM 3116 C CA . ARG B 1 98 ? 0.643 4.84 10.57 1 96.62 98 ARG B CA 1
ATOM 3117 C C . ARG B 1 98 ? 1.759 4.699 9.539 1 96.62 98 ARG B C 1
ATOM 3119 O O . ARG B 1 98 ? 1.529 4.215 8.43 1 96.62 98 ARG B O 1
ATOM 3126 N N . TRP B 1 99 ? 2.973 5.148 9.938 1 97.56 99 TRP B N 1
ATOM 3127 C CA . TRP B 1 99 ? 4.098 5.004 9.023 1 97.56 99 TRP B CA 1
ATOM 3128 C C . TRP B 1 99 ? 4.395 3.533 8.75 1 97.56 99 TRP B C 1
ATOM 3130 O O . TRP B 1 99 ? 4.645 3.145 7.609 1 97.56 99 TRP B O 1
ATOM 3140 N N . GLU B 1 100 ? 4.328 2.732 9.766 1 93.31 100 GLU B N 1
ATOM 3141 C CA . GLU B 1 100 ? 4.621 1.312 9.609 1 93.31 100 GLU B CA 1
ATOM 3142 C C . GLU B 1 100 ? 3.619 0.638 8.68 1 93.31 100 GLU B C 1
ATOM 3144 O O . GLU B 1 100 ? 3.971 -0.288 7.945 1 93.31 100 GLU B O 1
ATOM 3149 N N . ARG B 1 101 ? 2.43 1.056 8.773 1 92.62 101 ARG B N 1
ATOM 3150 C CA . ARG B 1 101 ? 1.415 0.508 7.879 1 92.62 101 ARG B CA 1
ATOM 3151 C C . ARG B 1 101 ? 1.633 0.982 6.445 1 92.62 101 ARG B C 1
ATOM 3153 O O . ARG B 1 101 ? 1.354 0.25 5.492 1 92.62 101 ARG B O 1
ATOM 3160 N N . LEU B 1 102 ? 2.133 2.182 6.297 1 95.94 102 LEU B N 1
ATOM 3161 C CA . LEU B 1 102 ? 2.352 2.793 4.992 1 95.94 102 LEU B CA 1
ATOM 3162 C C . LEU B 1 102 ? 3.537 2.148 4.281 1 95.94 102 LEU B C 1
ATOM 3164 O O . LEU B 1 102 ? 3.451 1.815 3.096 1 95.94 102 LEU B O 1
ATOM 3168 N N . LEU B 1 103 ? 4.664 2.025 4.996 1 95.38 103 LEU B N 1
ATOM 3169 C CA . LEU B 1 103 ? 5.879 1.43 4.457 1 95.38 103 LEU B CA 1
ATOM 3170 C C . LEU B 1 103 ? 6.488 0.441 5.445 1 95.38 103 LEU B C 1
ATOM 3172 O O . LEU B 1 103 ? 7.492 0.744 6.094 1 95.38 103 LEU B O 1
ATOM 3176 N N . PRO B 1 104 ? 5.918 -0.724 5.484 1 89.75 104 PRO B N 1
ATOM 3177 C CA . PRO B 1 104 ? 6.406 -1.72 6.441 1 89.75 104 PRO B CA 1
ATOM 3178 C C . PRO B 1 104 ? 7.906 -1.984 6.309 1 89.75 104 PRO B C 1
ATOM 3180 O O . PRO B 1 104 ? 8.43 -2.035 5.191 1 89.75 104 PRO B O 1
ATOM 3183 N N . GLY B 1 105 ? 8.594 -2.066 7.43 1 87.56 105 GLY B N 1
ATOM 3184 C CA . GLY B 1 105 ? 10.008 -2.396 7.461 1 87.56 105 GLY B CA 1
ATOM 3185 C C . GLY B 1 105 ? 10.906 -1.177 7.383 1 87.56 105 GLY B C 1
ATOM 3186 O O . GLY B 1 105 ? 12.133 -1.295 7.457 1 87.56 105 GLY B O 1
ATOM 3187 N N . GLN B 1 106 ? 10.297 -0.037 7.223 1 94.56 106 GLN B N 1
ATOM 3188 C CA . GLN B 1 106 ? 11.078 1.188 7.094 1 94.56 106 GLN B CA 1
ATOM 3189 C C . GLN B 1 106 ? 10.891 2.09 8.312 1 94.56 106 GLN B C 1
ATOM 3191 O O . GLN B 1 106 ? 10.758 3.307 8.172 1 94.56 106 GLN B O 1
ATOM 3196 N N . SER B 1 107 ? 10.898 1.527 9.469 1 92.56 107 SER B N 1
ATOM 3197 C CA . SER B 1 107 ? 10.617 2.248 10.711 1 92.56 107 SER B CA 1
ATOM 3198 C C . SER B 1 107 ? 11.617 3.373 10.938 1 92.56 107 SER B C 1
ATOM 3200 O O . SER B 1 107 ? 11.258 4.441 11.438 1 92.56 107 SER B O 1
ATOM 3202 N N . GLU B 1 108 ? 12.859 3.143 10.57 1 94.62 108 GLU B N 1
ATOM 3203 C CA . GLU B 1 108 ? 13.898 4.145 10.789 1 94.62 108 GLU B CA 1
ATOM 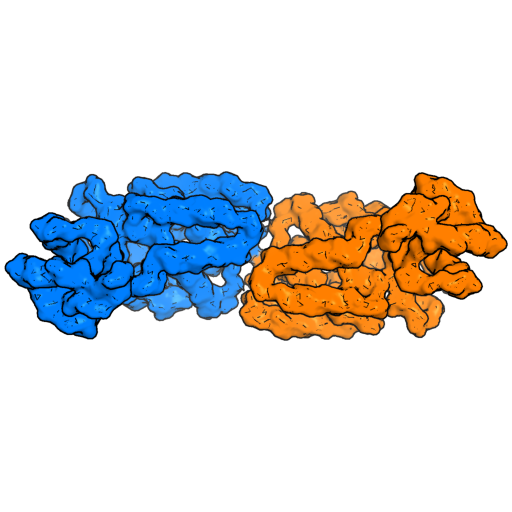3204 C C . GLU B 1 108 ? 13.625 5.41 9.977 1 94.62 108 GLU B C 1
ATOM 3206 O O . GLU B 1 108 ? 13.867 6.523 10.453 1 94.62 108 GLU B O 1
ATOM 3211 N N . LEU B 1 109 ? 13.148 5.234 8.789 1 97.5 109 LEU B N 1
ATOM 3212 C CA . LEU B 1 109 ? 12.797 6.375 7.949 1 97.5 109 LEU B CA 1
ATOM 3213 C C . LEU B 1 109 ? 11.648 7.168 8.555 1 97.5 109 LEU B C 1
ATOM 3215 O O . LEU B 1 109 ? 11.672 8.398 8.57 1 97.5 109 LEU B O 1
ATOM 3219 N N . GLY B 1 110 ? 10.641 6.449 9.055 1 97.88 110 GLY B N 1
ATOM 3220 C CA . GLY B 1 110 ? 9.523 7.102 9.719 1 97.88 110 GLY B CA 1
ATOM 3221 C C . GLY B 1 110 ? 9.938 7.906 10.938 1 97.88 110 GLY B C 1
ATOM 3222 O O . GLY B 1 110 ? 9.484 9.039 11.117 1 97.88 110 GLY B O 1
ATOM 3223 N N . LEU B 1 111 ? 10.844 7.375 11.711 1 95.62 111 LEU B N 1
ATOM 3224 C CA . LEU B 1 111 ? 11.328 8.047 12.906 1 95.62 111 LEU B CA 1
ATOM 3225 C C . LEU B 1 111 ? 12.156 9.281 12.539 1 95.62 111 LEU B C 1
ATOM 3227 O O . LEU B 1 111 ? 12.078 10.305 13.219 1 95.62 111 LEU B O 1
ATOM 3231 N N . ASN B 1 112 ? 12.891 9.125 11.492 1 97 112 ASN B N 1
ATOM 3232 C CA . ASN B 1 112 ? 13.648 10.266 10.992 1 97 112 ASN B CA 1
ATOM 3233 C C . ASN B 1 112 ? 12.734 11.414 10.578 1 97 112 ASN B C 1
ATOM 3235 O O . ASN B 1 112 ? 12.984 12.57 10.914 1 97 112 ASN B O 1
ATOM 3239 N N . LEU B 1 113 ? 11.703 11.102 9.836 1 98.38 113 LEU B N 1
ATOM 3240 C CA . LEU B 1 113 ? 10.75 12.117 9.414 1 98.38 113 LEU B CA 1
ATOM 3241 C C . LEU B 1 113 ? 10.047 12.734 10.609 1 98.38 113 LEU B C 1
ATOM 3243 O O . LEU B 1 113 ? 9.859 13.953 10.664 1 98.38 113 LEU B O 1
ATOM 3247 N N . LEU B 1 114 ? 9.688 11.914 11.57 1 97.19 114 LEU B N 1
ATOM 3248 C CA . LEU B 1 114 ? 9 12.414 12.758 1 97.19 114 LEU B CA 1
ATOM 3249 C C . LEU B 1 114 ? 9.906 13.352 13.547 1 97.19 114 LEU B C 1
ATOM 3251 O O . LEU B 1 114 ? 9.438 14.344 14.109 1 97.19 114 LEU B O 1
ATOM 3255 N N . ALA B 1 115 ? 11.164 13.016 13.641 1 95.94 115 ALA B N 1
ATOM 3256 C CA . ALA B 1 115 ? 12.117 13.898 14.305 1 95.94 115 ALA B CA 1
ATOM 3257 C C . ALA B 1 115 ? 12.148 15.273 13.648 1 95.94 115 ALA B C 1
ATOM 3259 O O . ALA B 1 115 ? 12.273 16.297 14.328 1 95.94 115 ALA B O 1
ATOM 3260 N N . ARG B 1 116 ? 12.008 15.297 12.367 1 97.56 116 ARG B N 1
ATOM 3261 C CA . ARG B 1 116 ? 11.969 16.562 11.641 1 97.56 116 ARG B CA 1
ATOM 3262 C C . ARG B 1 116 ? 10.695 17.344 11.953 1 97.56 116 ARG B C 1
ATOM 3264 O O . ARG B 1 116 ? 10.742 18.547 12.195 1 97.56 116 ARG B O 1
ATOM 3271 N N . TRP B 1 117 ? 9.602 16.641 12 1 96.94 117 TRP B N 1
ATOM 3272 C CA . TRP B 1 117 ? 8.305 17.25 12.297 1 96.94 117 TRP B CA 1
ATOM 3273 C C . TRP B 1 117 ? 8.266 17.781 13.727 1 96.94 117 TRP B C 1
ATOM 3275 O O . TRP B 1 117 ? 7.426 18.625 14.055 1 96.94 117 TRP B O 1
ATOM 3285 N N . GLU B 1 118 ? 9.18 17.359 14.539 1 93.19 118 GLU B N 1
ATOM 3286 C CA . GLU B 1 118 ? 9.148 17.688 15.953 1 93.19 118 GLU B CA 1
ATOM 3287 C C . GLU B 1 118 ? 10.305 18.625 16.328 1 93.19 118 GLU B C 1
ATOM 3289 O O . GLU B 1 118 ? 10.664 18.734 17.5 1 93.19 118 GLU B O 1
ATOM 3294 N N . GLU B 1 119 ? 10.938 19.156 15.352 1 94.75 119 GLU B N 1
ATOM 3295 C CA . GLU B 1 119 ? 12 20.125 15.625 1 94.75 119 GLU B CA 1
ATOM 3296 C C . GLU B 1 119 ? 11.492 21.281 16.469 1 94.75 119 GLU B C 1
ATOM 3298 O O . GLU B 1 119 ? 10.359 21.734 16.297 1 94.75 119 GLU B O 1
ATOM 3303 N N . PRO B 1 120 ? 12.266 21.906 17.297 1 89.75 120 PRO B N 1
ATOM 3304 C CA . PRO B 1 120 ? 11.82 22.859 18.328 1 89.75 120 PRO B CA 1
ATOM 3305 C C . PRO B 1 120 ? 11.359 24.188 17.734 1 89.75 120 PRO B C 1
ATOM 3307 O O . PRO B 1 120 ? 10.523 24.875 18.328 1 89.75 120 PRO B O 1
ATOM 3310 N N . HIS B 1 121 ? 11.898 24.547 16.578 1 92.25 121 HIS B N 1
ATOM 3311 C CA . HIS B 1 121 ? 11.547 25.859 16.031 1 92.25 121 HIS B CA 1
ATOM 3312 C C . HIS B 1 121 ? 10.172 25.812 15.367 1 92.25 121 HIS B C 1
ATOM 3314 O O . HIS B 1 121 ? 9.633 26.859 14.992 1 92.25 121 HIS B O 1
ATOM 3320 N N . ARG B 1 122 ? 9.625 24.594 15.281 1 94 122 ARG B N 1
ATOM 3321 C CA . ARG B 1 122 ? 8.305 24.453 14.68 1 94 122 ARG B CA 1
ATOM 3322 C C . ARG B 1 122 ? 7.203 24.688 15.703 1 94 122 ARG B C 1
ATOM 3324 O O . ARG B 1 122 ? 7.332 24.297 16.859 1 94 122 ARG B O 1
ATOM 3331 N N . SER B 1 123 ? 6.203 25.344 15.258 1 91.5 123 SER B N 1
ATOM 3332 C CA . SER B 1 123 ? 5.086 25.609 16.156 1 91.5 123 SER B CA 1
ATOM 3333 C C . SER B 1 123 ? 3.771 25.094 15.57 1 91.5 123 SER B C 1
ATOM 3335 O O . SER B 1 123 ? 3.117 24.25 16.172 1 91.5 123 SER B O 1
ATOM 3337 N N . TYR B 1 124 ? 3.367 25.531 14.445 1 94.31 124 TYR B N 1
ATOM 3338 C CA . TYR B 1 124 ? 2.182 24.984 13.797 1 94.31 124 TYR B CA 1
ATOM 3339 C C . TYR B 1 124 ? 2.543 23.781 12.945 1 94.31 124 TYR B C 1
ATOM 3341 O O . TYR B 1 124 ? 1.869 22.75 13 1 94.31 124 TYR B O 1
ATOM 3349 N N . HIS B 1 125 ? 3.604 24 12.102 1 96.06 125 HIS B N 1
ATOM 3350 C CA . HIS B 1 125 ? 4.016 22.922 11.195 1 96.06 125 HIS B CA 1
ATOM 3351 C C . HIS B 1 125 ? 4.805 21.844 11.938 1 96.06 125 HIS B C 1
ATOM 3353 O O . HIS B 1 125 ? 5.973 21.609 11.617 1 96.06 125 HIS B O 1
ATOM 3359 N N . ASN B 1 126 ? 4.113 21.156 12.836 1 95.19 126 ASN B N 1
ATOM 3360 C CA . ASN B 1 126 ? 4.668 20.094 13.656 1 95.19 126 ASN B CA 1
ATOM 3361 C C . ASN B 1 126 ? 3.912 18.781 13.461 1 95.19 126 ASN B C 1
ATOM 3363 O O . ASN B 1 126 ? 3.141 18.641 12.516 1 95.19 126 ASN B O 1
ATOM 3367 N N . SER B 1 127 ? 4.184 17.828 14.328 1 95.81 127 SER B N 1
ATOM 3368 C CA . SER B 1 127 ? 3.605 16.484 14.172 1 95.81 127 SER B CA 1
ATOM 3369 C C . SER B 1 127 ? 2.088 16.531 14.328 1 95.81 127 SER B C 1
ATOM 3371 O O . SER B 1 127 ? 1.378 15.719 13.727 1 95.81 127 SER B O 1
ATOM 3373 N N . ALA B 1 128 ? 1.56 17.469 15.07 1 93.56 128 ALA B N 1
ATOM 3374 C CA . ALA B 1 128 ? 0.112 17.609 15.203 1 93.56 128 ALA B CA 1
ATOM 3375 C C . ALA B 1 128 ? -0.526 17.984 13.867 1 93.56 128 ALA B C 1
ATOM 3377 O O . ALA B 1 128 ? -1.575 17.438 13.5 1 93.56 128 ALA B O 1
ATOM 3378 N N . HIS B 1 129 ? 0.101 18.938 13.156 1 96.56 129 HIS B N 1
ATOM 3379 C CA . HIS B 1 129 ? -0.38 19.297 11.828 1 96.56 129 HIS B CA 1
ATOM 3380 C C . HIS B 1 129 ? -0.364 18.094 10.883 1 96.56 129 HIS B C 1
ATOM 3382 O O . HIS B 1 129 ? -1.322 17.875 10.141 1 96.56 129 HIS B O 1
ATOM 3388 N N . LEU B 1 130 ? 0.722 17.359 10.922 1 98 130 LEU B N 1
ATOM 3389 C CA . LEU B 1 130 ? 0.833 16.172 10.078 1 98 130 LEU B CA 1
ATOM 3390 C C . LEU B 1 130 ? -0.308 15.195 10.352 1 98 130 LEU B C 1
ATOM 3392 O O . LEU B 1 130 ? -0.972 14.734 9.422 1 98 130 LEU B O 1
ATOM 3396 N N . LEU B 1 131 ? -0.519 14.914 11.656 1 97.06 131 LEU B N 1
ATOM 3397 C CA . LEU B 1 131 ? -1.576 13.977 12.023 1 97.06 131 LEU B CA 1
ATOM 3398 C C . LEU B 1 131 ? -2.938 14.492 11.57 1 97.06 131 LEU B C 1
ATOM 3400 O O . LEU B 1 131 ? -3.75 13.727 11.039 1 97.06 131 LEU B O 1
ATOM 3404 N N . GLU B 1 132 ? -3.174 15.742 11.734 1 96.38 132 GLU B N 1
ATOM 3405 C CA . GLU B 1 132 ? -4.438 16.344 11.312 1 96.38 132 GLU B CA 1
ATOM 3406 C C . GLU B 1 132 ? -4.633 16.203 9.805 1 96.38 132 GLU B C 1
ATOM 3408 O O . GLU B 1 132 ? -5.727 15.867 9.344 1 96.38 132 GLU B O 1
ATOM 3413 N N . MET B 1 133 ? -3.594 16.484 9.078 1 98.06 133 MET B N 1
ATOM 3414 C CA . MET B 1 133 ? -3.688 16.406 7.625 1 98.06 133 MET B CA 1
ATOM 3415 C C . MET B 1 133 ? -3.99 14.977 7.18 1 98.06 133 MET B C 1
ATOM 3417 O O . MET B 1 133 ? -4.816 14.766 6.293 1 98.06 133 MET B O 1
ATOM 3421 N N . LEU B 1 134 ? -3.303 14.023 7.773 1 98.25 134 LEU B N 1
ATOM 3422 C CA . LEU B 1 134 ? -3.535 12.625 7.441 1 98.25 134 LEU B CA 1
ATOM 3423 C C . LEU B 1 134 ? -4.977 12.227 7.734 1 98.25 134 LEU B C 1
ATOM 3425 O O . LEU B 1 134 ? -5.609 11.531 6.938 1 98.25 134 LEU B O 1
ATOM 3429 N N . ASN B 1 135 ? -5.496 12.68 8.867 1 97.44 135 ASN B N 1
ATOM 3430 C CA . ASN B 1 135 ? -6.891 12.414 9.211 1 97.44 135 ASN B CA 1
ATOM 3431 C C . ASN B 1 135 ? -7.844 13.031 8.188 1 97.44 135 ASN B C 1
ATOM 3433 O O . ASN B 1 135 ? -8.82 12.406 7.777 1 97.44 135 ASN B O 1
ATOM 3437 N N . HIS B 1 136 ? -7.57 14.219 7.809 1 98.19 136 HIS B N 1
ATOM 3438 C CA . HIS B 1 136 ? -8.422 14.898 6.84 1 98.19 136 HIS B CA 1
ATOM 3439 C C . HIS B 1 136 ? -8.359 14.219 5.477 1 98.19 136 HIS B C 1
ATOM 3441 O O . HIS B 1 136 ? -9.367 14.125 4.777 1 98.19 136 HIS B O 1
ATOM 3447 N N . LEU B 1 137 ? -7.168 13.781 5.062 1 98.12 137 LEU B N 1
ATOM 3448 C CA . LEU B 1 137 ? -7.035 13.055 3.805 1 98.12 137 LEU B CA 1
ATOM 3449 C C . LEU B 1 137 ? -7.957 11.844 3.777 1 98.12 137 LEU B C 1
ATOM 3451 O O . LEU B 1 137 ? -8.68 11.633 2.803 1 98.12 137 LEU B O 1
ATOM 3455 N N . GLU B 1 138 ? -7.895 11.07 4.848 1 95.81 138 GLU B N 1
ATOM 3456 C CA . GLU B 1 138 ? -8.719 9.867 4.941 1 95.81 138 GLU B CA 1
ATOM 3457 C C . GLU B 1 138 ? -10.203 10.211 4.922 1 95.81 138 GLU B C 1
ATOM 3459 O O . GLU B 1 138 ? -10.984 9.586 4.203 1 95.81 138 GLU B O 1
ATOM 3464 N N . ARG B 1 139 ? -10.578 11.195 5.645 1 97 139 ARG B N 1
ATOM 3465 C CA . ARG B 1 139 ? -11.977 11.594 5.742 1 97 139 ARG B CA 1
ATOM 3466 C C . ARG B 1 139 ? -12.492 12.109 4.402 1 97 139 ARG B C 1
ATOM 3468 O O . ARG B 1 139 ? -13.578 11.727 3.965 1 97 139 ARG B O 1
ATOM 3475 N N . LEU B 1 140 ? -11.75 13 3.777 1 97.94 140 LEU B N 1
ATOM 3476 C CA . LEU B 1 140 ? -12.164 13.578 2.5 1 97.94 140 LEU B CA 1
ATOM 3477 C C . LEU B 1 140 ? -12.266 12.5 1.427 1 97.94 140 LEU B C 1
ATOM 3479 O O . LEU B 1 140 ? -13.219 12.492 0.639 1 97.94 140 LEU B O 1
ATOM 3483 N N . ALA B 1 141 ? -11.32 11.609 1.38 1 97 141 ALA B N 1
ATOM 3484 C CA . ALA B 1 141 ? -11.367 10.516 0.413 1 97 141 ALA B CA 1
ATOM 3485 C C . ALA B 1 141 ? -12.617 9.664 0.61 1 97 141 ALA B C 1
ATOM 3487 O O . ALA B 1 141 ? -13.273 9.273 -0.361 1 97 141 ALA B O 1
ATOM 3488 N N . GLN B 1 142 ? -12.914 9.406 1.89 1 94.25 142 GLN B N 1
ATOM 3489 C CA . GLN B 1 142 ? -14.094 8.609 2.215 1 94.25 142 GLN B CA 1
ATOM 3490 C C . GLN B 1 142 ? -15.367 9.297 1.728 1 94.25 142 GLN B C 1
ATOM 3492 O O . GLN B 1 142 ? -16.219 8.664 1.093 1 94.25 142 GLN B O 1
ATOM 3497 N N . ILE B 1 143 ? -15.477 10.555 1.977 1 95.75 143 ILE B N 1
ATOM 3498 C CA . ILE B 1 143 ? -16.672 11.297 1.603 1 95.75 143 ILE B CA 1
ATOM 3499 C C . ILE B 1 143 ? -16.766 11.383 0.081 1 95.75 143 ILE B C 1
ATOM 3501 O O . ILE B 1 143 ? -17.859 11.242 -0.485 1 95.75 143 ILE B O 1
ATOM 3505 N N . GLU B 1 144 ? -15.625 11.609 -0.617 1 95.75 144 GLU B N 1
ATOM 3506 C CA . GLU B 1 144 ? -15.602 11.727 -2.072 1 95.75 144 GLU B CA 1
ATOM 3507 C C . GLU B 1 144 ? -15.82 10.367 -2.734 1 95.75 144 GLU B C 1
ATOM 3509 O O . GLU B 1 144 ? -16.125 10.297 -3.928 1 95.75 144 GLU B O 1
ATOM 3514 N N . GLY B 1 145 ? -15.672 9.312 -1.951 1 93.19 145 GLY B N 1
ATOM 3515 C CA . GLY B 1 145 ? -15.844 7.973 -2.484 1 93.19 145 GLY B CA 1
ATOM 3516 C C . GLY B 1 145 ? -14.711 7.535 -3.385 1 93.19 145 GLY B C 1
ATOM 3517 O O . GLY B 1 145 ? -14.93 6.875 -4.402 1 93.19 145 GLY B O 1
ATOM 3518 N N . VAL B 1 146 ? -13.477 7.953 -3.1 1 95.75 146 VAL B N 1
ATOM 3519 C CA . VAL B 1 146 ? -12.32 7.574 -3.914 1 95.75 146 VAL B CA 1
ATOM 3520 C C . VAL B 1 146 ? -11.273 6.883 -3.041 1 95.75 146 VAL B C 1
ATOM 3522 O O . VAL B 1 146 ? -11.258 7.066 -1.821 1 95.75 146 VAL B O 1
ATOM 3525 N N . CYS B 1 147 ? -10.43 6.055 -3.633 1 95.56 147 CYS B N 1
ATOM 3526 C CA . CYS B 1 147 ? -9.32 5.422 -2.918 1 95.56 147 CYS B CA 1
ATOM 3527 C C . CYS B 1 147 ? -8.25 6.445 -2.557 1 95.56 147 CYS B C 1
ATOM 3529 O O . CYS B 1 147 ? -8.039 7.414 -3.285 1 95.56 147 CYS B O 1
ATOM 3531 N N . LEU B 1 148 ? -7.645 6.262 -1.481 1 96.06 148 LEU B N 1
ATOM 3532 C CA . LEU B 1 148 ? -6.523 7.102 -1.067 1 96.06 148 LEU B CA 1
ATOM 3533 C C . LEU B 1 148 ? -5.195 6.438 -1.405 1 96.06 148 LEU B C 1
ATOM 3535 O O . LEU B 1 148 ? -4.75 5.527 -0.699 1 96.06 148 LEU B O 1
ATOM 3539 N N . PRO B 1 149 ? -4.523 6.902 -2.449 1 96.19 149 PRO B N 1
ATOM 3540 C CA . PRO B 1 149 ? -3.244 6.293 -2.82 1 96.19 149 PRO B CA 1
ATOM 3541 C C . PRO B 1 149 ? -2.15 6.543 -1.782 1 96.19 149 PRO B C 1
ATOM 3543 O O . PRO B 1 149 ? -2.082 7.625 -1.2 1 96.19 149 PRO B O 1
ATOM 3546 N N . ASN B 1 150 ? -1.254 5.598 -1.603 1 96.12 150 ASN B N 1
ATOM 3547 C CA . ASN B 1 150 ? -0.123 5.746 -0.692 1 96.12 150 ASN B CA 1
ATOM 3548 C C . ASN B 1 150 ? 0.733 6.957 -1.051 1 96.12 150 ASN B C 1
ATOM 3550 O O . ASN B 1 150 ? 1.348 7.566 -0.175 1 96.12 150 ASN B O 1
ATOM 3554 N N . THR B 1 151 ? 0.734 7.289 -2.332 1 97.88 151 THR B N 1
ATOM 3555 C CA . THR B 1 151 ? 1.506 8.43 -2.811 1 97.88 151 THR B CA 1
ATOM 3556 C C . THR B 1 151 ? 1.085 9.711 -2.092 1 97.88 151 THR B C 1
ATOM 3558 O O . THR B 1 151 ? 1.929 10.539 -1.738 1 97.88 151 THR B O 1
ATOM 3561 N N . LEU B 1 152 ? -0.229 9.867 -1.877 1 98.25 152 LEU B N 1
ATOM 3562 C CA . LEU B 1 152 ? -0.724 11.047 -1.179 1 98.25 152 LEU B CA 1
ATOM 3563 C C . LEU B 1 152 ? -0.28 11.047 0.28 1 98.25 152 LEU B C 1
ATOM 3565 O O . LEU B 1 152 ? 0.076 12.094 0.828 1 98.25 152 LEU B O 1
ATOM 3569 N N . VAL B 1 153 ? -0.333 9.891 0.883 1 98.62 153 VAL B N 1
ATOM 3570 C CA . VAL B 1 153 ? 0.064 9.758 2.281 1 98.62 153 VAL B CA 1
ATOM 3571 C C . VAL B 1 153 ? 1.555 10.055 2.426 1 98.62 153 VAL B C 1
ATOM 3573 O O . VAL B 1 153 ? 1.969 10.742 3.357 1 98.62 153 VAL B O 1
ATOM 3576 N N . LEU B 1 154 ? 2.334 9.539 1.471 1 98.81 154 LEU B N 1
ATOM 3577 C CA . LEU B 1 154 ? 3.762 9.828 1.461 1 98.81 154 LEU B CA 1
ATOM 3578 C C . LEU B 1 154 ? 4.008 11.328 1.301 1 98.81 154 LEU B C 1
ATOM 3580 O O . LEU B 1 154 ? 4.848 11.898 1.999 1 98.81 154 LEU B O 1
ATOM 3584 N N . ALA B 1 155 ? 3.262 11.93 0.415 1 98.81 155 ALA B N 1
ATOM 3585 C CA . ALA B 1 155 ? 3.412 13.367 0.2 1 98.81 155 ALA B CA 1
ATOM 3586 C C . ALA B 1 155 ? 3.09 14.148 1.471 1 98.81 155 ALA B C 1
ATOM 3588 O O . ALA B 1 155 ? 3.75 15.141 1.781 1 98.81 155 ALA B O 1
ATOM 3589 N N . ALA B 1 156 ? 2.078 13.703 2.18 1 98.81 156 ALA B N 1
ATOM 3590 C CA . ALA B 1 156 ? 1.724 14.352 3.439 1 98.81 156 ALA B CA 1
ATOM 3591 C C . ALA B 1 156 ? 2.871 14.266 4.441 1 98.81 156 ALA B C 1
ATOM 3593 O O . ALA B 1 156 ? 3.182 15.242 5.125 1 98.81 156 ALA B O 1
ATOM 3594 N N . TRP B 1 157 ? 3.521 13.172 4.5 1 98.81 157 TRP B N 1
ATOM 3595 C CA . TRP B 1 157 ? 4.637 12.977 5.422 1 98.81 157 TRP B CA 1
ATOM 3596 C C . TRP B 1 157 ? 5.812 13.875 5.059 1 98.81 157 TRP B C 1
ATOM 3598 O O . TRP B 1 157 ? 6.539 14.344 5.941 1 98.81 157 TRP B O 1
ATOM 3608 N N . PHE B 1 158 ? 5.965 14.219 3.754 1 98.88 158 PHE B N 1
ATOM 3609 C CA . PHE B 1 158 ? 7.191 14.875 3.312 1 98.88 158 PHE B CA 1
ATOM 3610 C C . PHE B 1 158 ? 6.965 16.359 3.102 1 98.88 158 PHE B C 1
ATOM 3612 O O . PHE B 1 158 ? 7.918 17.141 3.002 1 98.88 158 PHE B O 1
ATOM 3619 N N . HIS B 1 159 ? 5.781 16.969 2.816 1 97.81 159 HIS B N 1
ATOM 3620 C CA . HIS B 1 159 ? 5.52 18.312 2.283 1 97.81 159 HIS B CA 1
ATOM 3621 C C . HIS B 1 159 ? 6.109 19.391 3.186 1 97.81 159 HIS B C 1
ATOM 3623 O O . HIS B 1 159 ? 6.402 20.484 2.729 1 97.81 159 HIS B O 1
ATOM 3629 N N . ASP B 1 160 ? 6.469 19.297 4.297 1 96.62 160 ASP B N 1
ATOM 3630 C CA . ASP B 1 160 ? 7.086 20.203 5.258 1 96.62 160 ASP B CA 1
ATOM 3631 C C . ASP B 1 160 ? 8.172 19.5 6.066 1 96.62 160 ASP B C 1
ATOM 3633 O O . ASP B 1 160 ? 8.508 19.922 7.172 1 96.62 160 ASP B O 1
ATOM 3637 N N . ALA B 1 161 ? 8.695 18.469 5.484 1 98.25 161 ALA B N 1
ATOM 3638 C CA . ALA B 1 161 ? 9.727 17.75 6.219 1 98.25 161 ALA B CA 1
ATOM 3639 C C . ALA B 1 161 ? 10.938 18.625 6.484 1 98.25 161 ALA B C 1
ATOM 3641 O O . ALA B 1 161 ? 11.617 18.469 7.504 1 98.25 161 ALA B O 1
ATOM 3642 N N . VAL B 1 162 ? 11.234 19.438 5.582 1 98.19 162 VAL B N 1
ATOM 3643 C CA . VAL B 1 162 ? 12.18 20.531 5.801 1 98.19 162 VAL B CA 1
ATOM 3644 C C . VAL B 1 162 ? 11.414 21.844 6 1 98.19 162 VAL B C 1
ATOM 3646 O O . VAL B 1 162 ? 10.625 22.234 5.145 1 98.19 162 VAL B O 1
ATOM 3649 N N . TYR B 1 163 ? 11.609 22.469 7.137 1 96.88 163 TYR B N 1
ATOM 3650 C CA . TYR B 1 163 ? 10.883 23.688 7.457 1 96.88 163 TYR B CA 1
ATOM 3651 C C . TYR B 1 163 ? 11.781 24.688 8.18 1 96.88 163 TYR B C 1
ATOM 3653 O O . TYR B 1 163 ? 11.961 24.594 9.398 1 96.88 163 TYR B O 1
ATOM 3661 N N . GLN B 1 164 ? 12.242 25.656 7.434 1 93.12 164 GLN B N 1
ATOM 3662 C CA . GLN B 1 164 ? 13.141 26.672 7.969 1 93.12 164 GLN B CA 1
ATOM 3663 C C . GLN B 1 164 ? 12.516 28.062 7.859 1 93.12 164 GLN B C 1
ATOM 3665 O O . GLN B 1 164 ? 13.172 29.078 8.141 1 93.12 164 GLN B O 1
ATOM 3670 N N . GLY B 1 165 ? 11.305 28.141 7.406 1 88.44 165 GLY B N 1
ATOM 3671 C CA . GLY B 1 165 ? 10.602 29.422 7.297 1 88.44 165 GLY B CA 1
ATOM 3672 C C . GLY B 1 165 ? 10.945 30.188 6.035 1 88.44 165 GLY B C 1
ATOM 3673 O O . GLY B 1 165 ? 10.898 31.406 6.016 1 88.44 165 GLY B O 1
ATOM 3674 N N . VAL B 1 166 ? 11.375 29.469 5.016 1 88.75 166 VAL B N 1
ATOM 3675 C CA . VAL B 1 166 ? 11.68 30.094 3.729 1 88.75 166 VAL B CA 1
ATOM 3676 C C . VAL B 1 166 ? 10.727 29.562 2.662 1 88.75 166 VAL B C 1
ATOM 3678 O O . VAL B 1 166 ? 11.023 28.562 2 1 88.75 166 VAL B O 1
ATOM 3681 N N . PRO B 1 167 ? 9.688 30.359 2.424 1 86.12 167 PRO B N 1
ATOM 3682 C CA . PRO B 1 167 ? 8.68 29.891 1.464 1 86.12 167 PRO B CA 1
ATOM 3683 C C . PRO B 1 167 ? 9.273 29.594 0.087 1 86.12 167 PRO B C 1
ATOM 3685 O O . PRO B 1 167 ? 10.125 30.344 -0.397 1 86.12 167 PRO B O 1
ATOM 3688 N N . GLY B 1 168 ? 8.883 28.562 -0.525 1 89.56 168 GLY B N 1
ATOM 3689 C CA . GLY B 1 168 ? 9.406 28.156 -1.816 1 89.56 168 GLY B CA 1
ATOM 3690 C C . GLY B 1 168 ? 10.594 27.219 -1.706 1 89.56 168 GLY B C 1
ATOM 3691 O O . GLY B 1 168 ? 10.602 26.141 -2.307 1 89.56 168 GLY B O 1
ATOM 3692 N N . SER B 1 169 ? 11.562 27.656 -0.907 1 93.62 169 SER B N 1
ATOM 3693 C CA . SER B 1 169 ? 12.766 26.844 -0.731 1 93.62 169 SER B CA 1
ATOM 3694 C C . SER B 1 169 ? 12.484 25.609 0.12 1 93.62 169 SER B C 1
ATOM 3696 O O . SER B 1 169 ? 12.945 24.516 -0.2 1 93.62 169 SER B O 1
ATOM 3698 N N . ASP B 1 170 ? 11.734 25.75 1.197 1 96.31 170 ASP B N 1
ATOM 3699 C CA . ASP B 1 170 ? 11.43 24.625 2.084 1 96.31 170 ASP B CA 1
ATOM 3700 C C . ASP B 1 170 ? 10.719 23.516 1.327 1 96.31 170 ASP B C 1
ATOM 3702 O O . ASP B 1 170 ? 11.039 22.328 1.504 1 96.31 170 ASP B O 1
ATOM 3706 N N . GLU B 1 171 ? 9.758 23.906 0.454 1 97 171 GLU B N 1
ATOM 3707 C CA . GLU B 1 171 ? 9.008 22.922 -0.328 1 97 171 GLU B CA 1
ATOM 3708 C C . GLU B 1 171 ? 9.922 22.203 -1.326 1 97 171 GLU B C 1
ATOM 3710 O O . GLU B 1 171 ? 9.844 20.984 -1.479 1 97 171 GLU B O 1
ATOM 3715 N N . ALA B 1 172 ? 10.828 22.984 -1.948 1 97.81 172 ALA B N 1
ATOM 3716 C CA . ALA B 1 172 ? 11.758 22.406 -2.916 1 97.81 172 ALA B CA 1
ATOM 3717 C C . ALA B 1 172 ? 12.711 21.422 -2.24 1 97.81 172 ALA B C 1
ATOM 3719 O O . ALA B 1 172 ? 12.969 20.344 -2.76 1 97.81 172 ALA B O 1
ATOM 3720 N N . VAL B 1 173 ? 13.219 21.828 -1.111 1 98.5 173 VAL B N 1
ATOM 3721 C CA . VAL B 1 173 ? 14.172 20.984 -0.397 1 98.5 173 VAL B CA 1
ATOM 3722 C C . VAL B 1 173 ? 13.453 19.75 0.161 1 98.5 173 VAL B C 1
ATOM 3724 O O . VAL B 1 173 ? 14.016 18.656 0.187 1 98.5 173 VAL B O 1
ATOM 3727 N N . SER B 1 174 ? 12.227 19.922 0.637 1 98.75 174 SER B N 1
ATOM 3728 C CA . SER B 1 174 ? 11.422 18.781 1.088 1 98.75 174 SER B CA 1
ATOM 3729 C C . SER B 1 174 ? 11.164 17.812 -0.05 1 98.75 174 SER B C 1
ATOM 3731 O O . SER B 1 174 ? 11.188 16.594 0.153 1 98.75 174 SER B O 1
ATOM 3733 N N . ALA B 1 175 ? 10.875 18.328 -1.246 1 98.62 175 ALA B N 1
ATOM 3734 C CA . ALA B 1 175 ? 10.672 17.484 -2.422 1 98.62 175 ALA B CA 1
ATOM 3735 C C . ALA B 1 175 ? 11.93 16.688 -2.752 1 98.62 175 ALA B C 1
ATOM 3737 O O . ALA B 1 175 ? 11.859 15.492 -3.035 1 98.62 175 ALA B O 1
ATOM 3738 N N . ASP B 1 176 ? 13.055 17.375 -2.66 1 98.75 176 ASP B N 1
ATOM 3739 C CA . ASP B 1 176 ? 14.328 16.719 -2.908 1 98.75 176 ASP B CA 1
ATOM 3740 C C . ASP B 1 176 ? 14.594 15.633 -1.866 1 98.75 176 ASP B C 1
ATOM 3742 O O . ASP B 1 176 ? 15.133 14.57 -2.189 1 98.75 176 ASP B O 1
ATOM 3746 N N . LEU B 1 177 ? 14.273 15.938 -0.66 1 98.81 177 LEU B N 1
ATOM 3747 C CA . LEU B 1 177 ? 14.422 14.961 0.412 1 98.81 177 LEU B CA 1
ATOM 3748 C C . LEU B 1 177 ? 13.586 13.719 0.127 1 98.81 177 LEU B C 1
ATOM 3750 O O . LEU B 1 177 ? 14.039 12.594 0.353 1 98.81 177 LEU B O 1
ATOM 3754 N N . ALA B 1 178 ? 12.359 13.883 -0.345 1 98.81 178 ALA B N 1
ATOM 3755 C CA . ALA B 1 178 ? 11.5 12.758 -0.709 1 98.81 178 ALA B CA 1
ATOM 3756 C C . ALA B 1 178 ? 12.148 11.906 -1.793 1 98.81 178 ALA B C 1
ATOM 3758 O O . ALA B 1 178 ? 12.148 10.672 -1.698 1 98.81 178 ALA B O 1
ATOM 3759 N N . ARG B 1 179 ? 12.695 12.57 -2.83 1 98.75 179 ARG B N 1
ATOM 3760 C CA . ARG B 1 179 ? 13.359 11.836 -3.904 1 98.75 179 ARG B CA 1
ATOM 3761 C C . ARG B 1 179 ? 14.516 10.992 -3.363 1 98.75 179 ARG B C 1
ATOM 3763 O O . ARG B 1 179 ? 14.672 9.836 -3.748 1 98.75 179 ARG B O 1
ATOM 3770 N N . GLN B 1 180 ? 15.234 11.547 -2.459 1 98.5 180 GLN B N 1
ATOM 3771 C CA . GLN B 1 180 ? 16.422 10.883 -1.918 1 98.5 180 GLN B CA 1
ATOM 3772 C C . GLN B 1 180 ? 16.031 9.711 -1.021 1 98.5 180 GLN B C 1
ATOM 3774 O O . GLN B 1 180 ? 16.547 8.609 -1.174 1 98.5 180 GLN B O 1
ATOM 3779 N N . LEU B 1 181 ? 15.117 9.922 -0.145 1 98.44 181 LEU B N 1
ATOM 3780 C CA . LEU B 1 181 ? 14.859 8.953 0.911 1 98.44 181 LEU B CA 1
ATOM 3781 C C . LEU B 1 181 ? 13.938 7.844 0.412 1 98.44 181 LEU B C 1
ATOM 3783 O O . LEU B 1 181 ? 13.953 6.73 0.944 1 98.44 181 LEU B O 1
ATOM 3787 N N . LEU B 1 182 ? 13.148 8.133 -0.607 1 98.44 182 LEU B N 1
ATOM 3788 C CA . LEU B 1 182 ? 12.195 7.133 -1.088 1 98.44 182 LEU B CA 1
ATOM 3789 C C . LEU B 1 182 ? 12.789 6.324 -2.238 1 98.44 182 LEU B C 1
ATOM 3791 O O . LEU B 1 182 ? 12.227 5.309 -2.643 1 98.44 182 LEU B O 1
ATOM 3795 N N . ALA B 1 183 ? 13.922 6.805 -2.746 1 97.25 183 ALA B N 1
ATOM 3796 C CA . ALA B 1 183 ? 14.562 6.117 -3.863 1 97.25 183 ALA B CA 1
ATOM 3797 C C . ALA B 1 183 ? 14.82 4.648 -3.529 1 97.25 183 ALA B C 1
ATOM 3799 O O . ALA B 1 183 ? 15.43 4.336 -2.506 1 97.25 183 ALA B O 1
ATOM 3800 N N . GLY B 1 184 ? 14.305 3.781 -4.367 1 93.88 184 GLY B N 1
ATOM 3801 C CA . GLY B 1 184 ? 14.547 2.357 -4.199 1 93.88 184 GLY B CA 1
ATOM 3802 C C . GLY B 1 184 ? 13.586 1.699 -3.23 1 93.88 184 GLY B C 1
ATOM 3803 O O . GLY B 1 184 ? 13.523 0.471 -3.143 1 93.88 184 GLY B O 1
ATOM 3804 N N . LEU B 1 185 ? 12.812 2.482 -2.494 1 93.81 185 LEU B N 1
ATOM 3805 C CA . LEU B 1 185 ? 11.867 1.939 -1.521 1 93.81 185 LEU B CA 1
ATOM 3806 C C . LEU B 1 185 ? 10.477 1.793 -2.133 1 93.81 185 LEU B C 1
ATOM 3808 O O . LEU B 1 185 ? 9.711 0.919 -1.729 1 93.81 185 LEU B O 1
ATOM 3812 N N . VAL B 1 186 ? 10.141 2.645 -3.098 1 95.19 186 VAL B N 1
ATOM 3813 C CA . VAL B 1 186 ? 8.914 2.604 -3.883 1 95.19 186 VAL B CA 1
ATOM 3814 C C . VAL B 1 186 ? 9.234 2.828 -5.359 1 95.19 186 VAL B C 1
ATOM 3816 O O . VAL B 1 186 ? 10.375 3.131 -5.715 1 95.19 186 VAL B O 1
ATOM 3819 N N . CYS B 1 187 ? 8.281 2.621 -6.184 1 94.62 187 CYS B N 1
ATOM 3820 C CA . CYS B 1 187 ? 8.539 2.729 -7.613 1 94.62 187 CYS B CA 1
ATOM 3821 C C . CYS B 1 187 ? 8.883 4.164 -8 1 94.62 187 CYS B C 1
ATOM 3823 O O . CYS B 1 187 ? 8.516 5.102 -7.293 1 94.62 187 CYS B O 1
ATOM 3825 N N . ASP B 1 188 ? 9.531 4.383 -9.078 1 96.56 188 ASP B N 1
ATOM 3826 C CA . ASP B 1 188 ? 10.062 5.676 -9.492 1 96.56 188 ASP B CA 1
ATOM 3827 C C . ASP B 1 188 ? 8.945 6.691 -9.711 1 96.56 188 ASP B C 1
ATOM 3829 O O . ASP B 1 188 ? 9.086 7.863 -9.352 1 96.56 188 ASP B O 1
ATOM 3833 N N . ALA B 1 189 ? 7.91 6.285 -10.328 1 97.12 189 ALA B N 1
ATOM 3834 C CA . ALA B 1 189 ? 6.797 7.199 -10.578 1 97.12 189 ALA B CA 1
ATOM 3835 C C . ALA B 1 189 ? 6.215 7.719 -9.266 1 97.12 189 ALA B C 1
ATOM 3837 O O . ALA B 1 189 ? 5.844 8.891 -9.164 1 97.12 189 ALA B O 1
ATOM 3838 N N . THR B 1 190 ? 6.145 6.832 -8.258 1 97.88 190 THR B N 1
ATOM 3839 C CA . THR B 1 190 ? 5.656 7.23 -6.941 1 97.88 190 THR B CA 1
ATOM 3840 C C . THR B 1 190 ? 6.594 8.25 -6.301 1 97.88 190 THR B C 1
ATOM 3842 O O . THR B 1 190 ? 6.145 9.219 -5.695 1 97.88 190 THR B O 1
ATOM 3845 N N . VAL B 1 191 ? 7.895 8 -6.434 1 98.56 191 VAL B N 1
ATOM 3846 C CA . VAL B 1 191 ? 8.891 8.93 -5.91 1 98.56 191 VAL B CA 1
ATOM 3847 C C . VAL B 1 191 ? 8.68 10.312 -6.516 1 98.56 191 VAL B C 1
ATOM 3849 O O . VAL B 1 191 ? 8.555 11.305 -5.793 1 98.56 191 VAL B O 1
ATOM 3852 N N . GLU B 1 192 ? 8.594 10.328 -7.789 1 98.56 192 GLU B N 1
ATOM 3853 C CA . GLU B 1 192 ? 8.508 11.602 -8.5 1 98.56 192 GLU B CA 1
ATOM 3854 C C . GLU B 1 192 ? 7.172 12.289 -8.234 1 98.56 192 GLU B C 1
ATOM 3856 O O . GLU B 1 192 ? 7.125 13.508 -8.055 1 98.56 192 GLU B O 1
ATOM 3861 N N . ALA B 1 193 ? 6.109 11.547 -8.258 1 98.38 193 ALA B N 1
ATOM 3862 C CA . ALA B 1 193 ? 4.793 12.109 -7.969 1 98.38 193 ALA B CA 1
ATOM 3863 C C . ALA B 1 193 ? 4.746 12.703 -6.562 1 98.38 193 ALA B C 1
ATOM 3865 O O . ALA B 1 193 ? 4.191 13.789 -6.355 1 98.38 193 ALA B O 1
ATOM 3866 N N . THR B 1 194 ? 5.324 11.953 -5.57 1 98.75 194 THR B N 1
ATOM 3867 C CA . THR B 1 194 ? 5.391 12.445 -4.199 1 98.75 194 THR B CA 1
ATOM 3868 C C . THR B 1 194 ? 6.137 13.781 -4.141 1 98.75 194 THR B C 1
ATOM 3870 O O . THR B 1 194 ? 5.641 14.75 -3.564 1 98.75 194 THR B O 1
ATOM 3873 N N . ALA B 1 195 ? 7.258 13.828 -4.797 1 98.69 195 ALA B N 1
ATOM 3874 C CA . ALA B 1 195 ? 8.086 15.031 -4.793 1 98.69 195 ALA B CA 1
ATOM 3875 C C . ALA B 1 195 ? 7.367 16.188 -5.465 1 98.69 195 ALA B C 1
ATOM 3877 O O . ALA B 1 195 ? 7.418 17.328 -4.98 1 98.69 195 ALA B O 1
ATOM 3878 N N . GLN B 1 196 ? 6.719 15.883 -6.504 1 98.38 196 GLN B N 1
ATOM 3879 C CA . GLN B 1 196 ? 6.016 16.922 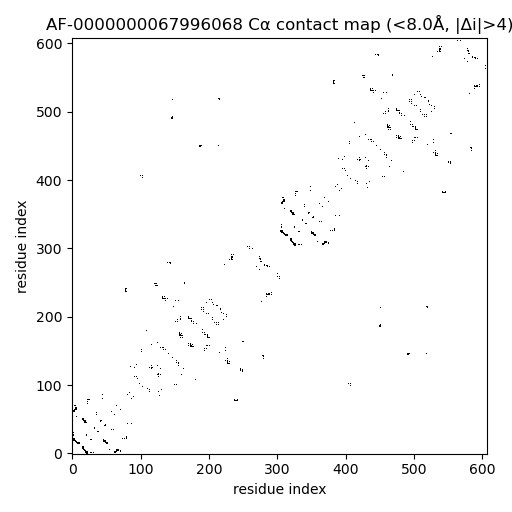-7.238 1 98.38 196 GLN B CA 1
ATOM 3880 C C . GLN B 1 196 ? 4.855 17.5 -6.422 1 98.38 196 GLN B C 1
ATOM 3882 O O . GLN B 1 196 ? 4.605 18.703 -6.445 1 98.38 196 GLN B O 1
ATOM 3887 N N . LEU B 1 197 ? 4.141 16.656 -5.73 1 98.25 197 LEU B N 1
ATOM 3888 C CA . LEU B 1 197 ? 3.061 17.125 -4.863 1 98.25 197 LEU B CA 1
ATOM 3889 C C . LEU B 1 197 ? 3.6 17.984 -3.73 1 98.25 197 LEU B C 1
ATOM 3891 O O . LEU B 1 197 ? 3.018 19.031 -3.408 1 98.25 197 LEU B O 1
ATOM 3895 N N . VAL B 1 198 ? 4.715 17.531 -3.141 1 98.44 198 VAL B N 1
ATOM 3896 C CA . VAL B 1 198 ? 5.355 18.281 -2.066 1 98.44 198 VAL B CA 1
ATOM 3897 C C . VAL B 1 198 ? 5.762 19.656 -2.574 1 98.44 198 VAL B C 1
ATOM 3899 O O . VAL B 1 198 ? 5.48 20.672 -1.925 1 98.44 198 VAL B O 1
ATOM 3902 N N . GLN B 1 199 ? 6.367 19.703 -3.74 1 97.5 199 GLN B N 1
ATOM 3903 C CA . GLN B 1 199 ? 6.789 20.953 -4.336 1 97.5 199 GLN B CA 1
ATOM 3904 C C . GLN B 1 199 ? 5.59 21.859 -4.605 1 97.5 199 GLN B C 1
ATOM 3906 O O . GLN B 1 199 ? 5.676 23.078 -4.438 1 97.5 199 GLN B O 1
ATOM 3911 N N . ALA B 1 200 ? 4.488 21.297 -4.957 1 96.25 200 ALA B N 1
ATOM 3912 C CA . ALA B 1 200 ? 3.297 22.031 -5.363 1 96.25 200 ALA B CA 1
ATOM 3913 C C . ALA B 1 200 ? 2.627 22.703 -4.164 1 96.25 200 ALA B C 1
ATOM 3915 O O . ALA B 1 200 ? 1.772 23.578 -4.324 1 96.25 200 ALA B O 1
ATOM 3916 N N . THR B 1 201 ? 2.99 22.328 -2.947 1 94.69 201 THR B N 1
ATOM 3917 C CA . THR B 1 201 ? 2.396 22.938 -1.763 1 94.69 201 THR B CA 1
ATOM 3918 C C . THR B 1 201 ? 2.826 24.391 -1.632 1 94.69 201 THR B C 1
ATOM 3920 O O . THR B 1 201 ? 2.227 25.156 -0.874 1 94.69 201 THR B O 1
ATOM 3923 N N . ALA B 1 202 ? 3.855 24.781 -2.393 1 91.56 202 ALA B N 1
ATOM 3924 C CA . ALA B 1 202 ? 4.301 26.172 -2.385 1 91.56 202 ALA B CA 1
ATOM 3925 C C . ALA B 1 202 ? 3.215 27.094 -2.93 1 91.56 202 ALA B C 1
ATOM 3927 O O . ALA B 1 202 ? 3.1 28.25 -2.502 1 91.56 202 ALA B O 1
ATOM 3928 N N . THR B 1 203 ? 2.396 26.547 -3.822 1 86.94 203 THR B N 1
ATOM 3929 C CA . THR B 1 203 ? 1.378 27.375 -4.453 1 86.94 203 THR B CA 1
ATOM 3930 C C . THR B 1 203 ? -0.004 26.75 -4.301 1 86.94 203 THR B C 1
ATOM 3932 O O . THR B 1 203 ? -1.013 27.359 -4.66 1 86.94 203 THR B O 1
ATOM 3935 N N . HIS B 1 204 ? -0.099 25.547 -3.822 1 88.44 204 HIS B N 1
ATOM 3936 C CA . HIS B 1 204 ? -1.317 24.766 -3.662 1 88.44 204 HIS B CA 1
ATOM 3937 C C . HIS B 1 204 ? -2.105 24.688 -4.965 1 88.44 204 HIS B C 1
ATOM 3939 O O . HIS B 1 204 ? -3.326 24.875 -4.969 1 88.44 204 HIS B O 1
ATOM 3945 N N . SER B 1 205 ? -1.418 24.578 -5.938 1 81.81 205 SER B N 1
ATOM 3946 C CA . SER B 1 205 ? -1.949 24.391 -7.285 1 81.81 205 SER B CA 1
ATOM 3947 C C . SER B 1 205 ? -1.021 23.531 -8.133 1 81.81 205 SER B C 1
ATOM 3949 O O . SER B 1 205 ? 0.202 23.672 -8.055 1 81.81 205 SER B O 1
ATOM 3951 N N . SER B 1 206 ? -1.702 22.516 -8.727 1 82.44 206 SER B N 1
ATOM 3952 C CA . SER B 1 206 ? -0.904 21.656 -9.602 1 82.44 206 SER B CA 1
ATOM 3953 C C . SER B 1 206 ? -1.771 21 -10.664 1 82.44 206 SER B C 1
ATOM 3955 O O . SER B 1 206 ? -2.988 20.891 -10.508 1 82.44 206 SER B O 1
ATOM 3957 N N . GLN B 1 207 ? -1.071 20.766 -11.703 1 90.62 207 GLN B N 1
ATOM 3958 C CA . GLN B 1 207 ? -1.676 19.953 -12.758 1 90.62 207 GLN B CA 1
ATOM 3959 C C . GLN B 1 207 ? -1.145 18.516 -12.727 1 90.62 207 GLN B C 1
ATOM 3961 O O . GLN B 1 207 ? -0.026 18.281 -12.266 1 90.62 207 GLN B O 1
ATOM 3966 N N . LEU B 1 208 ? -1.98 17.703 -13.234 1 94.06 208 LEU B N 1
ATOM 3967 C CA . LEU B 1 208 ? -1.596 16.297 -13.297 1 94.06 208 LEU B CA 1
ATOM 3968 C C . LEU B 1 208 ? -0.422 16.109 -14.25 1 94.06 208 LEU B C 1
ATOM 3970 O O . LEU B 1 208 ? -0.467 16.547 -15.398 1 94.06 208 LEU B O 1
ATOM 3974 N N . THR B 1 209 ? 0.644 15.492 -13.766 1 95.81 209 THR B N 1
ATOM 3975 C CA . THR B 1 209 ? 1.811 15.203 -14.594 1 95.81 209 THR B CA 1
ATOM 3976 C C . THR B 1 209 ? 1.824 13.742 -15.016 1 95.81 209 THR B C 1
ATOM 3978 O O . THR B 1 209 ? 1.023 12.938 -14.523 1 95.81 209 THR B O 1
ATOM 3981 N N . HIS B 1 210 ? 2.73 13.453 -15.898 1 94.62 210 HIS B N 1
ATOM 3982 C CA . HIS B 1 210 ? 2.887 12.078 -16.344 1 94.62 210 HIS B CA 1
ATOM 3983 C C . HIS B 1 210 ? 3.275 11.156 -15.195 1 94.62 210 HIS B C 1
ATOM 3985 O O . HIS B 1 210 ? 2.768 10.039 -15.086 1 94.62 210 HIS B O 1
ATOM 3991 N N . ALA B 1 211 ? 4.156 11.586 -14.359 1 95.31 211 ALA B N 1
ATOM 3992 C CA . ALA B 1 211 ? 4.594 10.797 -13.211 1 95.31 211 ALA B CA 1
ATOM 3993 C C . ALA B 1 211 ? 3.436 10.539 -12.258 1 95.31 211 ALA B C 1
ATOM 3995 O O . ALA B 1 211 ? 3.32 9.445 -11.695 1 95.31 211 ALA B O 1
ATOM 3996 N N . MET B 1 212 ? 2.584 11.516 -12.102 1 96.06 212 MET B N 1
ATOM 3997 C CA . MET B 1 212 ? 1.436 11.367 -11.211 1 96.06 212 MET B CA 1
ATOM 3998 C C . MET B 1 212 ? 0.449 10.344 -11.766 1 96.06 212 MET B C 1
ATOM 4000 O O . MET B 1 212 ? -0.053 9.492 -11.023 1 96.06 212 MET B O 1
ATOM 4004 N N . VAL B 1 213 ? 0.266 10.43 -13.016 1 93.81 213 VAL B N 1
ATOM 4005 C CA . VAL B 1 213 ? -0.604 9.445 -13.656 1 93.81 213 VAL B CA 1
ATOM 4006 C C . VAL B 1 213 ? 0.005 8.055 -13.523 1 93.81 213 VAL B C 1
ATOM 4008 O O . VAL B 1 213 ? -0.69 7.094 -13.18 1 93.81 213 VAL B O 1
ATOM 4011 N N . ALA B 1 214 ? 1.258 7.957 -13.773 1 93.44 214 ALA B N 1
ATOM 4012 C CA . ALA B 1 214 ? 1.97 6.684 -13.688 1 93.44 214 ALA B CA 1
ATOM 4013 C C . ALA B 1 214 ? 1.947 6.129 -12.266 1 93.44 214 ALA B C 1
ATOM 4015 O O . ALA B 1 214 ? 2.037 4.918 -12.062 1 93.44 214 ALA B O 1
ATOM 4016 N N . ALA B 1 215 ? 1.766 6.98 -11.328 1 95.06 215 ALA B N 1
ATOM 4017 C CA . ALA B 1 215 ? 1.683 6.566 -9.93 1 95.06 215 ALA B CA 1
ATOM 4018 C C . ALA B 1 215 ? 0.241 6.262 -9.531 1 95.06 215 ALA B C 1
ATOM 4020 O O . ALA B 1 215 ? -0.039 5.965 -8.367 1 95.06 215 ALA B O 1
ATOM 4021 N N . GLY B 1 216 ? -0.671 6.422 -10.484 1 91.31 216 GLY B N 1
ATOM 4022 C CA . GLY B 1 216 ? -2.062 6.066 -10.258 1 91.31 216 GLY B CA 1
ATOM 4023 C C . GLY B 1 216 ? -2.896 7.223 -9.742 1 91.31 216 GLY B C 1
ATOM 4024 O O . GLY B 1 216 ? -3.955 7.016 -9.148 1 91.31 216 GLY B O 1
ATOM 4025 N N . LEU B 1 217 ? -2.432 8.422 -9.898 1 95.44 217 LEU B N 1
ATOM 4026 C CA . LEU B 1 217 ? -3.158 9.57 -9.375 1 95.44 217 LEU B CA 1
ATOM 4027 C C . LEU B 1 217 ? -4.062 10.172 -10.445 1 95.44 217 LEU B C 1
ATOM 4029 O O . LEU B 1 217 ? -3.732 10.141 -11.633 1 95.44 217 LEU B O 1
ATOM 4033 N N . GLU B 1 218 ? -5.156 10.703 -10.016 1 94.06 218 GLU B N 1
ATOM 4034 C CA . GLU B 1 218 ? -6.074 11.516 -10.805 1 94.06 218 GLU B CA 1
ATOM 4035 C C . GLU B 1 218 ? -6.184 12.93 -10.234 1 94.06 218 GLU B C 1
ATOM 4037 O O . GLU B 1 218 ? -5.656 13.219 -9.156 1 94.06 218 GLU B O 1
ATOM 4042 N N . GLN B 1 219 ? -6.824 13.734 -10.914 1 95.06 219 GLN B N 1
ATOM 4043 C CA . GLN B 1 219 ? -6.949 15.125 -10.492 1 95.06 219 GLN B CA 1
ATOM 4044 C C . GLN B 1 219 ? -7.594 15.227 -9.117 1 95.06 219 GLN B C 1
ATOM 4046 O O . GLN B 1 219 ? -7.188 16.062 -8.297 1 95.06 219 GLN B O 1
ATOM 4051 N N . VAL B 1 220 ? -8.555 14.422 -8.844 1 95.75 220 VAL B N 1
ATOM 4052 C CA . VAL B 1 220 ? -9.258 14.484 -7.57 1 95.75 220 VAL B CA 1
ATOM 4053 C C . VAL B 1 220 ? -8.281 14.25 -6.422 1 95.75 220 VAL B C 1
ATOM 4055 O O . VAL B 1 220 ? -8.438 14.812 -5.34 1 95.75 220 VAL B O 1
ATOM 4058 N N . HIS B 1 221 ? -7.262 13.477 -6.66 1 97.12 221 HIS B N 1
ATOM 4059 C CA . HIS B 1 221 ? -6.27 13.188 -5.629 1 97.12 221 HIS B CA 1
ATOM 4060 C C . HIS B 1 221 ? -5.461 14.438 -5.281 1 97.12 221 HIS B C 1
ATOM 4062 O O . HIS B 1 221 ? -5.18 14.688 -4.105 1 97.12 221 HIS B O 1
ATOM 4068 N N . LEU B 1 222 ? -5.121 15.203 -6.293 1 97.69 222 LEU B N 1
ATOM 4069 C CA . LEU B 1 222 ? -4.41 16.453 -6.051 1 97.69 222 LEU B CA 1
ATOM 4070 C C . LEU B 1 222 ? -5.27 17.422 -5.238 1 97.69 222 LEU B C 1
ATOM 4072 O O . LEU B 1 222 ? -4.789 18.031 -4.281 1 97.69 222 LEU B O 1
ATOM 4076 N N . ASP B 1 223 ? -6.52 17.484 -5.66 1 97.31 223 ASP B N 1
ATOM 4077 C CA . ASP B 1 223 ? -7.457 18.359 -4.969 1 97.31 223 ASP B CA 1
ATOM 4078 C C . ASP B 1 223 ? -7.605 17.953 -3.502 1 97.31 223 ASP B C 1
ATOM 4080 O O . ASP B 1 223 ? -7.613 18.812 -2.617 1 97.31 223 ASP B O 1
ATOM 4084 N N . LEU B 1 224 ? -7.711 16.672 -3.27 1 97.94 224 LEU B N 1
ATOM 4085 C CA . LEU B 1 224 ? -7.816 16.156 -1.909 1 97.94 224 LEU B CA 1
ATOM 4086 C C . LEU B 1 224 ? -6.594 16.531 -1.085 1 97.94 224 LEU B C 1
ATOM 4088 O O . LEU B 1 224 ? -6.719 16.906 0.083 1 97.94 224 LEU B O 1
ATOM 4092 N N . PHE B 1 225 ? -5.445 16.453 -1.675 1 98.5 225 PHE B N 1
ATOM 4093 C CA . PHE B 1 225 ? -4.18 16.719 -1.003 1 98.5 225 PHE B CA 1
ATOM 4094 C C . PHE B 1 225 ? -4.117 18.156 -0.512 1 98.5 225 PHE B C 1
ATOM 4096 O O . PHE B 1 225 ? -3.824 18.422 0.659 1 98.5 225 PHE B O 1
ATOM 4103 N N . PHE B 1 226 ? -4.434 19.016 -1.38 1 97.94 226 PHE B N 1
ATOM 4104 C CA . PHE B 1 226 ? -4.363 20.438 -1.038 1 97.94 226 PHE B CA 1
ATOM 4105 C C . PHE B 1 226 ? -5.473 20.812 -0.065 1 97.94 226 PHE B C 1
ATOM 4107 O O . PHE B 1 226 ? -5.25 21.578 0.873 1 97.94 226 PHE B O 1
ATOM 4114 N N . ASP B 1 227 ? -6.676 20.25 -0.32 1 98.25 227 ASP B N 1
ATOM 4115 C CA . ASP B 1 227 ? -7.793 20.5 0.587 1 98.25 227 ASP B CA 1
ATOM 4116 C C . ASP B 1 227 ? -7.461 20.047 2.008 1 98.25 227 ASP B C 1
ATOM 4118 O O . ASP B 1 227 ? -7.77 20.75 2.975 1 98.25 227 ASP B O 1
ATOM 4122 N N . ALA B 1 228 ? -6.836 18.922 2.107 1 98.5 228 ALA B N 1
ATOM 4123 C CA . ALA B 1 228 ? -6.496 18.391 3.424 1 98.5 228 ALA B CA 1
ATOM 4124 C C . ALA B 1 228 ? -5.48 19.281 4.129 1 98.5 228 ALA B C 1
ATOM 4126 O O . ALA B 1 228 ? -5.574 19.5 5.34 1 98.5 228 ALA B O 1
ATOM 4127 N N . ASP B 1 229 ? -4.512 19.781 3.396 1 98.12 229 ASP B N 1
ATOM 4128 C CA . ASP B 1 229 ? -3.48 20.641 3.951 1 98.12 229 ASP B CA 1
ATOM 4129 C C . ASP B 1 229 ? -4.074 21.969 4.43 1 98.12 229 ASP B C 1
ATOM 4131 O O . ASP B 1 229 ? -3.617 22.531 5.422 1 98.12 229 ASP B O 1
ATOM 4135 N N . LEU B 1 230 ? -5.117 22.422 3.754 1 97.94 230 LEU B N 1
ATOM 4136 C CA . LEU B 1 230 ? -5.691 23.734 4.047 1 97.94 230 LEU B CA 1
ATOM 4137 C C . LEU B 1 230 ? -6.883 23.609 4.984 1 97.94 230 LEU B C 1
ATOM 4139 O O . LEU B 1 230 ? -7.473 24.609 5.387 1 97.94 230 LEU B O 1
ATOM 4143 N N . ALA B 1 231 ? -7.195 22.438 5.426 1 98.38 231 ALA B N 1
ATOM 4144 C CA . ALA B 1 231 ? -8.383 22.188 6.23 1 98.38 231 ALA B CA 1
ATOM 4145 C C . ALA B 1 231 ? -8.336 22.953 7.547 1 98.38 231 ALA B C 1
ATOM 4147 O O . ALA B 1 231 ? -9.375 23.312 8.102 1 98.38 231 ALA B O 1
ATOM 4148 N N . ILE B 1 232 ? -7.145 23.297 7.992 1 97.94 232 ILE B N 1
ATOM 4149 C CA . ILE B 1 232 ? -6.953 24.016 9.242 1 97.94 232 ILE B CA 1
ATOM 4150 C C . ILE B 1 232 ? -7.68 25.359 9.172 1 97.94 232 ILE B C 1
ATOM 4152 O O . ILE B 1 232 ? -8.164 25.859 10.188 1 97.94 232 ILE B O 1
ATOM 4156 N N . LEU B 1 233 ? -7.832 25.953 8.031 1 98.25 233 LEU B N 1
ATOM 4157 C CA . LEU B 1 233 ? -8.492 27.234 7.867 1 98.25 233 LEU B CA 1
ATOM 4158 C C . LEU B 1 233 ? -9.977 27.125 8.203 1 98.25 233 LEU B C 1
ATOM 4160 O O . LEU B 1 233 ? -10.625 28.141 8.508 1 98.25 233 LEU B O 1
ATOM 4164 N N . GLY B 1 234 ? -10.484 25.906 8.133 1 98.12 234 GLY B N 1
ATOM 4165 C CA . GLY B 1 234 ? -11.883 25.672 8.438 1 98.12 234 GLY B CA 1
ATOM 4166 C C . GLY B 1 234 ? -12.102 25.031 9.789 1 98.12 234 GLY B C 1
ATOM 4167 O O . GLY B 1 234 ? -13.188 24.531 10.078 1 98.12 234 GLY B O 1
ATOM 4168 N N . SER B 1 235 ? -11.109 25 10.656 1 95.94 235 SER B N 1
ATOM 4169 C CA . SER B 1 235 ? -11.227 24.438 11.992 1 95.94 235 SER B CA 1
ATOM 4170 C C . SER B 1 235 ? -12.102 25.297 12.891 1 95.94 235 SER B C 1
ATOM 4172 O O . SER B 1 235 ? -12.5 26.406 12.508 1 95.94 235 SER B O 1
ATOM 4174 N N . ASN B 1 236 ? -12.508 24.766 14.055 1 92.12 236 ASN B N 1
ATOM 4175 C CA . ASN B 1 236 ? -13.258 25.594 14.992 1 92.12 236 ASN B CA 1
ATOM 4176 C C . ASN B 1 236 ? -12.422 26.766 15.492 1 92.12 236 ASN B C 1
ATOM 4178 O O . ASN B 1 236 ? -11.195 26.766 15.344 1 92.12 236 ASN B O 1
ATOM 4182 N N . LEU B 1 237 ? -13.055 27.672 16.094 1 89.56 237 LEU B N 1
ATOM 4183 C CA . LEU B 1 237 ? -12.445 28.969 16.391 1 89.56 237 LEU B CA 1
ATOM 4184 C C . LEU B 1 237 ? -11.258 28.797 17.344 1 89.56 237 LEU B C 1
ATOM 4186 O O . LEU B 1 237 ? -10.219 29.422 17.156 1 89.56 237 LEU B O 1
ATOM 4190 N N . ASP B 1 238 ? -11.352 27.938 18.297 1 82.5 238 ASP B N 1
ATOM 4191 C CA . ASP B 1 238 ? -10.273 27.719 19.266 1 82.5 238 ASP B CA 1
ATOM 4192 C C . ASP B 1 238 ? -9.031 27.156 18.578 1 82.5 238 ASP B C 1
ATOM 4194 O O . ASP B 1 238 ? -7.918 27.625 18.812 1 82.5 238 ASP B O 1
ATOM 4198 N N . ARG B 1 239 ? -9.25 26.188 17.797 1 90.12 239 ARG B N 1
ATOM 4199 C CA . ARG B 1 239 ? -8.125 25.594 17.078 1 90.12 239 ARG B CA 1
ATOM 4200 C C . ARG B 1 239 ? -7.531 26.562 16.062 1 90.12 239 ARG B C 1
ATOM 4202 O O . ARG B 1 239 ? -6.316 26.594 15.875 1 90.12 239 ARG B O 1
ATOM 4209 N N . TYR B 1 240 ? -8.375 27.359 15.445 1 94.94 240 TYR B N 1
ATOM 4210 C CA . TYR B 1 240 ? -7.891 28.328 14.469 1 94.94 240 TYR B CA 1
ATOM 4211 C C . TYR B 1 240 ? -6.992 29.359 15.141 1 94.94 240 TYR B C 1
ATOM 4213 O O . TYR B 1 240 ? -5.961 29.75 14.586 1 94.94 240 TYR B O 1
ATOM 4221 N N . ARG B 1 241 ? -7.359 29.781 16.328 1 90.38 241 ARG B N 1
ATOM 4222 C CA . ARG B 1 241 ? -6.562 30.766 17.062 1 90.38 241 ARG B CA 1
ATOM 4223 C C . ARG B 1 241 ? -5.188 30.188 17.391 1 90.38 241 ARG B C 1
ATOM 4225 O O . ARG B 1 241 ? -4.176 30.891 17.266 1 90.38 241 ARG B O 1
ATOM 4232 N N . ARG B 1 242 ? -5.129 28.953 17.797 1 88.69 242 ARG B N 1
ATOM 4233 C CA . ARG B 1 242 ? -3.85 28.312 18.078 1 88.69 242 ARG B CA 1
ATOM 4234 C C . ARG B 1 242 ? -3.004 28.172 16.828 1 88.69 242 ARG B C 1
ATOM 4236 O O . ARG B 1 242 ? -1.782 28.328 16.875 1 88.69 242 ARG B O 1
ATOM 4243 N N . TYR B 1 243 ? -3.725 27.938 15.766 1 95 243 TYR B N 1
ATOM 4244 C CA . TYR B 1 243 ? -3.064 27.891 14.469 1 95 243 TYR B CA 1
ATOM 4245 C C . TYR B 1 243 ? -2.406 29.219 14.133 1 95 243 TYR B C 1
ATOM 4247 O O . TYR B 1 243 ? -1.222 29.266 13.789 1 95 243 TYR B O 1
ATOM 4255 N N . VAL B 1 244 ? -3.139 30.266 14.266 1 95.12 244 VAL B N 1
ATOM 4256 C CA . VAL B 1 244 ? -2.641 31.594 13.93 1 95.12 244 VAL B CA 1
ATOM 4257 C C . VAL B 1 244 ? -1.467 31.938 14.844 1 95.12 244 VAL B C 1
ATOM 4259 O O . VAL B 1 244 ? -0.449 32.469 14.383 1 95.12 244 VAL B O 1
ATOM 4262 N N . ALA B 1 245 ? -1.615 31.641 16.094 1 90.44 245 ALA B N 1
ATOM 4263 C CA . ALA B 1 245 ? -0.538 31.906 17.047 1 90.44 245 ALA B CA 1
ATOM 4264 C C . ALA B 1 245 ? 0.71 31.094 16.688 1 90.44 245 ALA B C 1
ATOM 4266 O O . ALA B 1 245 ? 1.833 31.594 16.828 1 90.44 245 ALA B O 1
ATOM 4267 N N . GLY B 1 246 ? 0.513 29.891 16.281 1 92.56 246 GLY B N 1
ATOM 4268 C CA . GLY B 1 246 ? 1.624 29.047 15.867 1 92.56 246 GLY B CA 1
ATOM 4269 C C . GLY B 1 246 ? 2.355 29.562 14.648 1 92.56 246 GLY B C 1
ATOM 4270 O O . GLY B 1 246 ? 3.588 29.578 14.617 1 92.56 246 GLY B O 1
ATOM 4271 N N . VAL B 1 247 ? 1.603 30.031 13.703 1 95.5 247 VAL B N 1
ATOM 4272 C CA . VAL B 1 247 ? 2.199 30.609 12.5 1 95.5 247 VAL B CA 1
ATOM 4273 C C . VAL B 1 247 ? 3.01 31.844 12.867 1 95.5 247 VAL B C 1
ATOM 4275 O O . VAL B 1 247 ? 4.137 32.031 12.398 1 95.5 247 VAL B O 1
ATOM 4278 N N . ARG B 1 248 ? 2.467 32.688 13.727 1 94.25 248 ARG B N 1
ATOM 4279 C CA . ARG B 1 248 ? 3.186 33.875 14.156 1 94.25 248 ARG B CA 1
ATOM 4280 C C . ARG B 1 248 ? 4.488 33.531 14.859 1 94.25 248 ARG B C 1
ATOM 4282 O O . ARG B 1 248 ? 5.523 34.125 14.617 1 94.25 248 ARG B O 1
ATOM 4289 N N . ALA B 1 249 ? 4.438 32.531 15.664 1 90.81 249 ALA B N 1
ATOM 4290 C CA . ALA B 1 249 ? 5.621 32.094 16.406 1 90.81 249 ALA B CA 1
ATOM 4291 C C . ALA B 1 249 ? 6.715 31.625 15.445 1 90.81 249 ALA B C 1
ATOM 4293 O O . ALA B 1 249 ? 7.898 31.859 15.672 1 90.81 249 ALA B O 1
ATOM 4294 N N . GLU B 1 250 ? 6.34 31.016 14.398 1 92.94 250 GLU B N 1
ATOM 4295 C CA . GLU B 1 250 ? 7.289 30.469 13.43 1 92.94 250 GLU B CA 1
ATOM 4296 C C . GLU B 1 250 ? 7.977 31.594 12.648 1 92.94 250 GLU B C 1
ATOM 4298 O O . GLU B 1 250 ? 9.07 31.406 12.125 1 92.94 250 GLU B O 1
ATOM 4303 N N . PHE B 1 251 ? 7.324 32.75 12.633 1 94.19 251 PHE B N 1
ATOM 4304 C CA . PHE B 1 251 ? 7.895 33.906 11.922 1 94.19 251 PHE B CA 1
ATOM 4305 C C . PHE B 1 251 ? 8.211 35.031 12.898 1 94.19 251 PHE B C 1
ATOM 4307 O O . PHE B 1 251 ? 8.094 36.188 12.547 1 94.19 251 PHE B O 1
ATOM 4314 N N . SER B 1 252 ? 8.555 34.688 14.062 1 90.62 252 SER B N 1
ATOM 4315 C CA . SER B 1 252 ? 8.781 35.656 15.133 1 90.62 252 SER B CA 1
ATOM 4316 C C . SER B 1 252 ? 9.938 36.594 14.797 1 90.62 252 SER B C 1
ATOM 4318 O O . SER B 1 252 ? 10 37.719 15.312 1 90.62 252 SER B O 1
ATOM 4320 N N . GLN B 1 253 ? 10.828 36.156 13.922 1 91.31 253 GLN B N 1
ATOM 4321 C CA . GLN B 1 253 ? 11.984 36.969 13.57 1 91.31 253 GLN B CA 1
ATOM 4322 C C . GLN B 1 253 ? 11.594 38.125 12.672 1 91.31 253 GLN B C 1
ATOM 4324 O O . GLN B 1 253 ? 12.352 39.094 12.516 1 91.31 253 GLN B O 1
ATOM 4329 N N . LEU B 1 254 ? 10.422 38.125 12.125 1 93.5 254 LEU B N 1
ATOM 4330 C CA . LEU B 1 254 ? 9.961 39.188 11.25 1 93.5 254 LEU B CA 1
ATOM 4331 C C . LEU B 1 254 ? 9.32 40.312 12.07 1 93.5 254 LEU B C 1
ATOM 4333 O O . LEU B 1 254 ? 8.57 40.062 13.008 1 93.5 254 LEU B O 1
ATOM 4337 N N . PRO B 1 255 ? 9.664 41.531 11.703 1 95.44 255 PRO B N 1
ATOM 4338 C CA . PRO B 1 255 ? 8.914 42.625 12.32 1 95.44 255 PRO B CA 1
ATOM 4339 C C . PRO B 1 255 ? 7.406 42.5 12.102 1 95.44 255 PRO B C 1
ATOM 4341 O O . PRO B 1 255 ? 6.965 42 11.07 1 95.44 255 PRO B O 1
ATOM 4344 N N . GLU B 1 256 ? 6.715 42.969 13.055 1 93.75 256 GLU B N 1
ATOM 4345 C CA . GLU B 1 256 ? 5.262 42.844 13.062 1 93.75 256 GLU B CA 1
ATOM 4346 C C . GLU B 1 256 ? 4.656 43.312 11.742 1 93.75 256 GLU B C 1
ATOM 4348 O O . GLU B 1 256 ? 3.783 42.656 11.18 1 93.75 256 GLU B O 1
ATOM 4353 N N . HIS B 1 257 ? 5.156 44.469 11.328 1 95.44 257 HIS B N 1
ATOM 4354 C CA . HIS B 1 257 ? 4.594 45.062 10.117 1 95.44 257 HIS B CA 1
ATOM 4355 C C . HIS B 1 257 ? 4.812 44.156 8.906 1 95.44 257 HIS B C 1
ATOM 4357 O O . HIS B 1 257 ? 3.906 43.969 8.094 1 95.44 257 HIS B O 1
ATOM 4363 N N . ASP B 1 258 ? 5.98 43.531 8.805 1 95.56 258 ASP B N 1
ATOM 4364 C CA . ASP B 1 258 ? 6.305 42.656 7.688 1 95.56 258 ASP B CA 1
ATOM 4365 C C . ASP B 1 258 ? 5.488 41.375 7.75 1 95.56 258 ASP B C 1
ATOM 4367 O O . ASP B 1 258 ? 5.02 40.875 6.723 1 95.56 258 ASP B O 1
ATOM 4371 N N . PHE B 1 259 ? 5.383 40.938 8.93 1 95.75 259 PHE B N 1
ATOM 4372 C CA . PHE B 1 259 ? 4.598 39.719 9.102 1 95.75 259 PHE B CA 1
ATOM 4373 C C . PHE B 1 259 ? 3.146 39.938 8.703 1 95.75 259 PHE B C 1
ATOM 4375 O O . PHE B 1 259 ? 2.562 39.125 7.98 1 95.75 259 PHE B O 1
ATOM 4382 N N . VAL B 1 260 ? 2.555 41 9.172 1 97.19 260 VAL B N 1
ATOM 4383 C CA . VAL B 1 260 ? 1.149 41.312 8.93 1 97.19 260 VAL B CA 1
ATOM 4384 C C . VAL B 1 260 ? 0.901 41.438 7.426 1 97.19 260 VAL B C 1
ATOM 4386 O O . VAL B 1 260 ? -0.061 40.875 6.902 1 97.19 260 VAL B O 1
ATOM 4389 N N . ARG B 1 261 ? 1.762 42.094 6.703 1 96.88 261 ARG B N 1
ATOM 4390 C CA . ARG B 1 261 ? 1.623 42.25 5.258 1 96.88 261 ARG B CA 1
ATOM 4391 C C . ARG B 1 261 ? 1.712 40.906 4.547 1 96.88 261 ARG B C 1
ATOM 4393 O O . ARG B 1 261 ? 0.931 40.625 3.637 1 96.88 261 ARG B O 1
ATOM 4400 N N . GLY B 1 262 ? 2.684 40.125 4.969 1 95.31 262 GLY B N 1
ATOM 4401 C CA . GLY B 1 262 ? 2.859 38.812 4.371 1 95.31 262 GLY B CA 1
ATOM 4402 C C . GLY B 1 262 ? 1.684 37.875 4.617 1 95.31 262 GLY B C 1
ATOM 4403 O O . GLY B 1 262 ? 1.217 37.219 3.699 1 95.31 262 GLY B O 1
ATOM 4404 N N . ARG B 1 263 ? 1.258 37.906 5.805 1 96.56 263 ARG B N 1
ATOM 4405 C CA . ARG B 1 263 ? 0.139 37.031 6.176 1 96.56 263 ARG B CA 1
ATOM 4406 C C . ARG B 1 263 ? -1.13 37.438 5.43 1 96.56 263 ARG B C 1
ATOM 4408 O O . ARG B 1 263 ? -1.872 36.562 4.949 1 96.56 263 ARG B O 1
ATOM 4415 N N . LEU B 1 264 ? -1.386 38.719 5.402 1 97.12 264 LEU B N 1
ATOM 4416 C CA . LEU B 1 264 ? -2.537 39.219 4.656 1 97.12 264 LEU B CA 1
ATOM 4417 C C . LEU B 1 264 ? -2.465 38.812 3.195 1 97.12 264 LEU B C 1
ATOM 4419 O O . LEU B 1 264 ? -3.477 38.406 2.605 1 97.12 264 LEU B O 1
ATOM 4423 N N . ALA B 1 265 ? -1.295 38.875 2.609 1 95.56 265 ALA B N 1
ATOM 4424 C CA . ALA B 1 265 ? -1.108 38.5 1.212 1 95.56 265 ALA B CA 1
ATOM 4425 C C . ALA B 1 265 ? -1.436 37 0.996 1 95.56 265 ALA B C 1
ATOM 4427 O O . ALA B 1 265 ? -2.086 36.656 0.012 1 95.56 265 ALA B O 1
ATOM 4428 N N . VAL B 1 266 ? -0.978 36.188 1.88 1 94.25 266 VAL B N 1
ATOM 4429 C CA . VAL B 1 266 ? -1.214 34.75 1.79 1 94.25 266 VAL B CA 1
ATOM 4430 C C . VAL B 1 266 ? -2.711 34.469 1.896 1 94.25 266 VAL B C 1
ATOM 4432 O O . VAL B 1 266 ? -3.256 33.688 1.113 1 94.25 266 VAL B O 1
ATOM 4435 N N . LEU B 1 267 ? -3.389 35.062 2.85 1 97.12 267 LEU B N 1
ATOM 4436 C CA . LEU B 1 267 ? -4.816 34.844 3.064 1 97.12 267 LEU B CA 1
ATOM 4437 C C . LEU B 1 267 ? -5.629 35.312 1.866 1 97.12 267 LEU B C 1
ATOM 4439 O O . LEU B 1 267 ? -6.578 34.656 1.447 1 97.12 267 LEU B O 1
ATOM 4443 N N . LYS B 1 268 ? -5.25 36.469 1.334 1 96.25 268 LYS B N 1
ATOM 4444 C CA . LYS B 1 268 ? -5.941 37 0.159 1 96.25 268 LYS B CA 1
ATOM 4445 C C . LYS B 1 268 ? -5.781 36.062 -1.036 1 96.25 268 LYS B C 1
ATOM 4447 O O . LYS B 1 268 ? -6.73 35.844 -1.789 1 96.25 268 LYS B O 1
ATOM 4452 N N . GLN B 1 269 ? -4.641 35.562 -1.19 1 93.88 269 GLN B N 1
ATOM 4453 C CA . GLN B 1 269 ? -4.387 34.625 -2.283 1 93.88 269 GLN B CA 1
ATOM 4454 C C . GLN B 1 269 ? -5.203 33.344 -2.117 1 93.88 269 GLN B C 1
ATOM 4456 O O . GLN B 1 269 ? -5.801 32.875 -3.078 1 93.88 269 GLN B O 1
ATOM 4461 N N . LEU B 1 270 ? -5.25 32.812 -0.912 1 94.06 270 LEU B N 1
ATOM 4462 C CA . LEU B 1 270 ? -5.926 31.562 -0.636 1 94.06 270 LEU B CA 1
ATOM 4463 C C . LEU B 1 270 ? -7.434 31.703 -0.793 1 94.06 270 LEU B C 1
ATOM 4465 O O . LEU B 1 270 ? -8.117 30.75 -1.179 1 94.06 270 LEU B O 1
ATOM 4469 N N . THR B 1 271 ? -7.938 32.875 -0.569 1 95 271 THR B N 1
ATOM 4470 C CA . THR B 1 271 ? -9.383 33.062 -0.545 1 95 271 THR B CA 1
ATOM 4471 C C . THR B 1 271 ? -9.883 33.625 -1.876 1 95 271 THR B C 1
ATOM 4473 O O . THR B 1 271 ? -11.094 33.688 -2.104 1 95 271 THR B O 1
ATOM 4476 N N . ALA B 1 272 ? -8.984 33.969 -2.787 1 91.75 272 ALA B N 1
ATOM 4477 C CA . ALA B 1 272 ? -9.32 34.656 -4.027 1 91.75 272 ALA B CA 1
ATOM 4478 C C . ALA B 1 272 ? -10.281 33.812 -4.875 1 91.75 272 ALA B C 1
ATOM 4480 O O . ALA B 1 272 ? -11.211 34.375 -5.484 1 91.75 272 ALA B O 1
ATOM 4481 N N . HIS B 1 273 ? -10.117 32.531 -5.031 1 88.19 273 HIS B N 1
ATOM 4482 C CA . HIS B 1 273 ? -10.945 31.703 -5.898 1 88.19 273 HIS B CA 1
ATOM 4483 C C . HIS B 1 273 ? -11.555 30.531 -5.129 1 88.19 273 HIS B C 1
ATOM 4485 O O . HIS B 1 273 ? -11.812 29.469 -5.699 1 88.19 273 HIS B O 1
ATOM 4491 N N . GLY B 1 274 ? -11.805 30.812 -3.822 1 91.44 274 GLY B N 1
ATOM 4492 C CA . GLY B 1 274 ? -12.273 29.703 -3.006 1 91.44 274 GLY B CA 1
ATOM 4493 C C . GLY B 1 274 ? -11.148 28.828 -2.479 1 91.44 274 GLY B C 1
ATOM 4494 O O . GLY B 1 274 ? -10.234 28.469 -3.223 1 91.44 274 GLY B O 1
ATOM 4495 N N . ILE B 1 275 ? -11.227 28.469 -1.315 1 94.94 275 ILE B N 1
ATOM 4496 C CA . ILE B 1 275 ? -10.141 27.797 -0.629 1 94.94 275 ILE B CA 1
ATOM 4497 C C . ILE B 1 275 ? -10.141 26.312 -1.002 1 94.94 275 ILE B C 1
ATOM 4499 O O . ILE B 1 275 ? -9.094 25.75 -1.315 1 94.94 275 ILE B O 1
ATOM 4503 N N . PHE B 1 276 ? -11.297 25.719 -1.013 1 97.38 276 PHE B N 1
ATOM 4504 C CA . PHE B 1 276 ? -11.414 24.266 -1.172 1 97.38 276 PHE B CA 1
ATOM 4505 C C . PHE B 1 276 ? -11.945 23.922 -2.553 1 97.38 276 PHE B C 1
ATOM 4507 O O . PHE B 1 276 ?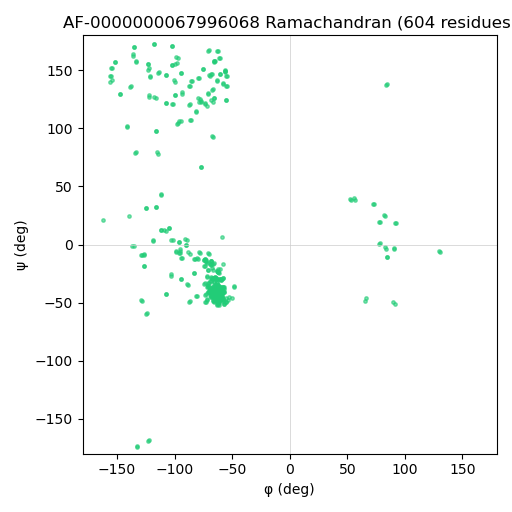 -12.82 24.609 -3.082 1 97.38 276 PHE B O 1
ATOM 4514 N N . VAL B 1 277 ? -11.531 22.859 -3.133 1 96.06 277 VAL B N 1
ATOM 4515 C CA . VAL B 1 277 ? -11.883 22.469 -4.496 1 96.06 277 VAL B CA 1
ATOM 4516 C C . VAL B 1 277 ? -12.852 21.281 -4.465 1 96.06 277 VAL B C 1
ATOM 4518 O O . VAL B 1 277 ? -13.844 21.281 -5.191 1 96.06 277 VAL B O 1
ATOM 4521 N N . THR B 1 278 ? -12.633 20.312 -3.629 1 97.12 278 THR B N 1
ATOM 4522 C CA . THR B 1 278 ? -13.484 19.125 -3.602 1 97.12 278 THR B CA 1
ATOM 4523 C C . THR B 1 278 ? -14.82 19.438 -2.934 1 97.12 278 THR B C 1
ATOM 4525 O O . THR B 1 278 ? -14.891 20.281 -2.041 1 97.12 278 THR B O 1
ATOM 4528 N N . ASP B 1 279 ? -15.844 18.734 -3.322 1 97.44 279 ASP B N 1
ATOM 4529 C CA . ASP B 1 279 ? -17.156 18.906 -2.703 1 97.44 279 ASP B CA 1
ATOM 4530 C C . ASP B 1 279 ? -17.109 18.547 -1.221 1 97.44 279 ASP B C 1
ATOM 4532 O O . ASP B 1 279 ? -17.75 19.203 -0.396 1 97.44 279 ASP B O 1
ATOM 4536 N N . ALA B 1 280 ? -16.375 17.531 -0.918 1 97.38 280 ALA B N 1
ATOM 4537 C CA . ALA B 1 280 ? -16.25 17.078 0.464 1 97.38 280 ALA B CA 1
ATOM 4538 C C . ALA B 1 280 ? -15.664 18.172 1.354 1 97.38 280 ALA B C 1
ATOM 4540 O O . ALA B 1 280 ? -16.203 18.453 2.428 1 97.38 280 ALA B O 1
ATOM 4541 N N . ALA B 1 281 ? -14.633 18.812 0.927 1 98.38 281 ALA B N 1
ATOM 4542 C CA . ALA B 1 281 ? -13.977 19.844 1.722 1 98.38 281 ALA B CA 1
ATOM 4543 C C . ALA B 1 281 ? -14.859 21.078 1.841 1 98.38 281 ALA B C 1
ATOM 4545 O O . ALA B 1 281 ? -14.906 21.719 2.893 1 98.38 281 ALA B O 1
ATOM 4546 N N . ARG B 1 282 ? -15.523 21.422 0.767 1 97.88 282 ARG B N 1
ATOM 4547 C CA . ARG B 1 282 ? -16.438 22.547 0.813 1 97.88 282 ARG B CA 1
ATOM 4548 C C . ARG B 1 282 ? -17.547 22.328 1.835 1 97.88 282 ARG B C 1
ATOM 4550 O O . ARG B 1 282 ? -17.891 23.219 2.605 1 97.88 282 ARG B O 1
ATOM 4557 N N . GLN B 1 283 ? -18.031 21.141 1.781 1 96.75 283 GLN B N 1
ATOM 4558 C CA . GLN B 1 283 ? -19.109 20.797 2.699 1 96.75 283 GLN B CA 1
ATOM 4559 C C . GLN B 1 283 ? -18.641 20.844 4.148 1 96.75 283 GLN B C 1
ATOM 4561 O O . GLN B 1 283 ? -19.359 21.312 5.027 1 96.75 283 GLN B O 1
ATOM 4566 N N . LEU B 1 284 ? -17.453 20.484 4.43 1 97.25 284 LEU B N 1
ATOM 4567 C CA . LEU B 1 284 ? -16.969 20.328 5.793 1 97.25 284 LEU B CA 1
ATOM 4568 C C . LEU B 1 284 ? -16.391 21.641 6.32 1 97.25 284 LEU B C 1
ATOM 4570 O O . LEU B 1 284 ? -16.516 21.938 7.508 1 97.25 284 LEU B O 1
ATOM 4574 N N . PHE B 1 285 ? -15.758 22.422 5.398 1 97.94 285 PHE B N 1
ATOM 4575 C CA . PHE B 1 285 ? -14.836 23.406 5.961 1 97.94 285 PHE B CA 1
ATOM 4576 C C . PHE B 1 285 ? -15.156 24.797 5.438 1 97.94 285 PHE B C 1
ATOM 4578 O O . PHE B 1 285 ? -14.703 25.797 6.004 1 97.94 285 PHE B O 1
ATOM 4585 N N . ALA B 1 286 ? -15.883 24.953 4.348 1 97.62 286 ALA B N 1
ATOM 4586 C CA . ALA B 1 286 ? -15.953 26.203 3.602 1 97.62 286 ALA B CA 1
ATOM 4587 C C . ALA B 1 286 ? -16.547 27.328 4.461 1 97.62 286 ALA B C 1
ATOM 4589 O O . ALA B 1 286 ? -16.031 28.438 4.473 1 97.62 286 ALA B O 1
ATOM 4590 N N . GLU B 1 287 ? -17.594 27.047 5.125 1 97.25 287 GLU B N 1
ATOM 4591 C CA . GLU B 1 287 ? -18.266 28.078 5.918 1 97.25 287 GLU B CA 1
ATOM 4592 C C . GLU B 1 287 ? -17.359 28.594 7.039 1 97.25 287 GLU B C 1
ATOM 4594 O O . GLU B 1 287 ? -17.172 29.797 7.191 1 97.25 287 GLU B O 1
ATOM 4599 N N . SER B 1 288 ? -16.828 27.672 7.801 1 97.88 288 SER B N 1
ATOM 4600 C CA . SER B 1 288 ? -15.953 28.047 8.906 1 97.88 288 SER B CA 1
ATOM 4601 C C . SER B 1 288 ? -14.688 28.734 8.391 1 97.88 288 SER B C 1
ATOM 4603 O O . SER B 1 288 ? -14.195 29.688 9 1 97.88 288 SER B O 1
ATOM 4605 N N . ALA B 1 289 ? -14.195 28.266 7.289 1 98.44 289 ALA B N 1
ATOM 4606 C CA . ALA B 1 289 ? -12.984 28.859 6.723 1 98.44 289 ALA B CA 1
ATOM 4607 C C . ALA B 1 289 ? -13.227 30.312 6.312 1 98.44 289 ALA B C 1
ATOM 4609 O O . ALA B 1 289 ? -12.367 31.172 6.531 1 98.44 289 ALA B O 1
ATOM 4610 N N . SER B 1 290 ? -14.328 30.516 5.738 1 97.75 290 SER B N 1
ATOM 4611 C CA . SER B 1 290 ? -14.688 31.875 5.34 1 97.75 290 SER B CA 1
ATOM 4612 C C . SER B 1 290 ? -14.766 32.812 6.551 1 97.75 290 SER B C 1
ATOM 4614 O O . SER B 1 290 ? -14.211 33.906 6.531 1 97.75 290 SER B O 1
ATOM 4616 N N . ARG B 1 291 ? -15.375 32.344 7.543 1 97.69 291 ARG B N 1
ATOM 4617 C CA . ARG B 1 291 ? -15.516 33.156 8.758 1 97.69 291 ARG B CA 1
ATOM 4618 C C . ARG B 1 291 ? -14.164 33.375 9.414 1 97.69 291 ARG B C 1
ATOM 4620 O O . ARG B 1 291 ? -13.836 34.5 9.797 1 97.69 291 ARG B O 1
ATOM 4627 N N . ASN B 1 292 ? -13.422 32.344 9.57 1 98.06 292 ASN B N 1
ATOM 4628 C CA . ASN B 1 292 ? -12.125 32.406 10.242 1 98.06 292 ASN B CA 1
ATOM 4629 C C . ASN B 1 292 ? -11.164 33.344 9.508 1 98.06 292 ASN B C 1
ATOM 4631 O O . ASN B 1 292 ? -10.539 34.188 10.125 1 98.06 292 ASN B O 1
ATOM 4635 N N . THR B 1 293 ? -11.086 33.188 8.211 1 98.25 293 THR B N 1
ATOM 4636 C CA . THR B 1 293 ? -10.125 33.969 7.445 1 98.25 293 THR B CA 1
ATOM 4637 C C . THR B 1 293 ? -10.547 35.438 7.367 1 98.25 293 THR B C 1
ATOM 4639 O O . THR B 1 293 ? -9.711 36.312 7.434 1 98.25 293 THR B O 1
ATOM 4642 N N . ALA B 1 294 ? -11.828 35.688 7.273 1 97.56 294 ALA B N 1
ATOM 4643 C CA . ALA B 1 294 ? -12.32 37.062 7.262 1 97.56 294 ALA B CA 1
ATOM 4644 C C . ALA B 1 294 ? -12.008 37.781 8.578 1 97.56 294 ALA B C 1
ATOM 4646 O O . ALA B 1 294 ? -11.586 38.938 8.586 1 97.56 294 ALA B O 1
ATOM 4647 N N . ALA B 1 295 ? -12.25 37.062 9.602 1 97.69 295 ALA B N 1
ATOM 4648 C CA . ALA B 1 295 ? -11.969 37.656 10.914 1 97.69 295 ALA B CA 1
ATOM 4649 C C . ALA B 1 295 ? -10.484 37.938 11.078 1 97.69 295 ALA B C 1
ATOM 4651 O O . ALA B 1 295 ? -10.102 39 11.602 1 97.69 295 ALA B O 1
ATOM 4652 N N . GLU B 1 296 ? -9.688 37 10.68 1 97.62 296 GLU B N 1
ATOM 4653 C CA . GLU B 1 296 ? -8.242 37.219 10.773 1 97.62 296 GLU B CA 1
ATOM 4654 C C . GLU B 1 296 ? -7.805 38.406 9.914 1 97.62 296 GLU B C 1
ATOM 4656 O O . GLU B 1 296 ? -7 39.25 10.352 1 97.62 296 GLU B O 1
ATOM 4661 N N . MET B 1 297 ? -8.297 38.469 8.742 1 97.62 297 MET B N 1
ATOM 4662 C CA . MET B 1 297 ? -7.914 39.562 7.836 1 97.62 297 MET B CA 1
ATOM 4663 C C . MET B 1 297 ? -8.328 40.906 8.398 1 97.62 297 MET B C 1
ATOM 4665 O O . MET B 1 297 ? -7.574 41.875 8.305 1 97.62 297 MET B O 1
ATOM 4669 N N . ARG B 1 298 ? -9.461 41 9.016 1 97.31 298 ARG B N 1
ATOM 4670 C CA . ARG B 1 298 ? -9.914 42.219 9.648 1 97.31 298 ARG B CA 1
ATOM 4671 C C . ARG B 1 298 ? -8.977 42.625 10.781 1 97.31 298 ARG B C 1
ATOM 4673 O O . ARG B 1 298 ? -8.617 43.812 10.898 1 97.31 298 ARG B O 1
ATOM 4680 N N . GLU B 1 299 ? -8.656 41.656 11.484 1 95.94 299 GLU B N 1
ATOM 4681 C CA . GLU B 1 299 ? -7.746 41.906 12.594 1 95.94 299 GLU B CA 1
ATOM 4682 C C . GLU B 1 299 ? -6.391 42.406 12.094 1 95.94 299 GLU B C 1
ATOM 4684 O O . GLU B 1 299 ? -5.816 43.344 12.648 1 95.94 299 GLU B O 1
ATOM 4689 N N . LEU B 1 300 ? -5.91 41.812 11.094 1 96.56 300 LEU B N 1
ATOM 4690 C CA . LEU B 1 300 ? -4.609 42.156 10.531 1 96.56 300 LEU B CA 1
ATOM 4691 C C . LEU B 1 300 ? -4.652 43.562 9.891 1 96.56 300 LEU B C 1
ATOM 4693 O O . LEU B 1 300 ? -3.717 44.344 10.031 1 96.56 300 LEU B O 1
ATOM 4697 N N . GLU B 1 301 ? -5.695 43.812 9.234 1 95.25 301 GLU B N 1
ATOM 4698 C CA . GLU B 1 301 ? -5.855 45.125 8.586 1 95.25 301 GLU B CA 1
ATOM 4699 C C . GLU B 1 301 ? -5.898 46.25 9.617 1 95.25 301 GLU B C 1
ATOM 4701 O O . GLU B 1 301 ? -5.418 47.344 9.359 1 95.25 301 GLU B O 1
ATOM 4706 N N . GLY B 1 302 ? -6.418 45.906 10.711 1 93.56 302 GLY B N 1
ATOM 4707 C CA . GLY B 1 302 ? -6.469 46.875 11.789 1 93.56 302 GLY B CA 1
ATOM 4708 C C . GLY B 1 302 ? -5.105 47.219 12.375 1 93.56 302 GLY B C 1
ATOM 4709 O O . GLY B 1 302 ? -4.934 48.219 13.031 1 93.56 302 GLY B O 1
ATOM 4710 N N . ARG B 1 303 ? -4.18 46.406 12.125 1 90.88 303 ARG B N 1
ATOM 4711 C CA . ARG B 1 303 ? -2.836 46.562 12.672 1 90.88 303 ARG B CA 1
ATOM 4712 C C . ARG B 1 303 ? -1.926 47.281 11.688 1 90.88 303 ARG B C 1
ATOM 4714 O O . ARG B 1 303 ? -0.755 47.531 11.977 1 90.88 303 ARG B O 1
ATOM 4721 N N . LEU B 1 304 ? -2.479 47.469 10.5 1 87.69 304 LEU B N 1
ATOM 4722 C CA . LEU B 1 304 ? -1.719 48.219 9.508 1 87.69 304 LEU B CA 1
ATOM 4723 C C . LEU B 1 304 ? -1.999 49.719 9.633 1 87.69 304 LEU B C 1
ATOM 4725 O O . LEU B 1 304 ? -3.115 50.125 9.969 1 87.69 304 LEU B O 1
#

Organism: NCBI:txid85336

Secondary structure (DSSP, 8-state):
--EEE--S-EEETTEEEEEEEESS-HHHHHHHHHHTT--GGGEETTEEEEEGGGHHHHHHTTPEE--HHHHHHHHHHHT----GGG-HHHHHHHHHHHHHHHSTT-HHHHHHHHHHHT-TT-SSSSHHHHHHHHHHHHHHHHHHT----HHHHHHHHHTTSS-SS-TTHHHHHHHHHHHHHHBTTB-HHHHHHHHHHHHHTTTT--PPPHHHHHTT--HHHHHHHHHHHHGGGGS-HHHHHHHHHHHHHHTTTS-HHHHHHHHHHHHHHHHTT-S--SHHHHHHHHHHHHHHHHHHHHHHHHT-/--EEE--S-EEETTEEEEEEEESS-HHHHHHHHHHTT--GGGEETTEEEEEGGGHHHHHHTTPEE--HHHHHHHHHHHT----GGG-HHHHHHHHHHHHHHHSTT-HHHHHHHHHHHT-TT-SSSSHHHHHHHHHHHHHHHHHHT----HHHHHHHHHTTSS-SS-TTHHHHHHHHHHHHHHBTTB-HHHHHHHHHHHHHTTTT--PPPHHHHHTT--HHHHHHHHHHHHGGGGS-HHHHHHHHHHHHHHTTTS-HHHHHHHHHHHHHHHHTT-S--SHHHHHHHHHHHHHHHHHHHHHHHHT-

InterPro domains:
  IPR009218 Predicted HD phosphohydrolase [PTHR21174] (113-301)
  IPR025109 Domain of unknown function DUF4031 [PF13223] (3-76)

Sequence (608 aa):
MSILIDPPTWAAHGTVFSHLISDTSLSELHAFARAQGVSERAFDMDHYDVPAHRYDDLVAAGARPVSGNRLTRVLVASGLRVPLKERPSKIRRTLVGRWERLLPGQSELGLNLLARWEEPHRSYHNSAHLLEMLNHLERLAQIEGVCLPNTLVLAAWFHDAVYQGVPGSDEAVSADLARQLLAGLVCDATVEATAQLVQATATHSSQLTHAMVAAGLEQVHLDLFFDADLAILGSNLDRYRRYVAGVRAEFSQLPEHDFVRGRLAVLKQLTAHGIFVTDAARQLFAESASRNTAAEMRELEGRLMSILIDPPTWAAHGTVFSHLISDTSLSELHAFARAQGVSERAFDMDHYDVPAHRYDDLVAAGARPVSGNRLTRVLVASGLRVPLKERPSKIRRTLVGRWERLLPGQSELGLNLLARWEEPHRSYHNSAHLLEMLNHLERLAQIEGVCLPNTLVLAAWFHDAVYQGVPGSDEAVSADLARQLLAGLVCDATVEATAQLVQATATHSSQLTHAMVAAGLEQVHLDLFFDADLAILGSNLDRYRRYVAGVRAEFSQLPEHDFVRGRLAVLKQLTAHGIFVTDAARQLFAESASRNTAAEMRELEGRL

pLDDT: mean 93.19, std 6.48, range [60.91, 98.88]

Solvent-accessible surface area (backbone atoms only — not comparable to full-atom values): 32009 Å² total; per-residue (Å²): 134,49,43,36,30,26,66,53,68,46,76,53,95,94,41,32,25,16,48,37,34,39,52,69,38,67,68,59,36,49,50,52,31,55,76,69,67,45,60,75,84,34,49,60,95,50,32,30,58,38,51,49,88,50,49,64,60,43,41,74,73,60,30,42,79,42,51,58,68,56,46,52,49,43,30,52,72,43,35,57,51,64,54,75,79,65,32,66,68,58,42,47,55,52,48,52,53,52,39,39,60,72,43,60,92,42,58,68,60,46,52,52,48,48,53,45,24,60,38,82,78,46,57,40,75,20,54,63,43,48,53,49,27,54,52,37,40,54,50,39,27,58,69,65,70,48,62,77,55,66,47,59,56,52,20,60,67,30,40,52,42,38,76,80,80,44,87,56,53,24,19,46,53,11,15,50,48,38,42,62,73,33,58,87,74,52,43,67,35,38,32,50,28,22,19,50,54,12,36,26,61,64,71,64,55,82,75,86,46,70,41,28,45,59,52,37,49,56,66,67,53,55,38,45,53,45,34,22,69,53,43,60,51,23,40,58,70,43,59,35,52,51,44,52,52,18,52,49,60,52,47,58,87,47,55,67,70,60,42,45,54,51,51,48,50,52,52,51,60,48,53,68,81,52,74,49,76,43,69,46,44,36,72,73,22,44,69,45,22,53,52,48,49,52,53,50,46,52,55,44,57,68,73,101,134,50,43,36,30,25,67,54,70,46,76,52,94,93,42,33,25,16,49,38,36,37,53,69,40,69,67,58,36,49,52,52,32,54,76,69,67,45,59,77,84,35,51,60,94,51,30,30,58,38,51,49,89,51,48,65,61,43,41,75,73,60,32,43,79,42,52,58,69,56,46,53,50,43,30,52,72,45,36,58,51,64,53,74,80,65,32,68,68,57,44,48,54,53,49,52,52,53,38,39,61,73,43,60,91,43,57,68,59,46,51,53,48,49,52,45,24,59,38,83,78,46,57,40,75,20,56,65,43,49,52,50,26,54,52,37,39,55,50,40,26,58,68,66,69,49,63,76,57,66,47,58,56,52,19,60,66,29,37,54,41,37,74,80,79,45,87,55,55,24,18,48,52,11,16,51,48,38,42,61,72,34,57,86,75,52,45,66,34,37,31,49,28,21,19,50,54,11,37,27,59,62,71,65,58,82,74,87,45,70,40,28,44,60,52,37,49,54,66,67,54,56,38,44,53,47,32,22,67,50,43,59,51,22,39,57,70,43,59,34,52,52,44,54,51,17,51,47,60,51,46,59,87,45,54,66,70,59,44,44,54,51,51,48,51,52,53,51,60,46,54,69,82,53,72,50,76,42,68,47,44,38,72,73,22,44,67,44,22,52,53,48,50,50,52,50,47,54,55,46,56,68,74,101